Protein AF-A0A433PRF7-F1 (afdb_monomer)

Sequence (490 aa):
MLLVVDATKGVQTQTAECLVIGEITADKMIVVLNKIDLYPESIRKTKTDKMIAGLQKTLSTTKFRDAPILPISANVGAVDVLNNTSLTPQVENIDSLIQALRDTIRVPERTSSGDFLFAIDHCFAIKGHGTVMTGTVLKGGVAVGDVSTEFEVFSCKKKKDNANDGVFNFIPPASSMCSLWLQTIEIANMTKKKVKSMQMFKKPVQKAFQGDRVGICVTQFDSDTFERGLAFTPGTVRVLYAAIASATKVRFFKGTCASKSKLHVTVGHHTVMATVTFFSMSRTSSLPDQATVPNESTNFNPTISYEYQTELSETLQWILLEFETPVECPLNALVIGSKLDTDIHANVCRIAFHGTVRHPMTSKGYREEELSKFKIFKWKERIGAVDRLVDERTIIGKNLFKKDTNIEKFLRMEIRLSTGTIGHIESSFGKNGKFKVYFPSGVGDEVMALYGGKKGGNKETGASSTAGPVTLVLRFKKFLYDKEKRMVQD

Structure (mmCIF, N/CA/C/O backbone):
data_AF-A0A433PRF7-F1
#
_entry.id   AF-A0A433PRF7-F1
#
loop_
_atom_site.group_PDB
_atom_site.id
_atom_site.type_symbol
_atom_site.label_atom_id
_atom_site.label_alt_id
_atom_site.label_comp_id
_atom_site.label_asym_id
_atom_site.label_entity_id
_atom_site.label_seq_id
_atom_site.pdbx_PDB_ins_code
_atom_site.Cartn_x
_atom_site.Cartn_y
_atom_site.Cartn_z
_atom_site.occupancy
_atom_site.B_iso_or_equiv
_atom_site.auth_seq_id
_atom_site.auth_comp_id
_atom_site.auth_asym_id
_atom_site.auth_atom_id
_atom_site.pdbx_PDB_model_num
ATOM 1 N N . MET A 1 1 ? -8.769 6.926 15.536 1.00 91.25 1 MET A N 1
ATOM 2 C CA . MET A 1 1 ? -7.746 5.965 16.009 1.00 91.25 1 MET A CA 1
ATOM 3 C C . MET A 1 1 ? -7.236 6.398 17.378 1.00 91.25 1 MET A C 1
ATOM 5 O O . MET A 1 1 ? -6.999 7.586 17.554 1.00 91.25 1 MET A O 1
ATOM 9 N N . LEU A 1 2 ? -7.075 5.472 18.328 1.00 94.31 2 LEU A N 1
ATOM 10 C CA . LEU A 1 2 ? -6.326 5.725 19.565 1.00 94.31 2 LEU A CA 1
ATOM 11 C C . LEU A 1 2 ? -4.879 5.267 19.358 1.00 94.31 2 LEU A C 1
ATOM 13 O O . LEU A 1 2 ? -4.659 4.092 19.066 1.00 94.31 2 LEU A O 1
ATOM 17 N N . LEU A 1 3 ? -3.909 6.172 19.483 1.00 95.25 3 LEU A N 1
ATOM 18 C CA . LEU A 1 3 ? -2.486 5.828 19.456 1.00 95.25 3 LEU A CA 1
ATOM 19 C C . LEU A 1 3 ? -1.975 5.767 20.894 1.00 95.25 3 LEU A C 1
ATOM 21 O O . LEU A 1 3 ? -1.793 6.800 21.533 1.00 95.25 3 LEU A O 1
ATOM 25 N N . VAL A 1 4 ? -1.766 4.556 21.405 1.00 95.19 4 VAL A N 1
ATOM 26 C CA . VAL A 1 4 ? -1.266 4.353 22.768 1.00 95.19 4 VAL A CA 1
ATOM 27 C C . VAL A 1 4 ? 0.259 4.412 22.766 1.00 95.19 4 VAL A C 1
ATOM 29 O O . VAL A 1 4 ? 0.917 3.694 22.013 1.00 95.19 4 VAL A O 1
ATOM 32 N N . VAL A 1 5 ? 0.815 5.266 23.620 1.00 94.94 5 VAL A N 1
ATOM 33 C CA . VAL A 1 5 ? 2.253 5.471 23.803 1.00 94.94 5 VAL A CA 1
ATOM 34 C C . VAL A 1 5 ? 2.594 5.208 25.262 1.00 94.94 5 VAL A C 1
ATOM 36 O O . VAL A 1 5 ? 1.900 5.672 26.161 1.00 94.94 5 VAL A O 1
ATOM 39 N N . ASP A 1 6 ? 3.662 4.459 25.506 1.00 93.94 6 ASP A N 1
ATOM 40 C CA . ASP A 1 6 ? 4.175 4.248 26.857 1.00 93.94 6 ASP A CA 1
ATOM 41 C C . ASP A 1 6 ? 4.887 5.523 27.333 1.00 93.94 6 ASP A C 1
ATOM 43 O O . ASP A 1 6 ? 5.812 5.996 26.668 1.00 93.94 6 ASP A O 1
ATOM 47 N N . ALA A 1 7 ? 4.480 6.077 28.478 1.00 92.19 7 ALA A N 1
ATOM 48 C CA . ALA A 1 7 ? 5.081 7.282 29.042 1.00 92.19 7 ALA A CA 1
ATOM 49 C C . ALA A 1 7 ? 6.591 7.132 29.267 1.00 92.19 7 ALA A C 1
ATOM 51 O O . ALA A 1 7 ? 7.361 8.064 29.041 1.00 92.19 7 ALA A O 1
ATOM 52 N N . THR A 1 8 ? 7.051 5.953 29.678 1.00 90.38 8 THR A N 1
ATOM 53 C CA . THR A 1 8 ? 8.461 5.733 30.024 1.00 90.38 8 THR A CA 1
ATOM 54 C C . THR A 1 8 ? 9.356 5.566 28.799 1.00 90.38 8 THR A C 1
ATOM 56 O O . THR A 1 8 ? 10.493 6.036 28.805 1.00 90.38 8 THR A O 1
ATOM 59 N N . LYS A 1 9 ? 8.848 4.917 27.744 1.00 90.38 9 LYS A N 1
ATOM 60 C CA . LYS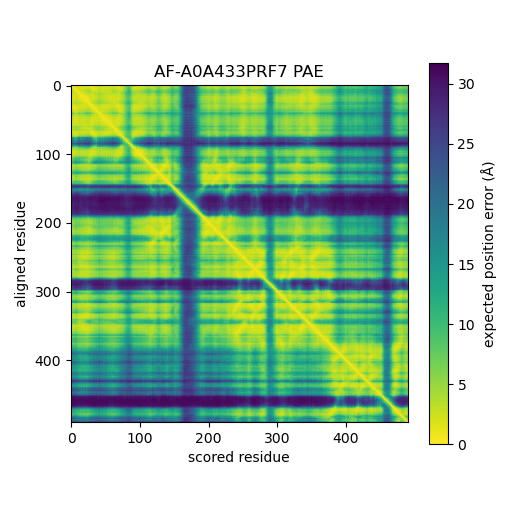 A 1 9 ? 9.627 4.571 26.539 1.00 90.38 9 LYS A CA 1
ATOM 61 C C . LYS A 1 9 ? 9.440 5.559 25.393 1.00 90.38 9 LYS A C 1
ATOM 63 O O . LYS A 1 9 ? 10.301 5.661 24.524 1.00 90.38 9 LYS A O 1
ATOM 68 N N . GLY A 1 10 ? 8.317 6.265 25.379 1.00 90.44 10 GLY A N 1
ATOM 69 C CA . GLY A 1 10 ? 7.941 7.164 24.307 1.00 90.44 10 GLY A CA 1
ATOM 70 C C . GLY A 1 10 ? 7.653 6.463 22.981 1.00 90.44 10 GLY A C 1
ATOM 71 O O . GLY A 1 10 ? 7.132 5.349 22.946 1.00 90.44 10 GLY A O 1
ATOM 72 N N . VAL A 1 11 ? 7.943 7.151 21.873 1.00 89.12 11 VAL A N 1
ATOM 73 C CA . VAL A 1 11 ? 7.638 6.665 20.519 1.00 89.12 11 VAL A CA 1
ATOM 74 C C . VAL A 1 11 ? 8.613 5.555 20.137 1.00 89.12 11 VAL A C 1
ATOM 76 O O . VAL A 1 11 ? 9.791 5.805 19.890 1.00 89.12 11 VAL A O 1
ATOM 79 N N . GLN A 1 12 ? 8.104 4.327 20.060 1.00 89.19 12 GLN A N 1
ATOM 80 C CA . GLN A 1 12 ? 8.854 3.174 19.567 1.00 89.19 12 GLN A CA 1
ATOM 81 C C . GLN A 1 12 ? 8.645 2.987 18.058 1.00 89.19 12 GLN A C 1
ATOM 83 O O . GLN A 1 12 ? 7.776 3.615 17.449 1.00 89.19 12 GLN A O 1
ATOM 88 N N . THR A 1 13 ? 9.405 2.080 17.443 1.00 87.38 13 THR A N 1
ATOM 89 C CA . THR A 1 13 ? 9.322 1.791 16.001 1.00 87.38 13 THR A CA 1
ATOM 90 C C . THR A 1 13 ? 7.900 1.418 15.569 1.00 87.38 13 THR A C 1
ATOM 92 O O . THR A 1 13 ? 7.385 1.970 14.600 1.00 87.38 13 THR A O 1
ATOM 95 N N . GLN A 1 14 ? 7.212 0.571 16.343 1.00 90.00 14 GLN A N 1
ATOM 96 C CA . GLN A 1 14 ? 5.819 0.191 16.070 1.00 90.00 14 GLN A CA 1
ATOM 97 C C . GLN A 1 14 ? 4.842 1.359 16.250 1.00 90.00 14 GLN A C 1
ATOM 99 O O . GLN A 1 14 ? 3.884 1.476 15.492 1.00 90.00 14 GLN A O 1
ATOM 104 N N . THR A 1 15 ? 5.088 2.256 17.211 1.00 91.38 15 THR A N 1
ATOM 105 C CA . THR A 1 15 ? 4.289 3.477 17.393 1.00 91.38 15 THR A CA 1
ATOM 106 C C . THR A 1 15 ? 4.390 4.376 16.161 1.00 91.38 15 THR A C 1
ATOM 108 O O . THR A 1 15 ? 3.375 4.900 15.708 1.00 91.38 15 THR A O 1
ATOM 111 N N . ALA A 1 16 ? 5.589 4.513 15.584 1.00 89.81 16 ALA A N 1
ATOM 112 C CA . ALA A 1 16 ? 5.796 5.266 14.350 1.00 89.81 16 ALA A CA 1
ATOM 113 C C . ALA A 1 16 ? 5.108 4.601 13.143 1.00 89.81 16 ALA A C 1
ATOM 115 O O . ALA A 1 16 ? 4.460 5.288 12.358 1.00 89.81 16 ALA A O 1
ATOM 116 N N . GLU A 1 17 ? 5.173 3.271 13.013 1.00 92.44 17 GLU A N 1
ATOM 117 C CA . GLU A 1 17 ? 4.436 2.536 11.970 1.00 92.44 17 GLU A CA 1
ATOM 118 C C . GLU A 1 17 ? 2.914 2.695 12.121 1.00 92.44 17 GLU A C 1
ATOM 120 O O . GLU A 1 17 ? 2.217 2.955 11.142 1.00 92.44 17 GLU A O 1
ATOM 125 N N . CYS A 1 18 ? 2.392 2.624 13.349 1.00 93.50 18 CYS A N 1
ATOM 126 C CA . CYS A 1 18 ? 0.975 2.855 13.633 1.00 93.50 18 CYS A CA 1
ATOM 127 C C . CYS A 1 18 ? 0.552 4.295 13.318 1.00 93.50 18 CYS A C 1
ATOM 129 O O . CYS A 1 18 ? -0.544 4.506 12.803 1.00 93.50 18 CYS A O 1
ATOM 131 N N . LEU A 1 19 ? 1.414 5.282 13.587 1.00 92.94 19 LEU A N 1
ATOM 132 C CA . LEU A 1 19 ? 1.174 6.674 13.210 1.00 92.94 19 LEU A CA 1
ATOM 133 C C . LEU A 1 19 ? 1.054 6.817 11.686 1.00 92.94 19 LEU A C 1
ATOM 135 O O . LEU A 1 19 ? 0.098 7.432 11.218 1.00 92.94 19 LEU A O 1
ATOM 139 N N . VAL A 1 20 ? 1.946 6.180 10.918 1.00 92.88 20 VAL A N 1
ATOM 140 C CA . VAL A 1 20 ? 1.875 6.149 9.445 1.00 92.88 20 VAL A CA 1
ATOM 141 C C . VAL A 1 20 ? 0.580 5.499 8.964 1.00 92.88 20 VAL A C 1
ATOM 143 O O . VAL A 1 20 ? -0.107 6.059 8.115 1.00 92.88 20 VAL A O 1
ATOM 146 N N . ILE A 1 21 ? 0.199 4.346 9.517 1.00 94.12 21 ILE A N 1
ATOM 147 C CA . ILE A 1 21 ? -1.065 3.687 9.153 1.00 94.12 21 ILE A CA 1
ATOM 148 C C . ILE A 1 21 ? -2.255 4.594 9.479 1.00 94.12 21 ILE A C 1
ATOM 150 O O . ILE A 1 21 ? -3.173 4.713 8.668 1.00 94.12 21 ILE A O 1
ATOM 154 N N . GLY A 1 22 ? -2.228 5.277 10.625 1.00 93.56 22 GLY A N 1
ATOM 155 C CA . GLY A 1 22 ? -3.227 6.278 10.987 1.00 93.56 22 GLY A CA 1
ATOM 156 C C . GLY A 1 22 ? -3.292 7.422 9.975 1.00 93.56 22 GLY A C 1
ATOM 157 O O . GLY A 1 22 ? -4.385 7.788 9.547 1.00 93.56 22 GLY A O 1
ATOM 158 N N . GLU A 1 23 ? -2.144 7.945 9.533 1.00 92.12 23 GLU A N 1
ATOM 159 C CA . GLU A 1 23 ? -2.070 8.993 8.505 1.00 92.12 23 GLU A CA 1
ATOM 160 C C . GLU A 1 23 ? -2.721 8.556 7.193 1.00 92.12 23 GLU A C 1
ATOM 162 O O . GLU A 1 23 ? -3.363 9.366 6.526 1.00 92.12 23 GLU A O 1
ATOM 167 N N . ILE A 1 24 ? -2.612 7.277 6.849 1.00 91.56 24 ILE A N 1
ATOM 168 C CA . ILE A 1 24 ? -3.160 6.738 5.606 1.00 91.56 24 ILE A CA 1
ATOM 169 C C . ILE A 1 24 ? -4.657 6.416 5.744 1.00 91.56 24 ILE A C 1
ATOM 171 O O . ILE A 1 24 ? -5.418 6.638 4.808 1.00 91.56 24 ILE A O 1
ATOM 175 N N . THR A 1 25 ? -5.096 5.896 6.895 1.00 91.25 25 THR A N 1
ATOM 176 C CA . THR A 1 25 ? -6.407 5.222 7.019 1.00 91.25 25 THR A CA 1
ATOM 177 C C . THR A 1 25 ? -7.434 5.936 7.893 1.00 91.25 25 THR A C 1
ATOM 179 O O . THR A 1 25 ? -8.627 5.703 7.724 1.00 91.25 25 THR A O 1
ATOM 182 N N . ALA A 1 26 ? -7.012 6.774 8.844 1.00 91.00 26 ALA A N 1
ATOM 183 C CA . ALA A 1 26 ? -7.900 7.335 9.862 1.00 91.00 26 ALA A CA 1
ATOM 184 C C . ALA A 1 26 ? -8.043 8.851 9.722 1.00 91.00 26 ALA A C 1
ATOM 186 O O . ALA A 1 26 ? -7.048 9.546 9.558 1.00 91.00 26 ALA A O 1
ATOM 187 N N . ASP A 1 27 ? -9.250 9.392 9.875 1.00 88.12 27 ASP A N 1
ATOM 188 C CA . ASP A 1 27 ? -9.469 10.846 9.770 1.00 88.12 27 ASP A CA 1
ATOM 189 C C . ASP A 1 27 ? -9.025 11.606 11.020 1.00 88.12 27 ASP A C 1
ATOM 191 O O . ASP A 1 27 ? -8.467 12.697 10.939 1.00 88.12 27 ASP A O 1
ATOM 195 N N . LYS A 1 28 ? -9.256 11.012 12.196 1.00 90.38 28 LYS A N 1
ATOM 196 C CA . LYS A 1 28 ? -8.936 11.603 13.498 1.00 90.38 28 LYS A CA 1
ATOM 197 C C . LYS A 1 28 ? -8.122 10.651 14.362 1.00 90.38 28 LYS A C 1
ATOM 199 O O . LYS A 1 28 ? -8.327 9.429 14.352 1.00 90.38 28 LYS A O 1
ATOM 204 N N . MET A 1 29 ? -7.249 11.230 15.174 1.00 92.62 29 MET A N 1
ATOM 205 C CA . MET A 1 29 ? -6.414 10.523 16.135 1.00 92.62 29 MET A CA 1
ATOM 206 C C . MET A 1 29 ? -6.550 11.157 17.519 1.00 92.62 29 MET A C 1
ATOM 208 O O . MET A 1 29 ? -6.695 12.369 17.627 1.00 92.62 29 MET A O 1
ATOM 212 N N . ILE A 1 30 ? -6.494 10.328 18.558 1.00 94.25 30 ILE A N 1
ATOM 213 C CA . ILE A 1 30 ? -6.265 10.744 19.945 1.00 94.25 30 ILE A CA 1
ATOM 214 C C . ILE A 1 30 ? -5.029 9.984 20.409 1.00 94.25 30 ILE A C 1
ATOM 216 O O . ILE A 1 30 ? -4.954 8.762 20.228 1.00 94.25 30 ILE A O 1
ATOM 220 N N . VAL A 1 31 ? -4.061 10.690 20.979 1.00 95.12 31 VAL A N 1
ATOM 221 C CA . VAL A 1 31 ? -2.857 10.068 21.528 1.00 95.12 31 VAL A CA 1
ATOM 222 C C . VAL A 1 31 ? -3.056 9.849 23.018 1.00 95.12 31 VAL A C 1
ATOM 224 O O . VAL A 1 31 ? -3.441 10.755 23.752 1.00 95.12 31 VAL A O 1
ATOM 227 N N . VAL A 1 32 ? -2.809 8.627 23.465 1.00 95.69 32 VAL A N 1
ATOM 228 C CA . VAL A 1 32 ? -3.000 8.213 24.852 1.00 95.69 32 VAL A CA 1
ATOM 229 C C . VAL A 1 32 ? -1.637 7.879 25.433 1.00 95.69 32 VAL A C 1
ATOM 231 O O . VAL A 1 32 ? -1.002 6.913 25.009 1.00 95.69 32 VAL A O 1
ATOM 234 N N . LEU A 1 33 ? -1.182 8.680 26.390 1.00 94.69 33 LEU A N 1
ATOM 235 C CA . LEU A 1 33 ? 0.071 8.458 27.099 1.00 94.69 33 LEU A CA 1
ATOM 236 C C . LEU A 1 33 ? -0.213 7.588 28.327 1.00 94.69 33 LEU A C 1
ATOM 238 O O . LEU A 1 33 ? -0.702 8.081 29.338 1.00 94.69 33 LEU A O 1
ATOM 242 N N . ASN A 1 34 ? 0.038 6.287 28.208 1.00 93.69 34 ASN A N 1
ATOM 243 C CA . ASN A 1 34 ? -0.272 5.304 29.243 1.00 93.69 34 ASN A CA 1
ATOM 244 C C . ASN A 1 34 ? 0.916 5.088 30.197 1.00 93.69 34 ASN A C 1
ATOM 246 O O . ASN A 1 34 ? 2.070 5.271 29.801 1.00 93.69 34 ASN A O 1
ATOM 250 N N . LYS A 1 35 ? 0.632 4.590 31.406 1.00 90.88 35 LYS A N 1
ATOM 251 C CA . LYS A 1 35 ? 1.600 4.262 32.472 1.00 90.88 35 LYS A CA 1
ATOM 252 C C . LYS A 1 35 ? 2.283 5.474 33.115 1.00 90.88 35 LYS A C 1
ATOM 254 O O . LYS A 1 35 ? 3.496 5.477 33.340 1.00 90.88 35 LYS A O 1
ATOM 259 N N . ILE A 1 36 ? 1.522 6.538 33.366 1.00 90.31 36 ILE A N 1
ATOM 260 C CA . ILE A 1 36 ? 2.044 7.732 34.053 1.00 90.31 36 ILE A CA 1
ATOM 261 C C . ILE A 1 36 ? 2.336 7.477 35.540 1.00 90.31 36 ILE A C 1
ATOM 263 O O . ILE A 1 36 ? 3.130 8.202 36.141 1.00 90.31 36 ILE A O 1
ATOM 267 N N . ASP A 1 37 ? 1.737 6.432 36.114 1.00 87.44 37 ASP A N 1
ATOM 268 C CA . ASP A 1 37 ? 1.967 5.941 37.474 1.00 87.44 37 ASP A CA 1
ATOM 269 C C . ASP A 1 37 ? 3.432 5.555 37.721 1.00 87.44 37 ASP A C 1
ATOM 271 O O . ASP A 1 37 ? 3.961 5.819 38.800 1.00 87.44 37 ASP A O 1
ATOM 275 N N . LEU A 1 38 ? 4.124 5.045 36.694 1.00 88.19 38 LEU A N 1
ATOM 276 C CA . LEU A 1 38 ? 5.544 4.678 36.767 1.00 88.19 38 LEU A CA 1
ATOM 277 C C . LEU A 1 38 ? 6.482 5.875 36.979 1.00 88.19 38 LEU A C 1
ATOM 279 O O . LEU A 1 38 ? 7.660 5.696 37.301 1.00 88.19 38 LEU A O 1
ATOM 283 N N . TYR A 1 39 ? 6.008 7.107 36.777 1.00 89.12 39 TYR A N 1
ATOM 284 C CA . TYR A 1 39 ? 6.779 8.280 37.163 1.00 89.12 39 TYR A CA 1
ATOM 285 C C . TYR A 1 39 ? 6.637 8.553 38.666 1.00 89.12 39 TYR A C 1
ATOM 287 O O . TYR A 1 39 ? 5.508 8.596 39.169 1.00 89.12 39 TYR A O 1
ATOM 295 N N . PRO A 1 40 ? 7.749 8.860 39.366 1.00 88.44 40 PRO A N 1
ATOM 296 C CA . PRO A 1 40 ? 7.687 9.291 40.757 1.00 88.44 40 PRO A CA 1
ATOM 297 C C . PRO A 1 40 ? 6.777 10.513 40.897 1.00 88.44 40 PRO A C 1
ATOM 299 O O . PRO A 1 40 ? 6.875 11.448 40.096 1.00 88.44 40 PRO A O 1
ATOM 302 N N . GLU A 1 41 ? 5.916 10.518 41.914 1.00 86.06 41 GLU A N 1
ATOM 303 C CA . GLU A 1 41 ? 4.875 11.540 42.110 1.00 86.06 41 GLU A CA 1
ATOM 304 C C . GLU A 1 41 ? 5.423 12.971 42.089 1.00 86.06 41 GLU A C 1
ATOM 306 O O . GLU A 1 41 ? 4.833 13.852 41.465 1.00 86.06 41 GLU A O 1
ATOM 311 N N . SER A 1 42 ? 6.607 13.179 42.676 1.00 90.88 42 SER A N 1
ATOM 312 C CA . SER A 1 42 ? 7.279 14.481 42.752 1.00 90.88 42 SER A CA 1
ATOM 313 C C . SER A 1 42 ? 7.624 15.090 41.388 1.00 90.88 42 SER A C 1
ATOM 315 O O . SER A 1 42 ? 7.660 16.310 41.254 1.00 90.88 42 SER A O 1
ATOM 317 N N . ILE A 1 43 ? 7.861 14.264 40.363 1.00 92.00 43 ILE A N 1
ATOM 318 C CA . ILE A 1 43 ? 8.293 14.705 39.023 1.00 92.00 43 ILE A CA 1
ATOM 319 C C . ILE A 1 43 ? 7.319 14.303 37.910 1.00 92.00 43 ILE A C 1
ATOM 321 O O . ILE A 1 43 ? 7.578 14.586 36.735 1.00 92.00 43 ILE A O 1
ATOM 325 N N . ARG A 1 44 ? 6.208 13.639 38.254 1.00 89.56 44 ARG A N 1
ATOM 326 C CA . ARG A 1 44 ? 5.243 13.070 37.303 1.00 89.56 44 ARG A CA 1
ATOM 327 C C . ARG A 1 44 ? 4.691 14.122 36.348 1.00 89.56 44 ARG A C 1
ATOM 329 O O . ARG A 1 44 ? 4.744 13.907 35.140 1.00 89.56 44 ARG A O 1
ATOM 336 N N . LYS A 1 45 ? 4.229 15.266 36.866 1.00 90.12 45 LYS A N 1
ATOM 337 C CA . LYS A 1 45 ? 3.666 16.362 36.051 1.00 90.12 45 LYS A CA 1
ATOM 338 C C . LYS A 1 45 ? 4.694 16.900 35.053 1.00 90.12 45 LYS A C 1
ATOM 340 O O . LYS A 1 45 ? 4.492 16.788 33.852 1.00 90.12 45 LYS A O 1
ATOM 345 N N . THR A 1 46 ? 5.864 17.314 35.538 1.00 92.56 46 THR A N 1
ATOM 346 C CA . THR A 1 46 ? 6.940 17.867 34.700 1.00 92.56 46 THR A CA 1
ATOM 347 C C . THR A 1 46 ? 7.402 16.904 33.600 1.00 92.56 46 THR A C 1
ATOM 349 O O . THR A 1 46 ? 7.628 17.320 32.463 1.00 92.56 46 THR A O 1
ATOM 352 N N . LYS A 1 47 ? 7.546 15.603 33.905 1.00 92.69 47 LYS A N 1
ATOM 353 C CA . LYS A 1 47 ? 7.910 14.589 32.896 1.00 92.69 47 LYS A CA 1
ATOM 354 C C . LYS A 1 47 ? 6.797 14.361 31.876 1.00 92.69 47 LYS A C 1
ATOM 356 O O . LYS A 1 47 ? 7.088 14.261 30.686 1.00 92.69 47 LYS A O 1
ATOM 361 N N . THR A 1 48 ? 5.550 14.307 32.336 1.00 92.75 48 THR A N 1
ATOM 362 C CA . THR A 1 48 ? 4.371 14.137 31.480 1.00 92.75 48 THR A CA 1
ATOM 363 C C . THR A 1 48 ? 4.247 15.302 30.502 1.00 92.75 48 THR A C 1
ATOM 365 O O . THR A 1 48 ? 4.165 15.069 29.298 1.00 92.75 48 THR A O 1
ATOM 368 N N . ASP A 1 49 ? 4.366 16.541 30.981 1.00 93.50 49 ASP A N 1
ATOM 369 C CA . ASP A 1 49 ? 4.285 17.746 30.146 1.00 93.50 49 ASP A CA 1
ATOM 370 C C . ASP A 1 49 ? 5.414 17.795 29.109 1.00 93.50 49 ASP A C 1
ATOM 372 O O . ASP A 1 49 ? 5.185 18.074 27.929 1.00 93.50 49 ASP A O 1
ATOM 376 N N . LYS A 1 50 ? 6.640 17.429 29.513 1.00 93.69 50 LYS A N 1
ATOM 377 C CA . LYS A 1 50 ? 7.780 17.317 28.591 1.00 93.69 50 LYS A CA 1
ATOM 378 C C . LYS A 1 50 ? 7.527 16.276 27.496 1.00 93.69 50 LYS A C 1
ATOM 380 O O . LYS A 1 50 ? 7.873 16.507 26.336 1.00 93.69 50 LYS A O 1
ATOM 385 N N . MET A 1 51 ? 6.935 15.137 27.853 1.00 93.19 51 MET A N 1
ATOM 386 C CA . MET A 1 51 ? 6.616 14.072 26.904 1.00 93.19 51 MET A CA 1
ATOM 387 C C . MET A 1 51 ? 5.492 14.486 25.943 1.00 93.19 51 MET A C 1
ATOM 389 O O . MET A 1 51 ? 5.599 14.252 24.738 1.00 93.19 51 MET A O 1
ATOM 393 N N . ILE A 1 52 ? 4.460 15.169 26.447 1.00 94.19 52 ILE A N 1
ATOM 394 C CA . ILE A 1 52 ? 3.375 15.744 25.639 1.00 94.19 52 ILE A CA 1
ATOM 395 C C . ILE A 1 52 ? 3.939 16.736 24.615 1.00 94.19 52 ILE A C 1
ATOM 397 O O . ILE A 1 52 ? 3.648 16.605 23.426 1.00 94.19 52 ILE A O 1
ATOM 401 N N . ALA A 1 53 ? 4.812 17.660 25.031 1.00 93.62 53 ALA A N 1
ATOM 402 C CA . ALA A 1 53 ? 5.449 18.616 24.122 1.00 93.62 53 ALA A CA 1
ATOM 403 C C . ALA A 1 53 ? 6.288 17.920 23.026 1.00 93.62 53 ALA A C 1
ATOM 405 O O . ALA A 1 53 ? 6.275 18.324 21.859 1.00 93.62 53 ALA A O 1
ATOM 406 N N . GLY A 1 54 ? 6.986 16.831 23.371 1.00 91.88 54 GLY A N 1
ATOM 407 C CA . GLY A 1 54 ? 7.723 16.008 22.404 1.00 91.88 54 GLY A CA 1
ATOM 408 C C . GLY A 1 54 ? 6.817 15.317 21.376 1.00 91.88 54 GLY A C 1
ATOM 409 O O . GLY A 1 54 ? 7.129 15.288 20.179 1.00 91.88 54 GLY A O 1
ATOM 410 N N . LEU A 1 55 ? 5.667 14.802 21.817 1.00 92.50 55 LEU A N 1
ATOM 411 C CA . LEU A 1 55 ? 4.669 14.192 20.935 1.00 92.50 55 LEU A CA 1
ATOM 412 C C . LEU A 1 55 ? 4.006 15.232 20.029 1.00 92.50 55 LEU A C 1
ATOM 414 O O . LEU A 1 55 ? 3.906 14.992 18.828 1.00 92.50 55 LEU A O 1
ATOM 418 N N . GLN A 1 56 ? 3.653 16.408 20.551 1.00 93.25 56 GLN A N 1
ATOM 419 C CA . GLN A 1 56 ? 3.124 17.521 19.751 1.00 93.25 56 GLN A CA 1
ATOM 420 C C . GLN A 1 56 ? 4.092 17.919 18.632 1.00 93.25 56 GLN A C 1
ATOM 422 O O . GLN A 1 56 ? 3.688 18.058 17.477 1.00 93.25 56 GLN A O 1
ATOM 427 N N . LYS A 1 57 ? 5.395 18.009 18.933 1.00 91.56 57 LYS A N 1
ATOM 428 C CA . LYS A 1 57 ? 6.418 18.269 17.911 1.00 91.56 57 LYS A CA 1
ATOM 429 C C . LYS A 1 57 ? 6.447 17.182 16.834 1.00 91.56 57 LYS A C 1
ATOM 431 O O . LYS A 1 57 ? 6.561 17.502 15.654 1.00 91.56 57 LYS A O 1
ATOM 436 N N . THR A 1 58 ? 6.308 15.915 17.215 1.00 89.75 58 THR A N 1
ATOM 437 C CA . THR A 1 58 ? 6.279 14.794 16.258 1.00 89.75 58 THR A CA 1
ATOM 438 C C . THR A 1 58 ? 5.045 14.874 15.353 1.00 89.75 58 THR A C 1
ATOM 440 O O . THR A 1 58 ? 5.160 14.789 14.128 1.00 89.75 58 THR A O 1
ATOM 443 N N . LEU A 1 59 ? 3.876 15.125 15.947 1.00 91.31 59 LEU A N 1
ATOM 444 C CA . LEU A 1 59 ? 2.596 15.226 15.244 1.00 91.31 59 LEU A CA 1
ATOM 445 C C . LEU A 1 59 ? 2.481 16.473 14.364 1.00 91.31 59 LEU A C 1
ATOM 447 O O . LEU A 1 59 ? 1.732 16.433 13.391 1.00 91.31 59 LEU A O 1
ATOM 451 N N . SER A 1 60 ? 3.233 17.542 14.646 1.00 90.44 60 SER A N 1
ATOM 452 C CA . SER A 1 60 ? 3.189 18.800 13.880 1.00 90.44 60 SER A CA 1
ATOM 453 C C . SER A 1 60 ? 3.443 18.629 12.376 1.00 90.44 60 SER A C 1
ATOM 455 O O . SER A 1 60 ? 2.925 19.391 11.566 1.00 90.44 60 SER A O 1
ATOM 457 N N . THR A 1 61 ? 4.204 17.598 11.996 1.00 86.62 61 THR A N 1
ATOM 458 C CA . THR A 1 61 ? 4.524 17.269 10.595 1.00 86.62 61 THR A CA 1
ATOM 459 C C . THR A 1 61 ? 3.440 16.443 9.893 1.00 86.62 61 THR A C 1
ATOM 461 O O . THR A 1 61 ? 3.512 16.208 8.684 1.00 86.62 61 THR A O 1
ATOM 464 N N . THR A 1 62 ? 2.449 15.975 10.644 1.00 88.50 62 THR A N 1
ATOM 465 C CA . THR A 1 62 ? 1.426 15.015 10.221 1.00 88.50 62 THR A CA 1
ATOM 466 C C . THR A 1 62 ? 0.074 15.708 10.069 1.00 88.50 62 THR A C 1
ATOM 468 O O . THR A 1 62 ? -0.118 16.844 10.506 1.00 88.50 62 THR A O 1
ATOM 471 N N . LYS A 1 63 ? -0.918 14.997 9.523 1.00 90.12 63 LYS A N 1
ATOM 472 C CA . LYS A 1 63 ? -2.302 15.496 9.475 1.00 90.12 63 LYS A CA 1
ATOM 473 C C . LYS A 1 63 ? -2.967 15.614 10.858 1.00 90.12 63 LYS A C 1
ATOM 475 O O . LYS A 1 63 ? -4.044 16.186 10.969 1.00 90.12 63 LYS A O 1
ATOM 480 N N . PHE A 1 64 ? -2.328 15.096 11.908 1.00 92.06 64 PHE A N 1
ATOM 481 C CA . PHE A 1 64 ? -2.840 15.045 13.279 1.00 92.06 64 PHE A CA 1
ATOM 482 C C . PHE A 1 64 ? -2.194 16.079 14.210 1.00 92.06 64 PHE A C 1
ATOM 484 O O . PHE A 1 64 ? -2.118 15.855 15.415 1.00 92.06 64 PHE A O 1
ATOM 491 N N . ARG A 1 65 ? -1.723 17.210 13.673 1.00 90.38 65 ARG A N 1
ATOM 492 C CA . ARG A 1 65 ? -1.073 18.278 14.457 1.00 90.38 65 ARG A CA 1
ATOM 493 C C . ARG A 1 65 ? -1.903 18.768 15.657 1.00 90.38 65 ARG A C 1
ATOM 495 O O . ARG A 1 65 ? -1.330 19.100 16.685 1.00 90.38 65 ARG A O 1
ATOM 502 N N . ASP A 1 66 ? -3.231 18.749 15.523 1.00 89.56 66 ASP A N 1
ATOM 503 C CA . ASP A 1 66 ? -4.198 19.230 16.519 1.00 89.56 66 ASP A CA 1
ATOM 504 C C . ASP A 1 66 ? -4.815 18.077 17.345 1.00 89.56 66 ASP A C 1
ATOM 506 O O . ASP A 1 66 ? -5.842 18.248 18.002 1.00 89.56 66 ASP A O 1
ATOM 510 N N . ALA A 1 67 ? -4.240 16.868 17.286 1.00 92.31 67 ALA A N 1
ATOM 511 C CA . ALA A 1 67 ? -4.775 15.712 18.001 1.00 92.31 67 ALA A CA 1
ATOM 512 C C . ALA A 1 67 ? -4.617 15.860 19.528 1.00 92.31 67 ALA A C 1
ATOM 514 O O . ALA A 1 67 ? -3.522 16.180 20.003 1.00 92.31 67 ALA A O 1
ATOM 515 N N . PRO A 1 68 ? -5.667 15.569 20.321 1.00 93.62 68 PRO A N 1
ATOM 516 C CA . PRO A 1 68 ? -5.579 15.617 21.774 1.00 93.62 68 PRO A CA 1
ATOM 517 C C . PRO A 1 68 ? -4.628 14.535 22.296 1.00 93.62 68 PRO A C 1
ATOM 519 O O . PRO A 1 68 ? -4.650 13.389 21.834 1.00 93.62 68 PRO A O 1
ATOM 522 N N . ILE A 1 69 ? -3.808 14.910 23.281 1.00 94.44 69 ILE A N 1
ATOM 523 C CA . ILE A 1 69 ? -2.867 14.019 23.964 1.00 94.44 69 ILE A CA 1
ATOM 524 C C . ILE A 1 69 ? -3.282 13.916 25.425 1.00 94.44 69 ILE A C 1
ATOM 526 O O . ILE A 1 69 ? -3.291 14.923 26.132 1.00 94.44 69 ILE A O 1
ATOM 530 N N . LEU A 1 70 ? -3.630 12.710 25.872 1.00 94.06 70 LEU A N 1
ATOM 531 C CA . LEU A 1 70 ? -4.177 12.482 27.208 1.00 94.06 70 LEU A CA 1
ATOM 532 C C . LEU A 1 70 ? -3.303 11.528 28.027 1.00 94.06 70 LEU A C 1
ATOM 534 O O . LEU A 1 70 ? -3.101 10.388 27.600 1.00 94.06 70 LEU A O 1
ATOM 538 N N . PRO A 1 71 ? -2.805 11.962 29.197 1.00 93.44 71 PRO A N 1
ATOM 539 C CA . PRO A 1 71 ? -2.094 11.099 30.128 1.00 93.44 71 PRO A CA 1
ATOM 540 C C . PRO A 1 71 ? -3.062 10.270 30.982 1.00 93.44 71 PRO A C 1
ATOM 542 O O . PRO A 1 71 ? -3.901 10.824 31.693 1.00 93.44 71 PRO A O 1
ATOM 545 N N . ILE A 1 72 ? -2.923 8.943 30.938 1.00 92.81 72 ILE A N 1
ATOM 546 C CA . ILE A 1 72 ? -3.746 7.999 31.708 1.00 92.81 72 ILE A CA 1
ATOM 547 C C . ILE A 1 72 ? -2.893 6.906 32.363 1.00 92.81 72 ILE A C 1
ATOM 549 O O . ILE A 1 72 ? -1.792 6.590 31.899 1.00 92.81 72 ILE A O 1
ATOM 553 N N . SER A 1 73 ? -3.457 6.252 33.376 1.00 90.62 73 SER A N 1
ATOM 554 C CA . SER A 1 73 ? -2.953 4.975 33.893 1.00 90.62 73 SER A CA 1
ATOM 555 C C . SER A 1 73 ? -4.080 3.954 33.815 1.00 90.62 73 SER A C 1
ATOM 557 O O . SER A 1 73 ? -5.009 3.981 34.619 1.00 90.62 73 SER A O 1
ATOM 559 N N . ALA A 1 74 ? -4.030 3.065 32.821 1.00 87.88 74 ALA A N 1
ATOM 560 C CA . ALA A 1 74 ? -5.082 2.063 32.627 1.00 87.88 74 ALA A CA 1
ATOM 561 C C . ALA A 1 74 ? -5.032 0.909 33.647 1.00 87.88 74 ALA A C 1
ATOM 563 O O . ALA A 1 74 ? -6.006 0.176 33.778 1.00 87.88 74 ALA A O 1
ATOM 564 N N . ASN A 1 75 ? -3.897 0.709 34.319 1.00 84.88 75 ASN A N 1
ATOM 565 C CA . ASN A 1 75 ? -3.733 -0.289 35.372 1.00 84.88 75 ASN A CA 1
ATOM 566 C C . ASN A 1 75 ? -2.612 0.167 36.315 1.00 84.88 75 ASN A C 1
ATOM 568 O O . ASN A 1 75 ? -1.439 -0.118 36.064 1.00 84.88 75 ASN A O 1
ATOM 572 N N . VAL A 1 76 ? -2.976 0.941 37.336 1.00 78.62 76 VAL A N 1
ATOM 573 C CA . VAL A 1 76 ? -2.034 1.479 38.325 1.00 78.62 76 VAL A CA 1
ATOM 574 C C . VAL A 1 76 ? -1.491 0.341 39.181 1.00 78.62 76 VAL A C 1
ATOM 576 O O . VAL A 1 76 ? -2.261 -0.465 39.703 1.00 78.62 76 VAL A O 1
ATOM 579 N N . GLY A 1 77 ? -0.167 0.276 39.343 1.00 64.88 77 GLY A N 1
ATOM 580 C CA . GLY A 1 77 ? 0.445 -0.673 40.278 1.00 64.88 77 GLY A CA 1
ATOM 581 C C . GLY A 1 77 ? 0.302 -2.140 39.859 1.00 64.88 77 GLY A C 1
ATOM 582 O O . GLY A 1 77 ? 0.357 -3.028 40.702 1.00 64.88 77 GLY A O 1
ATOM 583 N N . ALA A 1 78 ? 0.149 -2.427 38.561 1.00 61.88 78 ALA A N 1
ATOM 584 C CA . ALA A 1 78 ? 0.009 -3.793 38.036 1.00 61.88 78 ALA A CA 1
ATOM 585 C C . ALA A 1 78 ? 1.111 -4.767 38.517 1.00 61.88 78 ALA A C 1
ATOM 587 O O . ALA A 1 78 ? 0.877 -5.969 38.616 1.00 61.88 78 ALA A O 1
ATOM 588 N N . VAL A 1 79 ? 2.306 -4.244 38.818 1.00 59.00 79 VAL A N 1
ATOM 589 C CA . VAL A 1 79 ? 3.442 -5.006 39.363 1.00 59.00 79 VAL A CA 1
ATOM 590 C C . VAL A 1 79 ? 3.223 -5.376 40.838 1.00 59.00 79 VAL A C 1
ATOM 592 O O . VAL A 1 79 ? 3.592 -6.471 41.252 1.00 59.00 79 VAL A O 1
ATOM 595 N N . ASP A 1 80 ? 2.562 -4.515 41.610 1.00 55.66 80 ASP A N 1
ATOM 596 C CA . ASP A 1 80 ? 2.269 -4.725 43.031 1.00 55.66 80 ASP A CA 1
ATOM 597 C C . ASP A 1 80 ? 1.024 -5.606 43.232 1.00 55.66 80 ASP A C 1
ATOM 599 O O . ASP A 1 80 ? 0.987 -6.426 44.149 1.00 55.66 80 ASP A O 1
ATOM 603 N N . VAL A 1 81 ? 0.042 -5.517 42.324 1.00 54.69 81 VAL A N 1
ATOM 604 C CA . VAL A 1 81 ? -1.160 -6.379 42.295 1.00 54.69 81 VAL A CA 1
ATOM 605 C C . VAL A 1 81 ? -0.803 -7.849 42.022 1.00 54.69 81 VAL A C 1
ATOM 607 O O . VAL A 1 81 ? -1.419 -8.749 42.586 1.00 54.69 81 VAL A O 1
ATOM 610 N N . LEU A 1 82 ? 0.215 -8.119 41.196 1.00 55.84 82 LEU A N 1
ATOM 611 C CA . LEU A 1 82 ? 0.711 -9.486 40.959 1.00 55.84 82 LEU A CA 1
ATOM 612 C C . LEU A 1 82 ? 1.338 -10.116 42.214 1.00 55.84 82 LEU A C 1
ATOM 614 O O . LEU A 1 82 ? 1.315 -11.337 42.353 1.00 55.84 82 LEU A O 1
ATOM 618 N N . ASN A 1 83 ? 1.869 -9.292 43.122 1.00 57.28 83 ASN A N 1
ATOM 619 C CA . ASN A 1 83 ? 2.519 -9.736 44.356 1.00 57.28 83 ASN A CA 1
ATOM 620 C C . ASN A 1 83 ? 1.574 -9.739 45.573 1.00 57.28 83 ASN A C 1
ATOM 622 O O . ASN A 1 83 ? 1.889 -10.375 46.575 1.00 57.28 83 ASN A O 1
ATOM 626 N N . ASN A 1 84 ? 0.423 -9.060 45.500 1.00 55.25 84 ASN A N 1
ATOM 627 C CA . ASN A 1 84 ? -0.580 -8.999 46.564 1.00 55.25 84 ASN A CA 1
ATOM 628 C C . ASN A 1 84 ? -1.999 -9.138 45.991 1.00 55.25 84 ASN A C 1
ATOM 630 O O . ASN A 1 84 ? -2.548 -8.210 45.396 1.00 55.25 84 ASN A O 1
ATOM 634 N N . THR A 1 85 ? -2.628 -10.286 46.247 1.00 53.38 85 THR A N 1
ATOM 635 C CA . THR A 1 85 ? -3.902 -10.769 45.674 1.00 53.38 85 THR A CA 1
ATOM 636 C C . THR A 1 85 ? -5.162 -9.957 46.031 1.00 53.38 85 THR A C 1
ATOM 638 O O . THR A 1 85 ? -6.269 -10.384 45.711 1.00 53.38 85 THR A O 1
ATOM 641 N N . SER A 1 86 ? -5.024 -8.802 46.687 1.00 53.72 86 SER A N 1
ATOM 642 C CA . SER A 1 86 ? -6.139 -8.052 47.292 1.00 53.72 86 SER A CA 1
ATOM 643 C C . SER A 1 86 ? -6.288 -6.612 46.791 1.00 53.72 86 SER A C 1
ATOM 645 O O . SER A 1 86 ? -7.148 -5.886 47.286 1.00 53.72 86 SER A O 1
ATOM 647 N N . LEU A 1 87 ? -5.471 -6.170 45.831 1.00 54.69 87 LEU A N 1
ATOM 648 C CA . LEU A 1 87 ? -5.570 -4.823 45.264 1.00 54.69 87 LEU A CA 1
ATOM 649 C C . LEU A 1 87 ? -6.433 -4.844 43.999 1.00 54.69 87 LEU A C 1
ATOM 651 O O . LEU A 1 87 ? -6.130 -5.531 43.024 1.00 54.69 87 LEU A O 1
ATOM 655 N N . THR A 1 88 ? -7.528 -4.085 44.015 1.00 57.66 88 THR A N 1
ATOM 656 C CA . THR A 1 88 ? -8.327 -3.833 42.817 1.00 57.66 88 THR A CA 1
ATOM 657 C C . THR A 1 88 ? -7.503 -3.007 41.826 1.00 57.66 88 THR A C 1
ATOM 659 O O . THR A 1 88 ? -6.828 -2.064 42.244 1.00 57.66 88 THR A O 1
ATOM 662 N N . PRO A 1 89 ? -7.533 -3.328 40.519 1.00 61.59 89 PRO A N 1
ATOM 663 C CA . PRO A 1 89 ? -6.836 -2.537 39.514 1.00 61.59 89 PRO A CA 1
ATOM 664 C C . PRO A 1 89 ? -7.429 -1.127 39.502 1.00 61.59 89 PRO A C 1
ATOM 666 O O . PRO A 1 89 ? -8.572 -0.921 39.088 1.00 61.59 89 PRO A O 1
ATOM 669 N N . GLN A 1 90 ? -6.666 -0.163 40.013 1.00 72.81 90 GLN A N 1
ATOM 670 C CA . GLN A 1 90 ? -7.061 1.237 40.001 1.00 72.81 90 GLN A CA 1
ATOM 671 C C . GLN A 1 90 ? -6.752 1.840 38.632 1.00 72.81 90 GLN A C 1
ATOM 673 O O . GLN A 1 90 ? -5.756 1.506 37.985 1.00 72.81 90 GLN A O 1
ATOM 678 N N . VAL A 1 91 ? -7.638 2.723 38.186 1.00 83.25 91 VAL A N 1
ATOM 679 C CA . VAL A 1 91 ? -7.524 3.427 36.912 1.00 83.25 91 VAL A CA 1
ATOM 680 C C . VAL A 1 91 ? -7.476 4.924 37.165 1.00 83.25 91 VAL A C 1
ATOM 682 O O . VAL A 1 91 ? -8.257 5.447 37.955 1.00 83.25 91 VAL A O 1
ATOM 685 N N . GLU A 1 92 ? -6.580 5.625 36.478 1.00 84.12 92 GLU A N 1
ATOM 686 C CA . GLU A 1 92 ? -6.454 7.081 36.576 1.00 84.12 92 GLU A CA 1
ATOM 687 C C . GLU A 1 92 ? -6.811 7.741 35.241 1.00 84.12 92 GLU A C 1
ATOM 689 O O . GLU A 1 92 ? -6.352 7.315 34.176 1.00 84.12 92 GLU A O 1
ATOM 694 N N . ASN A 1 93 ? -7.590 8.826 35.317 1.00 82.81 93 ASN A N 1
ATOM 695 C CA . ASN A 1 93 ? -7.931 9.729 34.207 1.00 82.81 93 ASN A CA 1
ATOM 696 C C . ASN A 1 93 ? -8.685 9.094 33.018 1.00 82.81 93 ASN A C 1
ATOM 698 O O . ASN A 1 93 ? -8.678 9.641 31.913 1.00 82.81 93 ASN A O 1
ATOM 702 N N . ILE A 1 94 ? -9.381 7.968 33.220 1.00 88.50 94 ILE A N 1
ATOM 703 C CA . ILE A 1 94 ? -10.199 7.349 32.161 1.00 88.50 94 ILE A CA 1
ATOM 704 C C . ILE A 1 94 ? -11.399 8.227 31.778 1.00 88.50 94 ILE A C 1
ATOM 706 O O . ILE A 1 94 ? -11.732 8.308 30.595 1.00 88.50 94 ILE A O 1
ATOM 710 N N . ASP A 1 95 ? -12.019 8.931 32.726 1.00 89.81 95 ASP A N 1
ATOM 711 C CA . ASP A 1 95 ? -13.177 9.789 32.434 1.00 89.81 95 ASP A CA 1
ATOM 712 C C . ASP A 1 95 ? -12.835 10.906 31.441 1.00 89.81 95 ASP A C 1
ATOM 714 O O . ASP A 1 95 ? -13.602 11.181 30.516 1.00 89.81 95 ASP A O 1
ATOM 718 N N . SER A 1 96 ? -11.637 11.486 31.556 1.00 90.06 96 SER A N 1
ATOM 719 C CA . SER A 1 96 ? -11.126 12.477 30.604 1.00 90.06 96 SER A CA 1
ATOM 720 C C . SER A 1 96 ? -10.951 11.890 29.201 1.00 90.06 96 SER A C 1
ATOM 722 O O . SER A 1 96 ? -11.253 12.559 28.212 1.00 90.06 96 SER A O 1
ATOM 724 N N . LEU A 1 97 ? -10.517 10.627 29.093 1.00 92.00 97 LEU A N 1
ATOM 725 C CA . LEU A 1 97 ? -10.428 9.925 27.810 1.00 92.00 97 LEU A CA 1
ATOM 726 C C . LEU A 1 97 ? -11.811 9.666 27.208 1.00 92.00 97 LEU A C 1
ATOM 728 O O . LEU A 1 97 ? -11.999 9.873 26.009 1.00 92.00 97 LEU A O 1
ATOM 732 N N . ILE A 1 98 ? -12.784 9.246 28.018 1.00 92.62 98 ILE A N 1
ATOM 733 C CA . ILE A 1 98 ? -14.166 9.047 27.563 1.00 92.62 98 ILE A CA 1
ATOM 734 C C . ILE A 1 98 ? -14.748 10.369 27.056 1.00 92.62 98 ILE A C 1
ATOM 736 O O . ILE A 1 98 ? -15.381 10.391 25.999 1.00 92.62 98 ILE A O 1
ATOM 740 N N . GLN A 1 99 ? -14.508 11.469 27.769 1.00 92.81 99 GLN A N 1
ATOM 741 C CA . GLN A 1 99 ? -14.975 12.787 27.355 1.00 92.81 99 GLN A CA 1
ATOM 742 C C . GLN A 1 99 ? -14.338 13.217 26.028 1.00 92.81 99 GLN A C 1
ATOM 744 O O . GLN A 1 99 ? -15.052 13.535 25.081 1.00 92.81 99 GLN A O 1
ATOM 749 N N . ALA A 1 100 ? -13.016 13.099 25.892 1.00 91.69 100 ALA A N 1
ATOM 750 C CA . ALA A 1 100 ? -12.342 13.432 24.640 1.00 91.69 100 ALA A CA 1
ATOM 751 C C . ALA A 1 100 ? -12.760 12.533 23.468 1.00 91.69 100 ALA A C 1
ATOM 753 O O . ALA A 1 100 ? -12.819 12.996 22.327 1.00 91.69 100 ALA A O 1
ATOM 754 N N . LEU A 1 101 ? -13.072 11.258 23.723 1.00 92.50 101 LEU A N 1
ATOM 755 C CA . LEU A 1 101 ? -13.655 10.369 22.720 1.00 92.50 101 LEU A CA 1
ATOM 756 C C . LEU A 1 101 ? -15.013 10.897 22.249 1.00 92.50 101 LEU A C 1
ATOM 758 O O . LEU A 1 101 ? -15.229 10.974 21.042 1.00 92.50 101 LEU A O 1
ATOM 762 N N . ARG A 1 102 ? -15.897 11.303 23.167 1.00 91.62 102 ARG A N 1
ATOM 763 C CA . ARG A 1 102 ? -17.199 11.893 22.811 1.00 91.62 102 ARG A CA 1
ATOM 764 C C . ARG A 1 102 ? -17.045 13.177 21.996 1.00 91.62 102 ARG A C 1
ATOM 766 O O . ARG A 1 102 ? -17.747 13.330 21.003 1.00 91.62 102 ARG A O 1
ATOM 773 N N . ASP A 1 103 ? -16.103 14.038 22.368 1.00 90.81 103 ASP A N 1
ATOM 774 C CA . ASP A 1 103 ? -15.894 15.333 21.706 1.00 90.81 103 ASP A CA 1
ATOM 775 C C . ASP A 1 103 ? -15.214 15.185 20.331 1.00 90.81 103 ASP A C 1
ATOM 777 O O . ASP A 1 103 ? -15.465 15.948 19.395 1.00 90.81 103 ASP A O 1
ATOM 781 N N . THR A 1 104 ? -14.353 14.174 20.178 1.00 88.31 104 THR A N 1
ATOM 782 C CA . THR A 1 104 ? -13.579 13.962 18.946 1.00 88.31 104 THR A CA 1
ATOM 783 C C . THR A 1 104 ? -14.333 13.115 17.923 1.00 88.31 104 THR A C 1
ATOM 785 O O . THR A 1 104 ? -14.224 13.381 16.717 1.00 88.31 104 THR A O 1
ATOM 788 N N . ILE A 1 105 ? -15.064 12.080 18.355 1.00 86.88 105 ILE A N 1
ATOM 789 C CA . ILE A 1 105 ? -15.749 11.147 17.451 1.00 86.88 105 ILE A CA 1
ATOM 790 C C . ILE A 1 105 ? -16.836 11.894 16.678 1.00 86.88 105 ILE A C 1
ATOM 792 O O . ILE A 1 105 ? -17.790 12.420 17.239 1.00 86.88 105 ILE A O 1
ATOM 796 N N . ARG A 1 106 ? -16.710 11.889 15.351 1.00 83.12 106 ARG A N 1
ATOM 797 C CA . ARG A 1 106 ? -17.756 12.338 14.435 1.00 83.12 106 ARG A CA 1
ATOM 798 C C . ARG A 1 106 ? -18.211 11.135 13.629 1.00 83.12 106 ARG A C 1
ATOM 800 O O . ARG A 1 106 ? -17.377 10.448 13.045 1.00 83.12 106 ARG A O 1
ATOM 807 N N . VAL A 1 107 ? -19.515 10.885 13.604 1.00 83.06 107 VAL A N 1
ATOM 808 C CA . VAL A 1 107 ? -20.086 9.847 12.745 1.00 83.06 107 VAL A CA 1
ATOM 809 C C . VAL A 1 107 ? -19.999 10.354 11.299 1.00 83.06 107 VAL A C 1
ATOM 811 O O . VAL A 1 107 ? -20.511 11.445 11.030 1.00 83.06 107 VAL A O 1
ATOM 814 N N . PRO A 1 108 ? -19.306 9.643 10.389 1.00 82.81 108 PRO A N 1
ATOM 815 C CA . PRO A 1 108 ? -19.272 10.022 8.981 1.00 82.81 108 PRO A CA 1
ATOM 816 C C . PRO A 1 108 ? -20.667 9.883 8.364 1.00 82.81 108 PRO A C 1
ATOM 818 O O . PRO A 1 108 ? -21.540 9.219 8.924 1.00 82.81 108 PRO A O 1
ATOM 821 N N . GLU A 1 109 ? -20.885 10.496 7.204 1.00 85.56 109 GLU A N 1
ATOM 822 C CA . GLU A 1 109 ? -22.130 10.306 6.462 1.00 85.56 109 GLU A CA 1
ATOM 823 C C . GLU A 1 109 ? -22.254 8.835 6.042 1.00 85.56 109 GLU A C 1
ATOM 825 O O . GLU A 1 109 ? -21.437 8.309 5.286 1.00 85.56 109 GLU A O 1
ATOM 830 N N . ARG A 1 110 ? -23.246 8.142 6.610 1.00 88.56 110 ARG A N 1
ATOM 831 C CA . ARG A 1 110 ? -23.438 6.703 6.419 1.00 88.56 110 ARG A CA 1
ATOM 832 C C . ARG A 1 110 ? -24.315 6.485 5.196 1.00 88.56 110 ARG A C 1
ATOM 834 O O . ARG A 1 110 ? -25.473 6.897 5.192 1.00 88.56 110 ARG A O 1
ATOM 841 N N . THR A 1 111 ? -23.790 5.796 4.190 1.00 84.12 111 THR A N 1
ATOM 842 C CA . THR A 1 111 ? -24.556 5.484 2.978 1.00 84.12 111 THR A CA 1
ATOM 843 C C . THR A 1 111 ? -25.179 4.095 3.093 1.00 84.12 111 THR A C 1
ATOM 845 O O . THR A 1 111 ? -24.483 3.113 3.344 1.00 84.12 111 THR A O 1
ATOM 848 N N . SER A 1 112 ? -26.497 4.005 2.904 1.00 83.12 112 SER A N 1
ATOM 849 C CA . SER A 1 112 ? -27.235 2.733 2.852 1.00 83.12 112 SER A CA 1
ATOM 850 C C . SER A 1 112 ? -27.454 2.215 1.426 1.00 83.12 112 SER A C 1
ATOM 852 O O . SER A 1 112 ? -27.843 1.063 1.252 1.00 83.12 112 SER A O 1
ATOM 854 N N . SER A 1 113 ? -27.200 3.050 0.415 1.00 82.38 113 SER A N 1
ATOM 855 C CA . SER A 1 113 ? -27.310 2.727 -1.008 1.00 82.38 113 SER A CA 1
ATOM 856 C C . SER A 1 113 ? -25.968 2.303 -1.625 1.00 82.38 113 SER A C 1
ATOM 858 O O . SER A 1 113 ? -24.889 2.580 -1.098 1.00 82.38 113 SER A O 1
ATOM 860 N N . GLY A 1 114 ? -26.040 1.628 -2.772 1.00 83.56 114 GLY A N 1
ATOM 861 C CA . GLY A 1 114 ? -24.875 1.126 -3.501 1.00 83.56 114 GLY A CA 1
ATOM 862 C C . GLY A 1 114 ? -24.425 -0.262 -3.051 1.00 83.56 114 GLY A C 1
ATOM 863 O O . GLY A 1 114 ? -25.117 -0.944 -2.296 1.00 83.56 114 GLY A O 1
ATOM 864 N N . ASP A 1 115 ? -23.266 -0.684 -3.555 1.00 86.25 115 ASP A N 1
ATOM 865 C CA . ASP A 1 115 ? -22.791 -2.054 -3.364 1.00 86.25 115 ASP A CA 1
ATOM 866 C C . ASP A 1 115 ? -22.499 -2.367 -1.897 1.00 86.25 115 ASP A C 1
ATOM 868 O O . ASP A 1 115 ? -21.784 -1.624 -1.214 1.00 86.25 115 ASP A O 1
ATOM 872 N N . PHE A 1 116 ? -23.001 -3.510 -1.441 1.00 87.62 116 PHE A N 1
ATOM 873 C CA . PHE A 1 116 ? -22.685 -4.042 -0.125 1.00 87.62 116 PHE A CA 1
ATOM 874 C C . PHE A 1 116 ? -21.253 -4.578 -0.087 1.00 87.62 116 PHE A C 1
ATOM 876 O O . PHE A 1 116 ? -20.864 -5.378 -0.944 1.00 87.62 116 PHE A O 1
ATOM 883 N N . LEU A 1 117 ? -20.501 -4.172 0.935 1.00 88.50 117 LEU A N 1
ATOM 884 C CA . LEU A 1 117 ? -19.186 -4.708 1.278 1.00 88.50 117 LEU A CA 1
ATOM 885 C C . LEU A 1 117 ? -19.106 -4.885 2.796 1.00 88.50 117 LEU A C 1
ATOM 887 O O . LEU A 1 117 ? -19.315 -3.930 3.544 1.00 88.50 117 LEU A O 1
ATOM 891 N N . PHE A 1 118 ? -18.776 -6.088 3.247 1.00 90.12 118 PHE A N 1
ATOM 892 C CA . PHE A 1 118 ? -18.768 -6.489 4.649 1.00 90.12 118 PHE A CA 1
ATOM 893 C C . PHE A 1 118 ? -17.459 -7.184 4.997 1.00 90.12 118 PHE A C 1
ATOM 895 O O . PHE A 1 118 ? -17.100 -8.188 4.382 1.00 90.12 118 PHE A O 1
ATOM 902 N N . ALA A 1 119 ? -16.753 -6.644 5.987 1.00 90.75 119 ALA A N 1
ATOM 903 C CA . ALA A 1 119 ? -15.539 -7.243 6.524 1.00 90.75 119 ALA A CA 1
ATOM 904 C C . ALA A 1 119 ? -15.904 -8.224 7.633 1.00 90.75 119 ALA A C 1
ATOM 906 O O . ALA A 1 119 ? -16.501 -7.824 8.634 1.00 90.75 119 ALA A O 1
ATOM 907 N N . ILE A 1 120 ? -15.556 -9.496 7.445 1.00 89.19 120 ILE A N 1
ATOM 908 C CA . ILE A 1 120 ? -15.873 -10.573 8.381 1.00 89.19 120 ILE A CA 1
ATOM 909 C C . ILE A 1 120 ? -14.707 -10.746 9.359 1.00 89.19 120 ILE A C 1
ATOM 911 O O . ILE A 1 120 ? -13.582 -11.040 8.950 1.00 89.19 120 ILE A O 1
ATOM 915 N N . ASP A 1 121 ? -15.004 -10.602 10.651 1.00 89.19 121 ASP A N 1
ATOM 916 C CA . ASP A 1 121 ? -14.053 -10.784 11.753 1.00 89.19 121 ASP A CA 1
ATOM 917 C C . ASP A 1 121 ? -13.997 -12.244 12.217 1.00 89.19 121 ASP A C 1
ATOM 919 O O . ASP A 1 121 ? -12.918 -12.765 12.491 1.00 89.19 121 ASP A O 1
ATOM 923 N N . HIS A 1 122 ? -15.175 -12.868 12.356 1.00 87.56 122 HIS A N 1
ATOM 924 C CA . HIS A 1 122 ? -15.334 -14.241 12.836 1.00 87.56 122 HIS A CA 1
ATOM 925 C C . HIS A 1 122 ? -16.461 -14.946 12.088 1.00 87.56 122 HIS A C 1
ATOM 927 O O . HIS A 1 122 ? -17.497 -14.336 11.800 1.00 87.56 122 HIS A O 1
ATOM 933 N N . CYS A 1 123 ? -16.295 -16.247 11.875 1.00 86.50 123 CYS A N 1
ATOM 934 C CA . CYS A 1 123 ? -17.288 -17.130 11.283 1.00 86.50 123 CYS A CA 1
ATOM 935 C C . CYS A 1 123 ? -17.404 -18.405 12.120 1.00 86.50 123 CYS A C 1
ATOM 937 O O . CYS A 1 123 ? -16.393 -18.991 12.496 1.00 86.50 123 CYS A O 1
ATOM 939 N N . PHE A 1 124 ? -18.624 -18.827 12.437 1.00 89.38 124 PHE A N 1
ATOM 940 C CA . PHE A 1 124 ? -18.863 -20.065 13.179 1.00 89.38 124 PHE A CA 1
ATOM 941 C C . PHE A 1 124 ? -20.215 -20.676 12.812 1.00 89.38 124 PHE A C 1
ATOM 943 O O . PHE A 1 124 ? -21.191 -19.970 12.546 1.00 89.38 124 PHE A O 1
ATOM 950 N N . ALA A 1 125 ? -20.291 -22.004 12.792 1.00 88.81 125 ALA A N 1
ATOM 951 C CA . ALA A 1 125 ? -21.531 -22.723 12.530 1.00 88.81 125 ALA A CA 1
ATOM 952 C C . ALA A 1 125 ? -22.385 -22.887 13.800 1.00 88.81 125 ALA A C 1
ATOM 954 O O . ALA A 1 125 ? -21.884 -23.210 14.875 1.00 88.81 125 ALA A O 1
ATOM 955 N N . ILE A 1 126 ? -23.702 -22.722 13.661 1.00 90.06 126 ILE A N 1
ATOM 956 C CA . ILE A 1 126 ? -24.705 -23.041 14.681 1.00 90.06 126 ILE A CA 1
ATOM 957 C C . ILE A 1 126 ? -25.550 -24.211 14.175 1.00 90.06 126 ILE A C 1
ATOM 959 O O . ILE A 1 126 ? -26.264 -24.104 13.169 1.00 90.06 126 ILE A O 1
ATOM 963 N N . LYS A 1 127 ? -25.505 -25.331 14.906 1.00 86.88 127 LYS A N 1
ATOM 964 C CA . LYS A 1 127 ? -26.248 -26.553 14.572 1.00 86.88 127 LYS A CA 1
ATOM 965 C C . LYS A 1 127 ? -27.743 -26.244 14.389 1.00 86.88 127 LYS A C 1
ATOM 967 O O . LYS A 1 127 ? -28.371 -25.604 15.231 1.00 86.88 127 LYS A O 1
ATOM 972 N N . GLY A 1 128 ? -28.300 -26.668 13.255 1.00 85.50 128 GLY A N 1
ATOM 973 C CA . GLY A 1 128 ? -29.716 -26.487 12.908 1.00 85.50 128 GLY A CA 1
ATOM 974 C C . GLY A 1 128 ? -30.119 -25.089 12.416 1.00 85.50 128 GLY A C 1
ATOM 975 O O . GLY A 1 128 ? -31.204 -24.950 11.864 1.00 85.50 128 GLY A O 1
ATOM 976 N N . HIS A 1 129 ? -29.266 -24.068 12.546 1.00 84.50 129 HIS A N 1
ATOM 977 C CA . HIS A 1 129 ? -29.602 -22.690 12.153 1.00 84.50 129 HIS A CA 1
ATOM 978 C C . HIS A 1 129 ? -28.864 -22.263 10.876 1.00 84.50 129 HIS A C 1
ATOM 980 O O . HIS A 1 129 ? -29.465 -21.718 9.939 1.00 84.50 129 HIS A O 1
ATOM 986 N N . GLY A 1 130 ? -27.574 -22.587 10.788 1.00 87.94 130 GLY A N 1
ATOM 987 C CA . GLY A 1 130 ? -26.715 -22.215 9.669 1.00 87.94 130 GLY A CA 1
ATOM 988 C C . GLY A 1 130 ? -25.354 -21.731 10.145 1.00 87.94 130 GLY A C 1
ATOM 989 O O . GLY A 1 130 ? -24.911 -22.097 11.228 1.00 87.94 130 GLY A O 1
ATOM 990 N N . THR A 1 131 ? -24.702 -20.893 9.347 1.00 88.88 131 THR A N 1
ATOM 991 C CA . THR A 1 131 ? -23.399 -20.308 9.689 1.00 88.88 131 THR A CA 1
ATOM 992 C C . THR A 1 131 ? -23.575 -18.827 10.003 1.00 88.88 131 THR A C 1
ATOM 994 O O . THR A 1 131 ? -24.293 -18.126 9.287 1.00 88.88 131 THR A O 1
ATOM 997 N N . VAL A 1 132 ? -22.967 -18.358 11.092 1.00 90.50 132 VAL A N 1
ATOM 998 C CA . VAL A 1 132 ? -23.016 -16.965 11.543 1.00 90.50 132 VAL A CA 1
ATOM 999 C C . VAL A 1 132 ? -21.680 -16.295 11.270 1.00 90.50 132 VAL A C 1
ATOM 1001 O O . VAL A 1 132 ? -20.631 -16.784 11.680 1.00 90.50 132 VAL A O 1
ATOM 1004 N N . MET A 1 133 ? -21.742 -15.151 10.597 1.00 90.50 133 MET A N 1
ATOM 1005 C CA . MET A 1 133 ? -20.605 -14.280 10.327 1.00 90.50 133 MET A CA 1
ATOM 1006 C C . MET A 1 133 ? -20.777 -12.997 11.133 1.00 90.50 133 MET A C 1
ATOM 1008 O O . MET A 1 133 ? -21.810 -12.335 11.035 1.00 90.50 133 MET A O 1
ATOM 1012 N N . THR A 1 134 ? -19.779 -12.637 11.932 1.00 93.19 134 THR A N 1
ATOM 1013 C CA . THR A 1 134 ? -19.746 -11.356 12.654 1.00 93.19 134 THR A CA 1
ATOM 1014 C C . THR A 1 134 ? -18.722 -10.445 12.010 1.00 93.19 134 THR A C 1
ATOM 1016 O O . THR A 1 134 ? -17.629 -10.891 11.661 1.00 93.19 134 THR A O 1
ATOM 1019 N N . GLY A 1 135 ? -19.074 -9.178 11.835 1.00 93.31 135 GLY A N 1
ATOM 1020 C CA . GLY A 1 135 ? -18.238 -8.261 11.079 1.00 93.31 135 GLY A CA 1
ATOM 1021 C C . GLY A 1 135 ? -18.810 -6.858 11.008 1.00 93.31 135 GLY A C 1
ATOM 1022 O O . GLY A 1 135 ? -19.811 -6.551 11.663 1.00 93.31 135 GLY A O 1
ATOM 1023 N N . THR A 1 136 ? -18.170 -6.015 10.204 1.00 94.25 136 THR A N 1
ATOM 1024 C CA . THR A 1 136 ? -18.530 -4.601 10.038 1.00 94.25 136 THR A CA 1
ATOM 1025 C C . THR A 1 136 ? -18.879 -4.298 8.584 1.00 94.25 136 THR A C 1
ATOM 1027 O O . THR A 1 136 ? -18.143 -4.669 7.668 1.00 94.25 136 THR A O 1
ATOM 1030 N N . VAL A 1 137 ? -19.995 -3.600 8.359 1.00 92.75 137 VAL A N 1
ATOM 1031 C CA . VAL A 1 137 ? -20.395 -3.144 7.018 1.00 92.75 137 VAL A CA 1
ATOM 1032 C C . VAL A 1 137 ? -19.513 -1.963 6.605 1.00 92.75 137 VAL A C 1
ATOM 1034 O O . VAL A 1 137 ? -19.533 -0.917 7.250 1.00 92.75 137 VAL A O 1
ATOM 1037 N N . LEU A 1 138 ? -18.743 -2.110 5.528 1.00 90.56 138 LEU A N 1
ATOM 1038 C CA . LEU A 1 138 ? -17.835 -1.081 5.009 1.00 90.56 138 LEU A CA 1
ATOM 1039 C C . LEU A 1 138 ? -18.507 -0.146 3.993 1.00 90.56 138 LEU A C 1
ATOM 1041 O O . LEU A 1 138 ? -18.176 1.039 3.946 1.00 90.56 138 LEU A O 1
ATOM 1045 N N . LYS A 1 139 ? -19.440 -0.660 3.183 1.00 89.69 139 LYS A N 1
ATOM 1046 C CA . LYS A 1 139 ? -20.171 0.090 2.145 1.00 89.69 139 LYS A CA 1
ATOM 1047 C C . LYS A 1 139 ? -21.572 -0.498 1.953 1.00 89.69 139 LYS A C 1
ATOM 1049 O O . LYS A 1 139 ? -21.755 -1.701 2.139 1.00 89.69 139 LYS A O 1
ATOM 1054 N N . GLY A 1 140 ? -22.526 0.349 1.567 1.00 89.06 140 GLY A N 1
ATOM 1055 C CA . GLY A 1 140 ? -23.881 -0.049 1.196 1.00 89.06 140 GLY A CA 1
ATOM 1056 C C . GLY A 1 140 ? -24.722 -0.516 2.382 1.00 89.06 140 GLY A C 1
ATOM 1057 O O . GLY A 1 140 ? -24.461 -0.178 3.542 1.00 89.06 140 GLY A O 1
ATOM 1058 N N . GLY A 1 141 ? -25.749 -1.303 2.080 1.00 88.62 141 GLY A N 1
ATOM 1059 C CA . GLY A 1 141 ? -26.664 -1.860 3.065 1.00 88.62 141 GLY A CA 1
ATOM 1060 C C . GLY A 1 141 ? -27.124 -3.264 2.702 1.00 88.62 141 GLY A C 1
ATOM 1061 O O . GLY A 1 141 ? -26.986 -3.711 1.567 1.00 88.62 141 GLY A O 1
ATOM 1062 N N . VAL A 1 142 ? -27.656 -3.960 3.699 1.00 88.19 142 VAL A N 1
ATOM 1063 C CA . VAL A 1 142 ? -28.206 -5.311 3.578 1.00 88.19 142 VAL A CA 1
ATOM 1064 C C . VAL A 1 142 ? -29.523 -5.392 4.341 1.00 88.19 142 VAL A C 1
ATOM 1066 O O . VAL A 1 142 ? -29.662 -4.808 5.421 1.00 88.19 142 VAL A O 1
ATOM 1069 N N . ALA A 1 143 ? -30.490 -6.120 3.787 1.00 88.88 143 ALA A N 1
ATOM 1070 C CA . ALA A 1 143 ? -31.772 -6.406 4.416 1.00 88.88 143 ALA A CA 1
ATOM 1071 C C . ALA A 1 143 ? -32.020 -7.919 4.498 1.00 88.88 143 ALA A C 1
ATOM 1073 O O . ALA A 1 143 ? -31.540 -8.693 3.670 1.00 88.88 143 ALA A O 1
ATOM 1074 N N . VAL A 1 144 ? -32.767 -8.353 5.515 1.00 85.94 144 VAL A N 1
ATOM 1075 C CA . VAL A 1 144 ? -33.174 -9.759 5.639 1.00 85.94 144 VAL A CA 1
ATOM 1076 C C . VAL A 1 144 ? -34.136 -10.103 4.499 1.00 85.94 144 VAL A C 1
ATOM 1078 O O . VAL A 1 144 ? -35.099 -9.380 4.261 1.00 85.94 144 VAL A O 1
ATOM 1081 N N . GLY A 1 145 ? -33.890 -11.221 3.812 1.00 68.06 145 GLY A N 1
ATOM 1082 C CA . GLY A 1 145 ? -34.771 -11.722 2.752 1.00 68.06 145 GLY A CA 1
ATOM 1083 C C . GLY A 1 145 ? -34.571 -11.105 1.362 1.00 68.06 145 GLY A C 1
ATOM 1084 O O . GLY A 1 145 ? -35.253 -11.534 0.433 1.00 68.06 145 GLY A O 1
ATOM 1085 N N . ASP A 1 146 ? -33.637 -10.166 1.179 1.00 63.28 146 ASP A N 1
ATOM 1086 C CA . ASP A 1 146 ? -33.374 -9.581 -0.141 1.00 63.28 146 ASP A CA 1
ATOM 1087 C C . ASP A 1 146 ? -32.773 -10.620 -1.104 1.00 63.28 146 ASP A C 1
ATOM 1089 O O . ASP A 1 146 ? -31.697 -11.178 -0.881 1.00 63.28 146 ASP A O 1
ATOM 1093 N N . VAL A 1 147 ? -33.455 -10.885 -2.219 1.00 47.09 147 VAL A N 1
ATOM 1094 C CA . VAL A 1 147 ? -33.023 -11.878 -3.224 1.00 47.09 147 VAL A CA 1
ATOM 1095 C C . VAL A 1 147 ? -31.795 -11.388 -4.011 1.00 47.09 147 VAL A C 1
ATOM 1097 O O . VAL A 1 147 ? -31.022 -12.198 -4.512 1.00 47.09 147 VAL A O 1
ATOM 1100 N N . SER A 1 148 ? -31.583 -10.069 -4.053 1.00 40.06 148 SER A N 1
ATOM 1101 C CA . SER A 1 148 ? -30.436 -9.360 -4.643 1.00 40.06 148 SER A CA 1
ATOM 1102 C C . SER A 1 148 ? -29.164 -9.406 -3.784 1.00 40.06 148 SER A C 1
ATOM 1104 O O . SER A 1 148 ? -28.108 -8.966 -4.231 1.00 40.06 148 SER A O 1
ATOM 1106 N N . THR A 1 149 ? -29.246 -9.961 -2.571 1.00 49.84 149 THR A N 1
ATOM 1107 C CA . THR A 1 149 ? -28.130 -10.061 -1.615 1.00 49.84 149 THR A CA 1
ATOM 1108 C C . THR A 1 149 ? -27.464 -11.434 -1.628 1.00 49.84 149 THR A C 1
ATOM 1110 O O . THR A 1 149 ? -27.156 -12.024 -0.595 1.00 49.84 149 THR A O 1
ATOM 1113 N N . GLU A 1 150 ? -27.247 -11.977 -2.824 1.00 50.41 150 GLU A N 1
ATOM 1114 C CA . GLU A 1 150 ? -26.324 -13.090 -3.004 1.00 50.41 150 GLU A CA 1
ATOM 1115 C C . GLU A 1 150 ? -24.901 -12.567 -2.849 1.00 50.41 150 GLU A C 1
ATOM 1117 O O . GLU A 1 150 ? -24.348 -12.015 -3.790 1.00 50.41 150 GLU A O 1
ATOM 1122 N N . PHE A 1 151 ? -24.311 -12.714 -1.667 1.00 59.00 151 PHE A N 1
ATOM 1123 C CA . PHE A 1 151 ? -22.936 -12.270 -1.459 1.00 59.00 151 PHE A CA 1
ATOM 1124 C C . PHE A 1 151 ? -21.947 -13.392 -1.713 1.00 59.00 151 PHE A C 1
ATOM 1126 O O . PHE A 1 151 ? -22.192 -14.545 -1.348 1.00 59.00 151 PHE A O 1
ATOM 1133 N N . GLU A 1 152 ? -20.831 -13.036 -2.331 1.00 57.34 152 GLU A N 1
ATOM 1134 C CA . GLU A 1 152 ? -19.695 -13.930 -2.496 1.00 57.34 152 GLU A CA 1
ATOM 1135 C C . GLU A 1 152 ? -18.855 -13.839 -1.230 1.00 57.34 152 GLU A C 1
ATOM 1137 O O . GLU A 1 152 ? -18.500 -12.750 -0.781 1.00 57.34 152 GLU A O 1
ATOM 1142 N N . VAL A 1 153 ? -18.623 -14.993 -0.610 1.00 56.53 153 VAL A N 1
ATOM 1143 C CA . VAL A 1 153 ? -17.800 -15.115 0.590 1.00 56.53 153 VAL A CA 1
ATOM 1144 C C . VAL A 1 153 ? -16.459 -15.680 0.163 1.00 56.53 153 VAL A C 1
ATOM 1146 O O . VAL A 1 153 ? -16.387 -16.831 -0.273 1.00 56.53 153 VAL A O 1
ATOM 1149 N N . PHE A 1 154 ? -15.406 -14.882 0.305 1.00 57.31 154 PHE A N 1
ATOM 1150 C CA . PHE A 1 154 ? -14.051 -15.351 0.057 1.00 57.31 154 PHE A CA 1
ATOM 1151 C C . PHE A 1 154 ? -13.360 -15.718 1.357 1.00 57.31 154 PHE A C 1
ATOM 1153 O O . PHE A 1 154 ? -13.294 -14.912 2.287 1.00 57.31 154 PHE A O 1
ATOM 1160 N N . SER A 1 155 ? -12.820 -16.934 1.394 1.00 55.00 155 SER A N 1
ATOM 1161 C CA . SER A 1 155 ? -12.062 -17.422 2.534 1.00 55.00 155 SER A CA 1
ATOM 1162 C C . SER A 1 155 ? -10.564 -17.407 2.268 1.00 55.00 155 SER A C 1
ATOM 1164 O O . SER A 1 155 ? -10.095 -18.007 1.298 1.00 55.00 155 SER A O 1
ATOM 1166 N N . CYS A 1 156 ? -9.798 -16.829 3.193 1.00 49.62 156 CYS A N 1
ATOM 1167 C CA . CYS A 1 156 ? -8.368 -17.093 3.280 1.00 49.62 156 CYS A CA 1
ATOM 1168 C C . CYS A 1 156 ? -8.156 -18.395 4.073 1.00 49.62 156 CYS A C 1
ATOM 1170 O O . CYS A 1 156 ? -8.211 -18.401 5.304 1.00 49.62 156 CYS A O 1
ATOM 1172 N N . LYS A 1 157 ? -7.947 -19.522 3.375 1.00 48.56 157 LYS A N 1
ATOM 1173 C CA . LYS A 1 157 ? -7.633 -20.803 4.030 1.00 48.56 157 LYS A CA 1
ATOM 1174 C C . LYS A 1 157 ? -6.286 -20.702 4.751 1.00 48.56 157 LYS A C 1
ATOM 1176 O O . LYS A 1 157 ? -5.258 -20.446 4.123 1.00 48.56 157 LYS A O 1
ATOM 1181 N N . LYS A 1 158 ? -6.255 -21.063 6.033 1.00 38.56 158 LYS A N 1
ATOM 1182 C CA . LYS A 1 158 ? -5.035 -21.566 6.671 1.00 38.56 158 LYS A CA 1
ATOM 1183 C C . LYS A 1 158 ? -4.920 -23.050 6.329 1.00 38.56 158 LYS A C 1
ATOM 1185 O O . LYS A 1 158 ? -5.884 -23.796 6.492 1.00 38.56 158 LYS A O 1
ATOM 1190 N N . LYS A 1 159 ? -3.765 -23.509 5.846 1.00 35.12 159 LYS A N 1
ATOM 1191 C CA . LYS A 1 159 ? -3.524 -24.954 5.789 1.00 35.12 159 LYS A CA 1
ATOM 1192 C C . LYS A 1 159 ? -3.381 -25.423 7.242 1.00 35.12 159 LYS A C 1
ATOM 1194 O O . LYS A 1 159 ? -2.554 -24.876 7.965 1.00 35.12 159 LYS A O 1
ATOM 1199 N N . LYS A 1 160 ? -4.208 -26.378 7.681 1.00 33.78 160 LYS A N 1
ATOM 1200 C CA . LYS A 1 160 ? -3.915 -27.154 8.892 1.00 33.78 160 LYS A CA 1
ATOM 1201 C C . LYS A 1 160 ? -2.617 -27.903 8.612 1.00 33.78 160 LYS A C 1
ATOM 1203 O O . LYS A 1 160 ? -2.573 -28.719 7.690 1.00 33.78 160 LYS A O 1
ATOM 1208 N N . ASP A 1 161 ? -1.575 -27.613 9.377 1.00 32.53 161 ASP A N 1
ATOM 1209 C CA . ASP A 1 161 ? -0.460 -28.538 9.492 1.00 32.53 161 ASP A CA 1
ATOM 1210 C C . ASP A 1 161 ? -1.024 -29.798 10.152 1.00 32.53 161 ASP A C 1
ATOM 1212 O O . ASP A 1 161 ? -1.400 -29.788 11.323 1.00 32.53 161 ASP A O 1
ATOM 1216 N N . ASN A 1 162 ? -1.161 -30.877 9.381 1.00 30.28 162 ASN A N 1
ATOM 1217 C CA . ASN A 1 162 ? -1.426 -32.199 9.935 1.00 30.28 162 ASN A CA 1
ATOM 1218 C C . ASN A 1 162 ? -0.145 -32.678 10.630 1.00 30.28 162 ASN A C 1
ATOM 1220 O O . ASN A 1 162 ? 0.601 -33.486 10.082 1.00 30.28 162 ASN A O 1
ATOM 1224 N N . ALA A 1 163 ? 0.123 -32.162 11.826 1.00 32.59 163 ALA A N 1
ATOM 1225 C CA . ALA A 1 163 ? 0.983 -32.835 12.783 1.00 32.59 163 ALA A CA 1
ATOM 1226 C C . ALA A 1 163 ? 0.092 -33.797 13.579 1.00 32.59 163 ALA A C 1
ATOM 1228 O O . ALA A 1 163 ? -0.525 -33.415 14.570 1.00 32.59 163 ALA A O 1
ATOM 1229 N N . ASN A 1 164 ? -0.031 -35.030 13.082 1.00 32.09 164 ASN A N 1
ATOM 1230 C CA . ASN A 1 164 ? -0.542 -36.132 13.888 1.00 32.09 164 ASN A CA 1
ATOM 1231 C C . ASN A 1 164 ? 0.448 -36.429 15.021 1.00 32.09 164 ASN A C 1
ATOM 1233 O O . ASN A 1 164 ? 1.659 -36.450 14.809 1.00 32.09 164 ASN A O 1
ATOM 1237 N N . ASP A 1 165 ? -0.136 -36.665 16.190 1.00 35.53 165 ASP A N 1
ATOM 1238 C CA . ASP A 1 165 ? 0.371 -37.320 17.392 1.00 35.53 165 ASP A CA 1
ATOM 1239 C C . ASP A 1 165 ? 1.749 -37.997 17.306 1.00 35.53 165 ASP A C 1
ATOM 1241 O O . ASP A 1 165 ? 1.972 -38.947 16.557 1.00 35.53 165 ASP A O 1
ATOM 1245 N N . GLY A 1 166 ? 2.646 -37.565 18.194 1.00 26.06 166 GLY A N 1
ATOM 1246 C CA . GLY A 1 166 ? 3.908 -38.239 18.469 1.00 26.06 166 GLY A CA 1
ATOM 1247 C C . GLY A 1 166 ? 4.812 -37.397 19.359 1.00 26.06 166 GLY A C 1
ATOM 1248 O O . GLY A 1 166 ? 5.553 -36.549 18.877 1.00 26.06 166 GLY A O 1
ATOM 1249 N N . VAL A 1 167 ? 4.733 -37.630 20.668 1.00 37.12 167 VAL A N 1
ATOM 1250 C CA . VAL A 1 167 ? 5.645 -37.120 21.703 1.00 37.12 167 VAL A CA 1
ATOM 1251 C C . VAL A 1 167 ? 7.100 -37.189 21.230 1.00 37.12 167 VAL A C 1
ATOM 1253 O O . VAL A 1 167 ? 7.625 -38.288 21.161 1.00 37.12 167 VAL A O 1
ATOM 1256 N N . PHE A 1 168 ? 7.768 -36.058 20.970 1.00 24.34 168 PHE A N 1
ATOM 1257 C CA . PHE A 1 168 ? 9.234 -35.953 21.033 1.00 24.34 168 PHE A CA 1
ATOM 1258 C C . PHE A 1 168 ? 9.683 -34.496 21.239 1.00 24.34 168 PHE A C 1
ATOM 1260 O O . PHE A 1 168 ? 9.569 -33.645 20.361 1.00 24.34 168 PHE A O 1
ATOM 1267 N N . ASN A 1 169 ? 10.233 -34.229 22.427 1.00 31.45 169 ASN A N 1
ATOM 1268 C CA . ASN A 1 169 ? 11.062 -33.062 22.719 1.00 31.45 169 ASN A CA 1
ATOM 1269 C C . ASN A 1 169 ? 12.360 -33.163 21.913 1.00 31.45 169 ASN A C 1
ATOM 1271 O O . ASN A 1 169 ? 13.211 -33.962 22.283 1.00 31.45 169 ASN A O 1
ATOM 1275 N N . PHE A 1 170 ? 12.549 -32.343 20.880 1.00 24.59 170 PHE A N 1
ATOM 1276 C CA . PHE A 1 170 ? 13.881 -31.970 20.395 1.00 24.59 170 PHE A CA 1
ATOM 1277 C C . PHE A 1 170 ? 13.813 -30.608 19.696 1.00 24.59 170 PHE A C 1
ATOM 1279 O O . PHE A 1 170 ? 13.059 -30.415 18.749 1.00 24.59 170 PHE A O 1
ATOM 1286 N N . ILE A 1 171 ? 14.606 -29.658 20.191 1.00 32.75 171 ILE A N 1
ATOM 1287 C CA . ILE A 1 171 ? 14.861 -28.353 19.574 1.00 32.75 171 ILE A CA 1
ATOM 1288 C C . ILE A 1 171 ? 15.924 -28.569 18.485 1.00 32.75 171 ILE A C 1
ATOM 1290 O O . ILE A 1 171 ? 17.037 -28.957 18.850 1.00 32.75 171 ILE A O 1
ATOM 1294 N N . PRO A 1 172 ? 15.672 -28.315 17.185 1.00 25.61 172 PRO A N 1
ATOM 1295 C CA . PRO A 1 172 ? 16.750 -28.219 16.214 1.00 25.61 172 PRO A CA 1
ATOM 1296 C C . PRO A 1 172 ? 17.173 -26.749 16.009 1.00 25.61 172 PRO A C 1
ATOM 1298 O O . PRO A 1 172 ? 16.361 -25.831 16.160 1.00 25.61 172 PRO A O 1
ATOM 1301 N N . PRO A 1 173 ? 18.453 -26.501 15.685 1.00 25.58 173 PRO A N 1
ATOM 1302 C CA . PRO A 1 173 ? 19.019 -25.163 15.613 1.00 25.58 173 PRO A CA 1
ATOM 1303 C C . PRO A 1 173 ? 18.598 -24.414 14.343 1.00 25.58 173 PRO A C 1
ATOM 1305 O O . PRO A 1 173 ? 18.387 -24.985 13.273 1.00 25.58 173 PRO A O 1
ATOM 1308 N N . ALA A 1 174 ? 18.540 -23.090 14.470 1.00 33.09 174 ALA A N 1
ATOM 1309 C CA . ALA A 1 174 ? 18.325 -22.147 13.386 1.00 33.09 174 ALA A CA 1
ATOM 1310 C C . ALA A 1 174 ? 19.500 -22.176 12.391 1.00 33.09 174 ALA A C 1
ATOM 1312 O O . ALA A 1 174 ? 20.540 -21.582 12.658 1.00 33.09 174 ALA A O 1
ATOM 1313 N N . SER A 1 175 ? 19.357 -22.890 11.268 1.00 29.20 175 SER A N 1
ATOM 1314 C CA . SER A 1 175 ? 20.102 -22.661 10.007 1.00 29.20 175 SER A CA 1
ATOM 1315 C C . SER A 1 175 ? 19.855 -23.764 8.963 1.00 29.20 175 SER A C 1
ATOM 1317 O O . SER A 1 175 ? 20.784 -24.419 8.516 1.00 29.20 175 SER A O 1
ATOM 1319 N N . SER A 1 176 ? 18.607 -24.012 8.553 1.00 27.66 176 SER A N 1
ATOM 1320 C CA . SER A 1 176 ? 18.280 -24.616 7.239 1.00 27.66 176 SER A CA 1
ATOM 1321 C C . SER A 1 176 ? 16.789 -24.938 7.134 1.00 27.66 176 SER A C 1
ATOM 1323 O O . SER A 1 176 ? 16.346 -26.026 7.463 1.00 27.66 176 SER A O 1
ATOM 1325 N N . MET A 1 177 ? 15.995 -23.991 6.634 1.00 24.25 177 MET A N 1
ATOM 1326 C CA . MET A 1 177 ? 14.787 -24.299 5.850 1.00 24.25 177 MET A CA 1
ATOM 1327 C C . MET A 1 177 ? 14.369 -23.053 5.064 1.00 24.25 177 MET A C 1
ATOM 1329 O O . MET A 1 177 ? 13.298 -22.475 5.207 1.00 24.25 177 MET A O 1
ATOM 1333 N N . CYS A 1 178 ? 15.298 -22.610 4.221 1.00 28.17 178 CYS A N 1
ATOM 1334 C CA . CYS A 1 178 ? 15.031 -21.690 3.131 1.00 28.17 178 CYS A CA 1
ATOM 1335 C C . CYS A 1 178 ? 14.589 -22.545 1.936 1.00 28.17 178 CYS A C 1
ATOM 1337 O O . CYS A 1 178 ? 15.453 -23.008 1.200 1.00 28.17 178 CYS A O 1
ATOM 1339 N N . SER A 1 179 ? 13.290 -22.870 1.833 1.00 27.30 179 SER A N 1
ATOM 1340 C CA . SER A 1 179 ? 12.574 -23.348 0.620 1.00 27.30 179 SER A CA 1
ATOM 1341 C C . SER A 1 179 ? 11.339 -24.198 0.961 1.00 27.30 179 SER A C 1
ATOM 1343 O O . SER A 1 179 ? 11.391 -25.408 0.842 1.00 27.30 179 SER A O 1
ATOM 1345 N N . LEU A 1 180 ? 10.212 -23.591 1.361 1.00 25.83 180 LEU A N 1
ATOM 1346 C CA . LEU A 1 180 ? 8.853 -24.154 1.180 1.00 25.83 180 LEU A CA 1
ATOM 1347 C C . LEU A 1 180 ? 7.795 -23.181 1.733 1.00 25.83 180 LEU A C 1
ATOM 1349 O O . LEU A 1 180 ? 7.132 -23.435 2.727 1.00 25.83 180 LEU A O 1
ATOM 1353 N N . TRP A 1 181 ? 7.632 -22.040 1.065 1.00 23.77 181 TRP A N 1
ATOM 1354 C CA . TRP A 1 181 ? 6.481 -21.146 1.250 1.00 23.77 181 TRP A CA 1
ATOM 1355 C C . TRP A 1 181 ? 5.860 -20.855 -0.117 1.00 23.77 181 TRP A C 1
ATOM 1357 O O . TRP A 1 181 ? 5.870 -19.737 -0.613 1.00 23.77 181 TRP A O 1
ATOM 1367 N N . LEU A 1 182 ? 5.367 -21.903 -0.777 1.00 25.59 182 LEU A N 1
ATOM 1368 C CA . LEU A 1 182 ? 4.457 -21.773 -1.916 1.00 25.59 182 LEU A CA 1
ATOM 1369 C C . LEU A 1 182 ? 3.042 -22.004 -1.392 1.00 25.59 182 LEU A C 1
ATOM 1371 O O . LEU A 1 182 ? 2.506 -23.112 -1.428 1.00 25.59 182 LEU A O 1
ATOM 1375 N N . GLN A 1 183 ? 2.450 -20.944 -0.846 1.00 26.38 183 GLN A N 1
ATOM 1376 C CA . GLN A 1 183 ? 1.048 -20.936 -0.455 1.00 26.38 183 GLN A CA 1
ATOM 1377 C C . GLN A 1 183 ? 0.209 -20.811 -1.730 1.00 26.38 183 GLN A C 1
ATOM 1379 O O . GLN A 1 183 ? -0.049 -19.724 -2.238 1.00 26.38 183 GLN A O 1
ATOM 1384 N N . THR A 1 184 ? -0.175 -21.956 -2.293 1.00 25.95 184 THR A N 1
ATOM 1385 C CA . THR A 1 184 ? -1.184 -21.990 -3.354 1.00 25.95 184 THR A CA 1
ATOM 1386 C C . THR A 1 184 ? -2.530 -21.757 -2.681 1.00 25.95 184 THR A C 1
ATOM 1388 O O . THR A 1 184 ? -3.109 -22.673 -2.100 1.00 25.95 184 THR A O 1
ATOM 1391 N N . ILE A 1 185 ? -2.992 -20.507 -2.684 1.00 34.75 185 ILE A N 1
ATOM 1392 C CA . ILE A 1 185 ? -4.379 -20.188 -2.350 1.00 34.75 185 ILE A CA 1
ATOM 1393 C C . ILE A 1 185 ? -5.213 -20.735 -3.509 1.00 34.75 185 ILE A C 1
ATOM 1395 O O . ILE A 1 185 ? -5.234 -20.165 -4.599 1.00 34.75 185 ILE A O 1
ATOM 1399 N N . GLU A 1 186 ? -5.858 -21.882 -3.302 1.00 31.97 186 GLU A N 1
ATOM 1400 C CA . GLU A 1 186 ? -6.999 -22.258 -4.131 1.00 31.97 186 GLU A CA 1
ATOM 1401 C C . GLU A 1 186 ? -8.054 -21.168 -3.959 1.00 31.97 186 GLU A C 1
ATOM 1403 O O . GLU A 1 186 ? -8.506 -20.918 -2.840 1.00 31.97 186 GLU A O 1
ATOM 1408 N N . ILE A 1 187 ? -8.418 -20.509 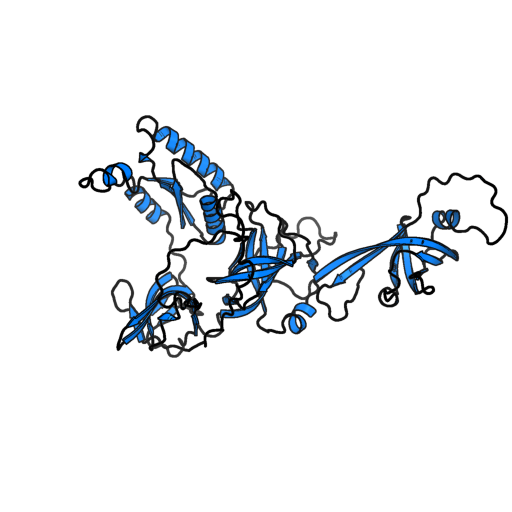-5.059 1.00 40.94 187 ILE A N 1
ATOM 1409 C CA . ILE A 1 187 ? -9.527 -19.556 -5.106 1.00 40.94 187 ILE A CA 1
ATOM 1410 C C . ILE A 1 187 ? -10.759 -20.298 -4.578 1.00 40.94 187 ILE A C 1
ATOM 1412 O O . ILE A 1 187 ? -11.256 -21.221 -5.224 1.00 40.94 187 ILE A O 1
ATOM 1416 N N . ALA A 1 188 ? -11.195 -19.961 -3.363 1.00 43.59 188 ALA A N 1
ATOM 1417 C CA . ALA A 1 188 ? -12.347 -20.597 -2.748 1.00 43.59 188 ALA A CA 1
ATOM 1418 C C . ALA A 1 188 ? -13.584 -20.319 -3.614 1.00 43.59 188 ALA A C 1
ATOM 1420 O O . ALA A 1 188 ? -13.813 -19.183 -4.025 1.00 43.59 188 ALA A O 1
ATOM 1421 N N . ASN A 1 189 ? -14.357 -21.368 -3.911 1.00 50.97 189 ASN A N 1
ATOM 1422 C CA . ASN A 1 189 ? -15.581 -21.288 -4.706 1.00 50.97 189 ASN A CA 1
ATOM 1423 C C . ASN A 1 189 ? -16.479 -20.156 -4.192 1.00 50.97 189 ASN A C 1
ATOM 1425 O O . ASN A 1 189 ? -16.979 -20.220 -3.066 1.00 50.97 189 ASN A O 1
ATOM 1429 N N . MET A 1 190 ? -16.704 -19.142 -5.030 1.00 54.88 190 MET A N 1
ATOM 1430 C CA . MET A 1 190 ? -17.614 -18.044 -4.727 1.00 54.88 190 MET A CA 1
ATOM 1431 C C . MET A 1 190 ? -19.031 -18.610 -4.667 1.00 54.88 190 MET A C 1
ATOM 1433 O O . MET A 1 190 ? -19.648 -18.921 -5.686 1.00 54.88 190 MET A O 1
ATOM 1437 N N . THR A 1 191 ? -19.525 -18.838 -3.451 1.00 63.94 191 THR A N 1
ATOM 1438 C CA . THR A 1 191 ? -20.869 -19.373 -3.242 1.00 63.94 191 THR A CA 1
ATOM 1439 C C . THR A 1 191 ? -21.797 -18.257 -2.822 1.00 63.94 191 THR A C 1
ATOM 1441 O O . THR A 1 191 ? -21.565 -17.568 -1.834 1.00 63.94 191 THR A O 1
ATOM 1444 N N . LYS A 1 192 ? -22.872 -18.107 -3.584 1.00 70.69 192 LYS A N 1
ATOM 1445 C CA . LYS A 1 192 ? -23.938 -17.152 -3.323 1.00 70.69 192 LYS A CA 1
ATOM 1446 C C . LYS A 1 192 ? -24.736 -17.614 -2.108 1.00 70.69 192 LYS A C 1
ATOM 1448 O O . LYS A 1 192 ? -25.207 -18.755 -2.062 1.00 70.69 192 LYS A O 1
ATOM 1453 N N . LYS A 1 193 ? -24.857 -16.754 -1.099 1.00 77.81 193 LYS A N 1
ATOM 1454 C CA . LYS A 1 193 ? -25.560 -17.064 0.156 1.00 77.81 193 LYS A CA 1
ATOM 1455 C C . LYS A 1 193 ? -26.646 -16.035 0.427 1.00 77.81 193 LYS A C 1
ATOM 1457 O O . LYS A 1 193 ? -26.426 -14.849 0.231 1.00 77.81 193 LYS A O 1
ATOM 1462 N N . LYS A 1 194 ? -27.800 -16.501 0.915 1.00 79.69 194 LYS A N 1
ATOM 1463 C CA . LYS A 1 194 ? -28.919 -15.643 1.330 1.00 79.69 194 LYS A CA 1
ATOM 1464 C C . LYS A 1 194 ? -28.874 -15.369 2.829 1.00 79.69 194 LYS A C 1
ATOM 1466 O O . LYS A 1 194 ? -28.593 -16.274 3.623 1.00 79.69 194 LYS A O 1
ATOM 1471 N N . VAL A 1 195 ? -29.215 -14.139 3.202 1.00 87.12 195 VAL A N 1
ATOM 1472 C CA . VAL A 1 195 ? -29.338 -13.703 4.597 1.00 87.12 195 VAL A CA 1
ATOM 1473 C C . VAL A 1 195 ? -30.624 -14.260 5.203 1.00 87.12 195 VAL A C 1
ATOM 1475 O O . VAL A 1 195 ? -31.722 -13.916 4.767 1.00 87.12 195 VAL A O 1
ATOM 1478 N N . LYS A 1 196 ? -30.489 -15.117 6.221 1.00 88.50 196 LYS A N 1
ATOM 1479 C CA . LYS A 1 196 ? -31.623 -15.687 6.965 1.00 88.50 196 LYS A CA 1
ATOM 1480 C C . LYS A 1 196 ? -32.080 -14.775 8.096 1.00 88.50 196 LYS A C 1
ATOM 1482 O O . LYS A 1 196 ? -33.272 -14.570 8.288 1.00 88.50 196 LYS A O 1
ATOM 1487 N N . SER A 1 197 ? -31.131 -14.270 8.874 1.00 91.25 197 SER A N 1
ATOM 1488 C CA . SER A 1 197 ? -31.398 -13.397 10.013 1.00 91.25 197 SER A CA 1
ATOM 1489 C C . SER A 1 197 ? -30.179 -12.539 10.324 1.00 91.25 197 SER A C 1
ATOM 1491 O O . SER A 1 197 ? -29.053 -12.873 9.946 1.00 91.25 197 SER A O 1
ATOM 1493 N N . MET A 1 198 ? -30.409 -11.421 11.010 1.00 93.56 198 MET A N 1
ATOM 1494 C CA . MET A 1 198 ? -29.354 -10.528 11.472 1.00 93.56 198 MET A CA 1
ATOM 1495 C C . MET A 1 198 ? -29.594 -10.109 12.919 1.00 93.56 198 MET A C 1
ATOM 1497 O O . MET A 1 198 ? -30.739 -9.940 13.346 1.00 93.56 198 MET A O 1
ATOM 1501 N N . GLN A 1 199 ? -28.509 -9.920 13.669 1.00 94.75 199 GLN A N 1
ATOM 1502 C CA . GLN A 1 199 ? -28.547 -9.475 15.059 1.00 94.75 199 GLN A CA 1
ATOM 1503 C C . GLN A 1 199 ? -27.515 -8.371 15.307 1.00 94.75 199 GLN A C 1
ATOM 1505 O O . GLN A 1 199 ? -26.347 -8.496 14.940 1.00 94.75 199 GLN A O 1
ATOM 1510 N N . MET A 1 200 ? -27.940 -7.301 15.977 1.00 95.25 200 MET A N 1
ATOM 1511 C CA . MET A 1 200 ? -27.091 -6.186 16.396 1.00 95.25 200 MET A CA 1
ATOM 1512 C C . MET A 1 200 ? -27.549 -5.696 17.775 1.00 95.25 200 MET A C 1
ATOM 1514 O O . MET A 1 200 ? -28.735 -5.745 18.093 1.00 95.25 200 MET A O 1
ATOM 1518 N N . PHE A 1 201 ? -26.617 -5.283 18.641 1.00 94.62 201 PHE A N 1
ATOM 1519 C CA . PHE A 1 201 ? -26.917 -4.875 20.028 1.00 94.62 201 PHE A CA 1
ATOM 1520 C C . PHE A 1 201 ? -27.771 -5.896 20.808 1.00 94.62 201 PHE A C 1
ATOM 1522 O O . PHE A 1 201 ? -28.686 -5.533 21.545 1.00 94.62 201 PHE A O 1
ATOM 1529 N N . LYS A 1 202 ? -27.475 -7.193 20.626 1.00 93.75 202 LYS A N 1
ATOM 1530 C CA . LYS A 1 202 ? -28.207 -8.334 21.213 1.00 93.75 202 LYS A CA 1
ATOM 1531 C C . LYS A 1 202 ? -29.688 -8.430 20.802 1.00 93.75 202 LYS A C 1
ATOM 1533 O O . LYS A 1 202 ? -30.418 -9.224 21.386 1.00 93.75 202 LYS A O 1
ATOM 1538 N N . LYS A 1 203 ? -30.135 -7.703 19.774 1.00 95.31 203 LYS A N 1
ATOM 1539 C CA . LYS A 1 203 ? -31.518 -7.715 19.270 1.00 95.31 203 LYS A CA 1
ATOM 1540 C C . LYS A 1 203 ? -31.569 -8.098 17.785 1.00 95.31 203 LYS A C 1
ATOM 1542 O O . LYS A 1 203 ? -30.628 -7.779 17.056 1.00 95.31 203 LYS A O 1
ATOM 1547 N N . PRO A 1 204 ? -32.627 -8.789 17.323 1.00 95.50 204 PRO A N 1
ATOM 1548 C CA . PRO A 1 204 ? -32.804 -9.061 15.900 1.00 95.50 204 PRO A CA 1
ATOM 1549 C C . PRO A 1 204 ? -33.038 -7.753 15.132 1.00 95.50 204 PRO A C 1
ATOM 1551 O O . PRO A 1 204 ? -33.754 -6.871 15.609 1.00 95.50 204 PRO A O 1
ATOM 1554 N N . VAL A 1 205 ? -32.442 -7.630 13.946 1.00 95.19 205 VAL A N 1
ATOM 1555 C CA . VAL A 1 205 ? -32.563 -6.445 13.078 1.00 95.19 205 VAL A CA 1
ATOM 1556 C C . VAL A 1 205 ? -32.922 -6.846 11.650 1.00 95.19 205 VAL A C 1
ATOM 1558 O O . VAL A 1 205 ? -32.515 -7.901 11.172 1.00 95.19 205 VAL A O 1
ATOM 1561 N N . GLN A 1 206 ? -33.696 -6.000 10.964 1.00 92.81 206 GLN A N 1
ATOM 1562 C CA . GLN A 1 206 ? -34.139 -6.254 9.585 1.00 92.81 206 GLN A CA 1
ATOM 1563 C C . GLN A 1 206 ? -33.205 -5.658 8.530 1.00 92.81 206 GLN A C 1
ATOM 1565 O O . GLN A 1 206 ? -33.182 -6.130 7.397 1.00 92.81 206 GLN A O 1
ATOM 1570 N N . LYS A 1 207 ? -32.442 -4.620 8.889 1.00 91.94 207 LYS A N 1
ATOM 1571 C CA . LYS A 1 207 ? -31.520 -3.913 7.998 1.00 91.94 207 LYS A CA 1
ATOM 1572 C C . LYS A 1 207 ? -30.236 -3.560 8.742 1.00 91.94 207 LYS A C 1
ATOM 1574 O O . LYS A 1 207 ? -30.290 -3.275 9.938 1.00 91.94 207 LYS A O 1
ATOM 1579 N N . ALA A 1 208 ? -29.121 -3.553 8.024 1.00 92.31 208 ALA A N 1
ATOM 1580 C CA . ALA A 1 208 ? -27.831 -3.043 8.481 1.00 92.31 208 ALA A CA 1
ATOM 1581 C C . ALA A 1 208 ? -27.175 -2.243 7.348 1.00 92.31 208 ALA A C 1
ATOM 1583 O O . ALA A 1 208 ? -27.369 -2.562 6.173 1.00 92.31 208 ALA A O 1
ATOM 1584 N N . PHE A 1 209 ? -26.427 -1.196 7.681 1.00 92.88 209 PHE A N 1
ATOM 1585 C CA . PHE A 1 209 ? -25.802 -0.307 6.695 1.00 92.88 209 PHE A CA 1
ATOM 1586 C C . PHE A 1 209 ? -24.399 0.120 7.130 1.00 92.88 209 PHE A C 1
ATOM 1588 O O . PHE A 1 209 ? -23.995 -0.115 8.271 1.00 92.88 209 PHE A O 1
ATOM 1595 N N . GLN A 1 210 ? -23.639 0.726 6.213 1.00 93.75 210 GLN A N 1
ATOM 1596 C CA . GLN A 1 210 ? -22.247 1.150 6.406 1.00 93.75 210 GLN A CA 1
ATOM 1597 C C . GLN A 1 210 ? -21.972 1.673 7.819 1.00 93.75 210 GLN A C 1
ATOM 1599 O O . GLN A 1 210 ? -22.621 2.619 8.247 1.00 93.75 210 GLN A O 1
ATOM 1604 N N . GLY A 1 211 ? -21.011 1.083 8.529 1.00 92.38 211 GLY A N 1
ATOM 1605 C CA . GLY A 1 211 ? -20.629 1.426 9.902 1.00 92.38 211 GLY A CA 1
ATOM 1606 C C . GLY A 1 211 ? -21.225 0.521 10.985 1.00 92.38 211 GLY A C 1
ATOM 1607 O O . GLY A 1 211 ? -20.717 0.522 12.105 1.00 92.38 211 GLY A O 1
ATOM 1608 N N . ASP A 1 212 ? -22.255 -0.275 10.680 1.00 94.44 212 ASP A N 1
ATOM 1609 C CA . ASP A 1 212 ? -22.829 -1.212 11.650 1.00 94.44 212 ASP A CA 1
ATOM 1610 C C . ASP A 1 212 ? -21.939 -2.444 11.821 1.00 94.44 212 ASP A C 1
ATOM 1612 O O . ASP A 1 212 ? -21.494 -3.058 10.845 1.00 94.44 212 ASP A O 1
ATOM 1616 N N . ARG A 1 213 ? -21.747 -2.852 13.080 1.00 95.69 213 ARG A N 1
ATOM 1617 C CA . ARG A 1 213 ? -21.187 -4.158 13.428 1.00 95.69 213 ARG A CA 1
ATOM 1618 C C . ARG A 1 213 ? -22.326 -5.135 13.700 1.00 95.69 213 ARG A C 1
ATOM 1620 O O . ARG A 1 213 ? -23.023 -5.008 14.706 1.00 95.69 213 ARG A O 1
ATOM 1627 N N . VAL A 1 214 ? -22.511 -6.105 12.814 1.00 95.06 214 VAL A N 1
ATOM 1628 C CA . VAL A 1 214 ? -23.689 -6.983 12.787 1.00 95.06 214 VAL A CA 1
ATOM 1629 C C . VAL A 1 214 ? -23.276 -8.453 12.708 1.00 95.06 214 VAL A C 1
ATOM 1631 O O . VAL A 1 214 ? -22.258 -8.801 12.107 1.00 95.06 214 VAL A O 1
ATOM 1634 N N . GLY A 1 215 ? -24.058 -9.321 13.349 1.00 94.12 215 GLY A N 1
ATOM 1635 C CA . GLY A 1 215 ? -24.011 -10.764 13.135 1.00 94.12 215 GLY A CA 1
ATOM 1636 C C . GLY A 1 215 ? -25.020 -11.160 12.064 1.00 94.12 215 GLY A C 1
ATOM 1637 O O . GLY A 1 215 ? -26.209 -10.891 12.226 1.00 94.12 215 GLY A O 1
ATOM 1638 N N . ILE A 1 216 ? -24.562 -11.790 10.985 1.00 91.31 216 ILE A N 1
ATOM 1639 C CA . ILE A 1 216 ? -25.380 -12.222 9.848 1.00 91.31 216 ILE A CA 1
ATOM 1640 C C . ILE A 1 216 ? -25.407 -13.748 9.821 1.00 91.31 216 ILE A C 1
ATOM 1642 O O . ILE A 1 216 ? -24.362 -14.391 9.735 1.00 91.31 216 ILE A O 1
ATOM 1646 N N . CYS A 1 217 ? -26.600 -14.338 9.880 1.00 90.56 217 CYS A N 1
ATOM 1647 C CA . CYS A 1 217 ? -26.791 -15.774 9.726 1.00 90.56 217 CYS A CA 1
ATOM 1648 C C . CYS A 1 217 ? -27.167 -16.109 8.281 1.00 90.56 217 CYS A C 1
ATOM 1650 O O . CYS A 1 217 ? -28.098 -15.528 7.714 1.00 90.56 217 CYS A O 1
ATOM 1652 N N . VAL A 1 218 ? -26.470 -17.081 7.701 1.00 87.75 218 VAL A N 1
ATOM 1653 C CA . VAL A 1 218 ? -26.692 -17.566 6.335 1.00 87.75 218 VAL A CA 1
ATOM 1654 C C . VAL A 1 218 ? -26.865 -19.085 6.306 1.00 87.75 218 VAL A C 1
ATOM 1656 O O . VAL A 1 218 ? -26.677 -19.789 7.301 1.00 87.75 218 VAL A O 1
ATOM 1659 N N . THR A 1 219 ? -27.250 -19.619 5.147 1.00 84.19 219 THR A N 1
ATOM 1660 C CA . THR A 1 219 ? -27.274 -21.071 4.901 1.00 84.19 219 THR A CA 1
ATOM 1661 C C . THR A 1 219 ? -25.923 -21.710 5.212 1.00 84.19 219 THR A C 1
ATOM 1663 O O . THR A 1 219 ? -24.892 -21.151 4.843 1.00 84.19 219 THR A O 1
ATOM 1666 N N . GLN A 1 220 ? -25.950 -22.884 5.847 1.00 81.62 220 GLN A N 1
ATOM 1667 C CA . GLN A 1 220 ? -24.767 -23.560 6.371 1.00 81.62 220 GLN A CA 1
ATOM 1668 C C . GLN A 1 220 ? -23.672 -23.742 5.309 1.00 81.62 220 GLN A C 1
ATOM 1670 O O . GLN A 1 220 ? -23.940 -24.118 4.164 1.00 81.62 220 GLN A O 1
ATOM 1675 N N . PHE A 1 221 ? -22.441 -23.455 5.710 1.00 81.06 221 PHE A N 1
ATOM 1676 C CA . PHE A 1 221 ? -21.211 -23.758 4.989 1.00 81.06 221 PHE A CA 1
ATOM 1677 C C . PHE A 1 221 ? -20.090 -24.034 5.996 1.00 81.06 221 PHE A C 1
ATOM 1679 O O . PHE A 1 221 ? -20.256 -23.776 7.191 1.00 81.06 221 PHE A O 1
ATOM 1686 N N . ASP A 1 222 ? -18.981 -24.5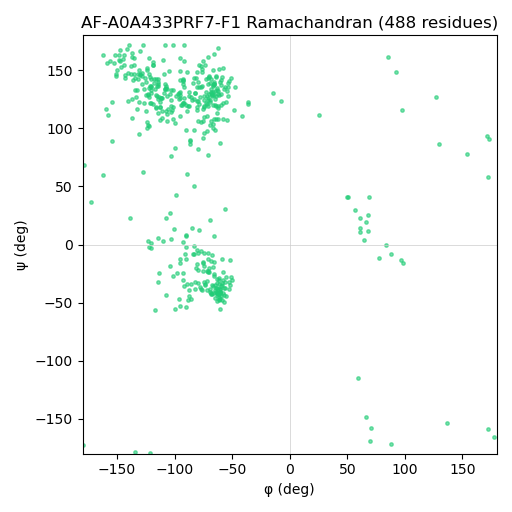82 5.508 1.00 77.69 222 ASP A N 1
ATOM 1687 C CA . ASP A 1 222 ? -17.842 -24.965 6.336 1.00 77.69 222 ASP A CA 1
ATOM 1688 C C . ASP A 1 222 ? -17.151 -23.733 6.948 1.00 77.69 222 ASP A C 1
ATOM 1690 O O . ASP A 1 222 ? -16.437 -23.001 6.260 1.00 77.69 222 ASP A O 1
ATOM 1694 N N . SER A 1 223 ? -17.396 -23.494 8.239 1.00 75.44 223 SER A N 1
ATOM 1695 C CA . SER A 1 223 ? -16.799 -22.386 8.990 1.00 75.44 223 SER A CA 1
ATOM 1696 C C . SER A 1 223 ? -15.337 -22.627 9.344 1.00 75.44 223 SER A C 1
ATOM 1698 O O . SER A 1 223 ? -14.613 -21.661 9.547 1.00 75.44 223 SER A O 1
ATOM 1700 N N . ASP A 1 224 ? -14.878 -23.881 9.389 1.00 74.75 224 ASP A N 1
ATOM 1701 C CA . ASP A 1 224 ? -13.513 -24.202 9.832 1.00 74.75 224 ASP A CA 1
ATOM 1702 C C . ASP A 1 224 ? -12.471 -23.755 8.805 1.00 74.75 224 ASP A C 1
ATOM 1704 O O . ASP A 1 224 ? -11.311 -23.506 9.129 1.00 74.75 224 ASP A O 1
ATOM 1708 N N . THR A 1 225 ? -12.896 -23.617 7.550 1.00 67.44 225 THR A N 1
ATOM 1709 C CA . THR A 1 225 ? -12.060 -23.068 6.481 1.00 67.44 225 THR A CA 1
ATOM 1710 C C . THR A 1 225 ? -11.998 -21.546 6.486 1.00 67.44 225 THR A C 1
ATOM 1712 O O . THR A 1 225 ? -11.253 -21.004 5.671 1.00 67.44 225 THR A O 1
ATOM 1715 N N . PHE A 1 226 ? -12.757 -20.865 7.354 1.00 67.69 226 PHE A N 1
ATOM 1716 C CA . PHE A 1 226 ? -12.988 -19.423 7.325 1.00 67.69 226 PHE A CA 1
ATOM 1717 C C . PHE A 1 226 ? -12.612 -18.748 8.652 1.00 67.69 226 PHE A C 1
ATOM 1719 O O . PHE A 1 226 ? -13.362 -18.797 9.622 1.00 67.69 226 PHE A O 1
ATOM 1726 N N . GLU A 1 227 ? -11.486 -18.029 8.679 1.00 69.38 227 GLU A N 1
ATOM 1727 C CA . GLU A 1 227 ? -11.123 -17.170 9.821 1.00 69.38 227 GLU A CA 1
ATOM 1728 C C . GLU A 1 227 ? -11.559 -15.714 9.593 1.00 69.38 227 GLU A C 1
ATOM 1730 O O . GLU A 1 227 ? -12.253 -15.131 10.423 1.00 69.38 227 GLU A O 1
ATOM 1735 N N . ARG A 1 228 ? -11.169 -15.128 8.455 1.00 77.62 228 ARG A N 1
ATOM 1736 C CA . ARG A 1 228 ? -11.464 -13.744 8.054 1.00 77.62 228 ARG A CA 1
ATOM 1737 C C . ARG A 1 228 ? -11.682 -13.674 6.550 1.00 77.62 228 ARG A C 1
ATOM 1739 O O . ARG A 1 228 ? -11.119 -14.476 5.805 1.00 77.62 228 ARG A O 1
ATOM 1746 N N . GLY A 1 229 ? -12.444 -12.682 6.107 1.00 79.81 229 GLY A N 1
ATOM 1747 C CA . GLY A 1 229 ? -12.678 -12.470 4.684 1.00 79.81 229 GLY A CA 1
ATOM 1748 C C . GLY A 1 229 ? -13.630 -11.320 4.403 1.00 79.81 229 GLY A C 1
ATOM 1749 O O . GLY A 1 229 ? -13.931 -10.503 5.277 1.00 79.81 229 GLY A O 1
ATOM 1750 N N . LEU A 1 230 ? -14.103 -11.272 3.165 1.00 83.88 230 LEU A N 1
ATOM 1751 C CA . LEU A 1 230 ? -15.063 -10.285 2.694 1.00 83.88 230 LEU A CA 1
ATOM 1752 C C . LEU A 1 230 ? -16.346 -10.986 2.246 1.00 83.88 230 LEU A C 1
ATOM 1754 O O . LEU A 1 230 ? -16.294 -12.062 1.651 1.00 83.88 230 LEU A O 1
ATOM 1758 N N . ALA A 1 231 ? -17.485 -10.351 2.516 1.00 85.44 231 ALA A N 1
ATOM 1759 C CA . ALA A 1 231 ? -18.747 -10.633 1.844 1.00 85.44 231 ALA A CA 1
ATOM 1760 C C . ALA A 1 231 ? -19.185 -9.389 1.073 1.00 85.44 231 ALA A C 1
ATOM 1762 O O . ALA A 1 231 ? -19.211 -8.289 1.628 1.00 85.44 231 ALA A O 1
ATOM 1763 N N . PHE A 1 232 ? -19.502 -9.537 -0.208 1.00 86.31 232 PHE A N 1
ATOM 1764 C CA . PHE A 1 232 ? -19.777 -8.392 -1.074 1.00 86.31 232 PHE A CA 1
ATOM 1765 C C . PHE A 1 232 ? -20.792 -8.699 -2.167 1.00 86.31 232 PHE A C 1
ATOM 1767 O O . PHE A 1 232 ? -21.009 -9.855 -2.528 1.00 86.31 232 PHE A O 1
ATOM 1774 N N . THR A 1 233 ? -21.410 -7.641 -2.698 1.00 84.62 233 THR A N 1
ATOM 1775 C CA . THR A 1 233 ? -22.316 -7.733 -3.855 1.00 84.62 233 THR A CA 1
ATOM 1776 C C . THR A 1 233 ? -21.531 -8.219 -5.081 1.00 84.62 233 THR A C 1
ATOM 1778 O O . THR A 1 233 ? -20.440 -7.685 -5.320 1.00 84.62 233 THR A O 1
ATOM 1781 N N . PRO A 1 234 ? -22.040 -9.180 -5.878 1.00 79.44 234 PRO A N 1
ATOM 1782 C CA . PRO A 1 234 ? -21.295 -9.764 -6.991 1.00 79.44 234 PRO A CA 1
ATOM 1783 C C . PRO A 1 234 ? -20.788 -8.694 -7.964 1.00 79.44 234 PRO A C 1
ATOM 1785 O O . PRO A 1 234 ? -21.531 -7.795 -8.356 1.00 79.44 234 PRO A O 1
ATOM 1788 N N . GLY A 1 235 ? -19.508 -8.772 -8.335 1.00 77.06 235 GLY A N 1
ATOM 1789 C CA . GLY A 1 235 ? -18.849 -7.811 -9.234 1.00 77.06 235 GLY A CA 1
ATOM 1790 C C . GLY A 1 235 ? -18.234 -6.572 -8.566 1.00 77.06 235 GLY A C 1
ATOM 1791 O O . GLY A 1 235 ? -17.495 -5.836 -9.227 1.00 77.06 235 GLY A O 1
ATOM 1792 N N . THR A 1 236 ? -18.476 -6.357 -7.268 1.00 81.25 236 THR A N 1
ATOM 1793 C CA . THR A 1 236 ? -17.892 -5.234 -6.498 1.00 81.25 236 THR A CA 1
ATOM 1794 C C . THR A 1 236 ? -16.404 -5.429 -6.234 1.00 81.25 236 THR A C 1
ATOM 1796 O O . THR A 1 236 ? -15.616 -4.483 -6.283 1.00 81.25 236 THR A O 1
ATOM 1799 N N . VAL A 1 237 ? -16.023 -6.671 -5.945 1.00 84.94 237 VAL A N 1
ATOM 1800 C CA . VAL A 1 237 ? -14.643 -7.090 -5.718 1.00 84.94 237 VAL A CA 1
ATOM 1801 C C . VAL A 1 237 ? -14.207 -7.919 -6.914 1.00 84.94 237 VAL A C 1
ATOM 1803 O O . VAL A 1 237 ? -14.979 -8.711 -7.455 1.00 84.94 237 VAL A O 1
ATOM 1806 N N . ARG A 1 238 ? -12.975 -7.694 -7.368 1.00 85.69 238 ARG A N 1
ATOM 1807 C CA . ARG A 1 238 ? -12.390 -8.417 -8.499 1.00 85.69 238 ARG A CA 1
ATOM 1808 C C . ARG A 1 238 ? -11.120 -9.113 -8.049 1.00 85.69 238 ARG A C 1
ATOM 1810 O O . ARG A 1 238 ? -10.351 -8.554 -7.268 1.00 85.69 238 ARG A O 1
ATOM 1817 N N . VAL A 1 239 ? -10.881 -10.300 -8.591 1.00 87.44 239 VAL A N 1
ATOM 1818 C CA . VAL A 1 239 ? -9.606 -11.001 -8.439 1.00 87.44 239 VAL A CA 1
ATOM 1819 C C . VAL A 1 23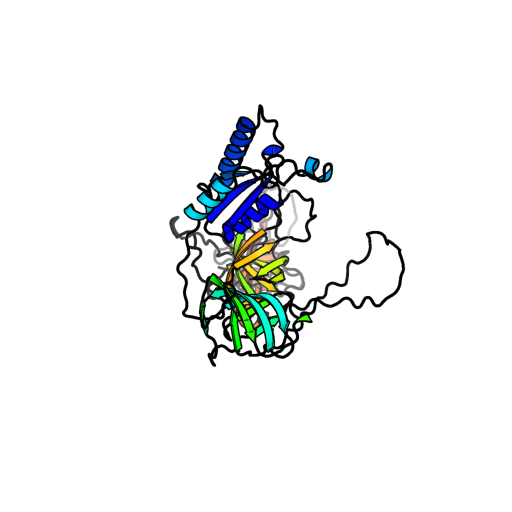9 ? -8.602 -10.387 -9.412 1.00 87.44 239 VAL A C 1
ATOM 1821 O O . VAL A 1 239 ? -8.838 -10.358 -10.622 1.00 87.44 239 VAL A O 1
ATOM 1824 N N . LEU A 1 240 ? -7.497 -9.868 -8.884 1.00 90.31 240 LEU A N 1
ATOM 1825 C CA . LEU A 1 240 ? -6.443 -9.207 -9.646 1.00 90.31 240 LEU A CA 1
ATOM 1826 C C . LEU A 1 240 ? -5.190 -10.074 -9.700 1.00 90.31 240 LEU A C 1
ATOM 1828 O O . LEU A 1 240 ? -4.718 -10.560 -8.674 1.00 90.31 240 LEU A O 1
ATOM 1832 N N . TYR A 1 241 ? -4.613 -10.194 -10.893 1.00 92.50 241 TYR A N 1
ATOM 1833 C CA . TYR A 1 241 ? -3.273 -10.764 -11.091 1.00 92.50 241 TYR A CA 1
ATOM 1834 C C . TYR A 1 241 ? -2.204 -9.670 -11.090 1.00 92.50 241 TYR A C 1
ATOM 1836 O O . TYR A 1 241 ? -1.074 -9.880 -10.652 1.00 92.50 241 TYR A O 1
ATOM 1844 N N . ALA A 1 242 ? -2.578 -8.475 -11.544 1.00 94.44 242 ALA A N 1
ATOM 1845 C CA . ALA A 1 242 ? -1.745 -7.291 -11.492 1.00 94.44 242 ALA A CA 1
ATOM 1846 C C . ALA A 1 242 ? -2.600 -6.029 -11.333 1.00 94.44 242 ALA A C 1
ATOM 1848 O O . ALA A 1 242 ? -3.815 -6.035 -11.551 1.00 94.44 242 ALA A O 1
ATOM 1849 N N . ALA A 1 243 ? -1.971 -4.931 -10.933 1.00 94.31 243 ALA A N 1
ATOM 1850 C CA . ALA A 1 243 ? -2.632 -3.641 -10.809 1.00 94.31 243 ALA A CA 1
ATOM 1851 C C . ALA A 1 243 ? -1.649 -2.494 -11.030 1.00 94.31 243 ALA A C 1
ATOM 1853 O O . ALA A 1 243 ? -0.491 -2.581 -10.623 1.00 94.31 243 ALA A O 1
ATOM 1854 N N . ILE A 1 244 ? -2.121 -1.388 -11.606 1.00 93.94 244 ILE A N 1
ATOM 1855 C CA . ILE A 1 244 ? -1.430 -0.102 -11.482 1.00 93.94 244 ILE A CA 1
ATOM 1856 C C . ILE A 1 244 ? -2.067 0.677 -10.344 1.00 93.94 244 ILE A C 1
ATOM 1858 O O . ILE A 1 244 ? -3.281 0.911 -10.334 1.00 93.94 244 ILE A O 1
ATOM 1862 N N . ALA A 1 245 ? -1.232 1.095 -9.403 1.00 93.94 245 ALA A N 1
ATOM 1863 C CA . ALA A 1 245 ? -1.616 1.947 -8.294 1.00 93.94 245 ALA A CA 1
ATOM 1864 C C . ALA A 1 245 ? -0.837 3.264 -8.327 1.00 93.94 245 ALA A C 1
ATOM 1866 O O . ALA A 1 245 ? 0.273 3.338 -8.861 1.00 93.94 245 ALA A O 1
ATOM 1867 N N . SER A 1 246 ? -1.419 4.310 -7.744 1.00 92.62 246 SER A N 1
ATOM 1868 C CA . SER A 1 246 ? -0.620 5.455 -7.310 1.00 92.62 246 SER A CA 1
ATOM 1869 C C . SER A 1 246 ? 0.296 5.020 -6.163 1.00 92.62 246 SER A C 1
ATOM 1871 O O . SER A 1 246 ? -0.039 4.100 -5.415 1.00 92.62 246 SER A O 1
ATOM 1873 N N . ALA A 1 247 ? 1.456 5.652 -6.031 1.00 89.69 247 ALA A N 1
ATOM 1874 C CA . ALA A 1 247 ? 2.411 5.365 -4.973 1.00 89.69 247 ALA A CA 1
ATOM 1875 C C . ALA A 1 247 ? 3.049 6.655 -4.452 1.00 89.69 247 ALA A C 1
ATOM 1877 O O . ALA A 1 247 ? 3.696 7.398 -5.195 1.00 89.69 247 ALA A O 1
ATOM 1878 N N . THR A 1 248 ? 2.905 6.862 -3.147 1.00 91.94 248 THR A N 1
ATOM 1879 C CA . THR A 1 248 ? 3.582 7.894 -2.366 1.00 91.94 248 THR A CA 1
ATOM 1880 C C . THR A 1 248 ? 4.509 7.205 -1.376 1.00 91.94 248 THR A C 1
ATOM 1882 O O . THR A 1 248 ? 4.087 6.332 -0.610 1.00 91.94 248 THR A O 1
ATOM 1885 N N . LYS A 1 249 ? 5.794 7.569 -1.400 1.00 92.56 249 LYS A N 1
ATOM 1886 C CA . LYS A 1 249 ? 6.786 7.038 -0.462 1.00 92.56 249 LYS A CA 1
ATOM 1887 C C . LYS A 1 249 ? 6.483 7.518 0.956 1.00 92.56 249 LYS A C 1
ATOM 1889 O O . LYS A 1 249 ? 6.222 8.696 1.186 1.00 92.56 249 LYS A O 1
ATOM 1894 N N . VAL A 1 250 ? 6.580 6.611 1.923 1.00 91.88 250 VAL A N 1
ATOM 1895 C CA . VAL A 1 250 ? 6.438 6.957 3.340 1.00 91.88 250 VAL A CA 1
ATOM 1896 C C . VAL A 1 250 ? 7.693 7.680 3.826 1.00 91.88 250 VAL A C 1
ATOM 1898 O O . VAL A 1 250 ? 8.803 7.165 3.714 1.00 91.88 250 VAL A O 1
ATOM 1901 N N . ARG A 1 251 ? 7.516 8.853 4.441 1.00 87.56 251 ARG A N 1
ATOM 1902 C CA . ARG A 1 251 ? 8.610 9.717 4.928 1.00 87.56 251 ARG A CA 1
ATOM 1903 C C . ARG A 1 251 ? 9.573 9.041 5.915 1.00 87.56 251 ARG A C 1
ATOM 1905 O O . ARG A 1 251 ? 10.755 9.357 5.954 1.00 87.56 251 ARG A O 1
ATOM 1912 N N . PHE A 1 252 ? 9.071 8.108 6.725 1.00 87.69 252 PHE A N 1
ATOM 1913 C CA . PHE A 1 252 ? 9.865 7.399 7.734 1.00 87.69 252 PHE A CA 1
ATOM 1914 C C . PHE A 1 252 ? 10.617 6.190 7.164 1.00 87.69 252 PHE A C 1
ATOM 1916 O O . PHE A 1 252 ? 11.449 5.597 7.856 1.00 87.69 252 PHE A O 1
ATOM 1923 N N . PHE A 1 253 ? 10.352 5.824 5.908 1.00 90.25 253 PHE A N 1
ATOM 1924 C CA . PHE A 1 253 ? 11.029 4.728 5.237 1.00 90.25 253 PHE A CA 1
ATOM 1925 C C . PHE A 1 253 ? 12.406 5.162 4.738 1.00 90.25 253 PHE A C 1
ATOM 1927 O O . PHE A 1 253 ? 12.541 5.877 3.742 1.00 90.25 253 PHE A O 1
ATOM 1934 N N . LYS A 1 254 ? 13.447 4.689 5.425 1.00 87.25 254 LYS A N 1
ATOM 1935 C CA . LYS A 1 254 ? 14.851 4.957 5.072 1.00 87.25 254 LYS A CA 1
ATOM 1936 C C . LYS A 1 254 ? 15.460 3.915 4.131 1.00 87.25 254 LYS A C 1
ATOM 1938 O O . LYS A 1 254 ? 16.581 4.097 3.670 1.00 87.25 254 LYS A O 1
ATOM 1943 N N . GLY A 1 255 ? 14.752 2.817 3.867 1.00 84.44 255 GLY A N 1
ATOM 1944 C CA . GLY A 1 255 ? 15.227 1.778 2.962 1.00 84.44 255 GLY A CA 1
ATOM 1945 C C . GLY A 1 255 ? 15.218 2.227 1.499 1.00 84.44 255 GLY A C 1
ATOM 1946 O O . GLY A 1 255 ? 14.506 3.154 1.110 1.00 84.44 255 GLY A O 1
ATOM 1947 N N . THR A 1 256 ? 15.977 1.523 0.665 1.00 87.94 256 THR A N 1
ATOM 1948 C CA . THR A 1 256 ? 15.866 1.627 -0.794 1.00 87.94 256 THR A CA 1
ATOM 1949 C C . THR A 1 256 ? 14.905 0.561 -1.309 1.00 87.94 256 THR A C 1
ATOM 1951 O O . THR A 1 256 ? 14.876 -0.568 -0.809 1.00 87.94 256 THR A O 1
ATOM 1954 N N . CYS A 1 257 ? 14.091 0.901 -2.304 1.00 90.19 257 CYS A N 1
ATOM 1955 C CA . CYS A 1 257 ? 13.218 -0.045 -2.997 1.00 90.19 257 CYS A CA 1
ATOM 1956 C C . CYS A 1 257 ? 13.536 0.021 -4.483 1.00 90.19 257 CYS A C 1
ATOM 1958 O O . CYS A 1 257 ? 13.079 0.930 -5.169 1.00 90.19 257 CYS A O 1
ATOM 1960 N N . ALA A 1 258 ? 14.321 -0.938 -4.969 1.00 92.75 258 ALA A N 1
ATOM 1961 C CA . ALA A 1 258 ? 14.609 -1.056 -6.388 1.00 92.75 258 ALA A CA 1
ATOM 1962 C C . ALA A 1 258 ? 13.368 -1.535 -7.151 1.00 92.75 258 ALA A C 1
ATOM 1964 O O . ALA A 1 258 ? 12.607 -2.382 -6.680 1.00 92.75 258 ALA A O 1
ATOM 1965 N N . SER A 1 259 ? 13.174 -1.027 -8.359 1.00 93.00 259 SER A N 1
ATOM 1966 C CA . SER A 1 259 ? 12.168 -1.554 -9.270 1.00 93.00 259 SER A CA 1
ATOM 1967 C C . SER A 1 259 ? 12.507 -3.002 -9.647 1.00 93.00 259 SER A C 1
ATOM 1969 O O . SER A 1 259 ? 13.672 -3.361 -9.819 1.00 93.00 259 SER A O 1
ATOM 1971 N N . LYS A 1 260 ? 11.467 -3.820 -9.810 1.00 92.56 260 LYS A N 1
ATOM 1972 C CA . LYS A 1 260 ? 11.472 -5.288 -9.921 1.00 92.56 260 LYS A CA 1
ATOM 1973 C C . LYS A 1 260 ? 11.875 -6.042 -8.651 1.00 92.56 260 LYS A C 1
ATOM 1975 O O . LYS A 1 260 ? 12.105 -7.247 -8.717 1.00 92.56 260 LYS A O 1
ATOM 1980 N N . SER A 1 261 ? 11.955 -5.364 -7.506 1.00 93.88 261 SER A N 1
ATOM 1981 C CA . SER A 1 261 ? 12.052 -6.054 -6.217 1.00 93.88 261 SER A CA 1
ATOM 1982 C C . SER A 1 261 ? 10.698 -6.633 -5.806 1.00 93.88 261 SER A C 1
ATOM 1984 O O . SER A 1 261 ? 9.647 -6.191 -6.277 1.00 93.88 261 SER A O 1
ATOM 1986 N N . LYS A 1 262 ? 10.734 -7.641 -4.934 1.00 94.75 262 LYS A N 1
ATOM 1987 C CA . LYS A 1 262 ? 9.541 -8.201 -4.304 1.00 94.75 262 LYS A CA 1
ATOM 1988 C C . LYS A 1 262 ? 9.282 -7.481 -2.988 1.00 94.75 262 LYS A C 1
ATOM 1990 O O . LYS A 1 262 ? 10.219 -7.255 -2.223 1.00 94.75 262 LYS A O 1
ATOM 1995 N N . LEU A 1 263 ? 8.029 -7.127 -2.737 1.00 94.69 263 LEU A N 1
ATOM 1996 C CA . LEU A 1 263 ? 7.582 -6.494 -1.499 1.00 94.69 263 LEU A CA 1
ATOM 1997 C C . LEU A 1 263 ? 6.292 -7.151 -1.018 1.00 94.69 263 LEU A C 1
ATOM 1999 O O . LEU A 1 263 ? 5.512 -7.658 -1.825 1.00 94.69 263 LEU A O 1
ATOM 2003 N N . HIS A 1 264 ? 6.055 -7.084 0.290 1.00 95.88 264 HIS A N 1
ATOM 2004 C CA . HIS A 1 264 ? 4.767 -7.443 0.865 1.00 95.88 264 HIS A CA 1
ATOM 2005 C C . HIS A 1 264 ? 3.784 -6.318 0.561 1.00 95.88 264 HIS A C 1
ATOM 2007 O O . HIS A 1 264 ? 4.000 -5.177 0.970 1.00 95.88 264 HIS A O 1
ATOM 2013 N N . VAL A 1 265 ? 2.718 -6.620 -0.169 1.00 95.62 265 VAL A N 1
ATOM 2014 C CA . VAL A 1 265 ? 1.714 -5.643 -0.577 1.00 95.62 265 VAL A CA 1
ATOM 2015 C C . VAL A 1 265 ? 0.381 -6.001 0.058 1.00 95.62 265 VAL A C 1
ATOM 2017 O O . VAL A 1 265 ? -0.184 -7.063 -0.200 1.00 95.62 265 VAL A O 1
ATOM 2020 N N . THR A 1 266 ? -0.117 -5.102 0.898 1.00 93.75 266 THR A N 1
ATOM 2021 C CA . THR A 1 266 ? -1.425 -5.214 1.534 1.00 93.75 266 THR A CA 1
ATOM 2022 C C . THR A 1 266 ? -2.471 -4.517 0.676 1.00 93.75 266 THR A C 1
ATOM 2024 O O . THR A 1 266 ? -2.347 -3.322 0.407 1.00 93.75 266 THR A O 1
ATOM 2027 N N . VAL A 1 267 ? -3.496 -5.261 0.262 1.00 90.12 267 VAL A N 1
ATOM 2028 C CA . VAL A 1 267 ? -4.668 -4.776 -0.477 1.00 90.12 267 VAL A CA 1
ATOM 2029 C C . VAL A 1 267 ? -5.911 -5.196 0.304 1.00 90.12 267 VAL A C 1
ATOM 2031 O O . VAL A 1 267 ? -6.176 -6.387 0.478 1.00 90.12 267 VAL A O 1
ATOM 2034 N N . GLY A 1 268 ? -6.663 -4.222 0.820 1.00 84.31 268 GLY A N 1
ATOM 2035 C CA . GLY A 1 268 ? -7.804 -4.501 1.696 1.00 84.31 268 GLY A CA 1
ATOM 2036 C C . GLY A 1 268 ? -7.384 -5.273 2.955 1.00 84.31 268 GLY A C 1
ATOM 2037 O O . GLY A 1 268 ? -6.642 -4.750 3.784 1.00 84.31 268 GLY A O 1
ATOM 2038 N N . HIS A 1 269 ? -7.855 -6.515 3.093 1.00 79.81 269 HIS A N 1
ATOM 2039 C CA . HIS A 1 269 ? -7.568 -7.388 4.242 1.00 79.81 269 HIS A CA 1
ATOM 2040 C C . HIS A 1 269 ? -6.531 -8.484 3.954 1.00 79.81 269 HIS A C 1
ATOM 2042 O O . HIS A 1 269 ? -6.270 -9.319 4.821 1.00 79.81 269 HIS A O 1
ATOM 2048 N N . HIS A 1 270 ? -5.932 -8.489 2.763 1.00 81.56 270 HIS A N 1
ATOM 2049 C CA . HIS A 1 270 ? -4.947 -9.488 2.362 1.00 81.56 270 HIS A CA 1
ATOM 2050 C C . HIS A 1 270 ? -3.575 -8.855 2.169 1.00 81.56 270 HIS A C 1
ATOM 2052 O O . HIS A 1 270 ? -3.460 -7.751 1.643 1.00 81.56 270 HIS A O 1
ATOM 2058 N N . THR A 1 271 ? -2.532 -9.586 2.557 1.00 89.75 271 THR A N 1
ATOM 2059 C CA . THR A 1 271 ? -1.140 -9.218 2.293 1.00 89.75 271 THR A CA 1
ATOM 2060 C C . THR A 1 271 ? -0.512 -10.304 1.443 1.00 89.75 271 THR A C 1
ATOM 2062 O O . THR A 1 271 ? -0.478 -11.463 1.850 1.00 89.75 271 THR A O 1
ATOM 2065 N N . VAL A 1 272 ? -0.035 -9.924 0.262 1.00 91.69 272 VAL A N 1
ATOM 2066 C CA . VAL A 1 272 ? 0.514 -10.831 -0.748 1.00 91.69 272 VAL A CA 1
ATOM 2067 C C . VAL A 1 272 ? 1.850 -10.289 -1.241 1.00 91.69 272 VAL A C 1
ATOM 2069 O O . VAL A 1 272 ? 2.049 -9.078 -1.326 1.00 91.69 272 VAL A O 1
ATOM 2072 N N . MET A 1 273 ? 2.776 -11.180 -1.583 1.00 94.00 273 MET A N 1
ATOM 2073 C CA . MET A 1 273 ? 4.020 -10.788 -2.237 1.00 94.00 273 MET A CA 1
ATOM 2074 C C . MET A 1 273 ? 3.754 -10.322 -3.667 1.00 94.00 273 MET A C 1
ATOM 2076 O O . MET A 1 273 ? 3.104 -11.012 -4.452 1.00 94.00 273 MET A O 1
ATOM 2080 N N . ALA A 1 274 ? 4.280 -9.152 -4.019 1.00 95.69 274 ALA A N 1
ATOM 2081 C CA . ALA A 1 274 ? 4.188 -8.622 -5.370 1.00 95.69 274 ALA A CA 1
ATOM 2082 C C . ALA A 1 274 ? 5.547 -8.131 -5.864 1.00 95.69 274 ALA A C 1
ATOM 2084 O O . ALA A 1 274 ? 6.329 -7.535 -5.117 1.00 95.69 274 ALA A O 1
ATOM 2085 N N . THR A 1 275 ? 5.809 -8.348 -7.150 1.00 96.44 275 THR A N 1
ATOM 2086 C CA . THR A 1 275 ? 6.916 -7.686 -7.842 1.00 96.44 275 THR A CA 1
ATOM 2087 C C . THR A 1 275 ? 6.478 -6.275 -8.197 1.00 96.44 275 THR A C 1
ATOM 2089 O O . THR A 1 275 ? 5.469 -6.087 -8.877 1.00 96.44 275 THR A O 1
ATOM 2092 N N . VAL A 1 276 ? 7.234 -5.281 -7.738 1.00 95.50 276 VAL A N 1
ATOM 2093 C CA . VAL A 1 276 ? 6.883 -3.873 -7.931 1.00 95.50 276 VAL A CA 1
ATOM 2094 C C . VAL A 1 276 ? 7.713 -3.238 -9.035 1.00 95.50 276 VAL A C 1
ATOM 2096 O O . VAL A 1 276 ? 8.931 -3.376 -9.048 1.00 95.50 276 VAL A O 1
ATOM 2099 N N . THR A 1 277 ? 7.089 -2.513 -9.959 1.00 94.88 277 THR A N 1
ATOM 2100 C CA . THR A 1 277 ? 7.799 -1.712 -10.966 1.00 94.88 277 THR A CA 1
ATOM 2101 C C . THR A 1 277 ? 7.399 -0.249 -10.860 1.00 94.88 277 THR A C 1
ATOM 2103 O O . THR A 1 277 ? 6.223 0.071 -10.994 1.00 94.88 277 THR A O 1
ATOM 2106 N N . PHE A 1 278 ? 8.376 0.633 -10.644 1.00 94.00 278 PHE A N 1
ATOM 2107 C CA . PHE A 1 278 ? 8.146 2.068 -10.465 1.00 94.00 278 PHE A CA 1
ATOM 2108 C C . PHE A 1 278 ? 8.270 2.813 -11.796 1.00 94.00 278 PHE A C 1
ATOM 2110 O O . PHE A 1 278 ? 9.181 2.552 -12.588 1.00 94.00 278 PHE A O 1
ATOM 2117 N N . PHE A 1 279 ? 7.366 3.755 -12.046 1.00 92.88 279 PHE A N 1
ATOM 2118 C CA . PHE A 1 279 ? 7.419 4.637 -13.209 1.00 92.88 279 PHE A CA 1
ATOM 2119 C C . PHE A 1 279 ? 6.719 5.971 -12.927 1.00 92.88 279 PHE A C 1
ATOM 2121 O O . PHE A 1 279 ? 5.872 6.078 -12.045 1.00 92.88 279 PHE A O 1
ATOM 2128 N N . SER A 1 280 ? 7.077 7.018 -13.660 1.00 90.56 280 SER A N 1
ATOM 2129 C CA . SER A 1 280 ? 6.504 8.359 -13.503 1.00 90.56 280 SER A CA 1
ATOM 2130 C C . SER A 1 280 ? 6.219 9.001 -14.854 1.00 90.56 280 SER A C 1
ATOM 2132 O O . SER A 1 280 ? 6.681 8.537 -15.895 1.00 90.56 280 SER A O 1
ATOM 2134 N N . MET A 1 281 ? 5.418 10.065 -14.863 1.00 84.88 281 MET A N 1
ATOM 2135 C CA . MET A 1 281 ? 5.267 10.882 -16.064 1.00 84.88 281 MET A CA 1
ATOM 2136 C C . MET A 1 281 ? 6.594 11.602 -16.337 1.00 84.88 281 MET A C 1
ATOM 2138 O O . MET A 1 281 ? 7.167 12.205 -15.428 1.00 84.88 281 MET A O 1
ATOM 2142 N N . SER A 1 282 ? 7.096 11.512 -17.570 1.00 71.75 282 SER A N 1
ATOM 2143 C CA . SER A 1 282 ? 8.346 12.181 -17.937 1.00 71.75 282 SER A CA 1
ATOM 2144 C C . SER A 1 282 ? 8.117 13.694 -17.949 1.00 71.75 282 SER A C 1
ATOM 2146 O O . SER A 1 282 ? 7.201 14.179 -18.615 1.00 71.75 282 SER A O 1
ATOM 2148 N N . ARG A 1 283 ? 8.921 14.448 -17.192 1.00 64.31 283 ARG A N 1
ATOM 2149 C CA . ARG A 1 283 ? 8.905 15.915 -17.225 1.00 64.31 283 ARG A CA 1
ATOM 2150 C C . ARG A 1 283 ? 9.700 16.371 -18.445 1.00 64.31 283 ARG A C 1
ATOM 2152 O O . ARG A 1 283 ? 10.882 16.680 -18.337 1.00 64.31 283 ARG A O 1
ATOM 2159 N N . THR A 1 284 ? 9.085 16.372 -19.622 1.00 49.91 284 THR A N 1
ATOM 2160 C CA . THR A 1 284 ? 9.675 17.050 -20.780 1.00 49.91 284 THR A CA 1
ATOM 2161 C C . THR A 1 284 ? 9.584 18.558 -20.554 1.00 49.91 284 THR A C 1
ATOM 2163 O O . THR A 1 284 ? 8.498 19.102 -20.363 1.00 49.91 284 THR A O 1
ATOM 2166 N N . SER A 1 285 ? 10.739 19.219 -20.522 1.00 42.88 285 SER A N 1
ATOM 2167 C CA . SER A 1 285 ? 10.928 20.656 -20.318 1.00 42.88 285 SER A CA 1
ATOM 2168 C C . SER A 1 285 ? 10.241 21.486 -21.411 1.00 42.88 285 SER A C 1
ATOM 2170 O O . SER A 1 285 ? 10.853 21.785 -22.432 1.00 42.88 285 SER A O 1
ATOM 2172 N N . SER A 1 286 ? 8.959 21.810 -21.231 1.00 40.22 286 SER A N 1
ATOM 2173 C CA . SER A 1 286 ? 8.236 22.883 -21.948 1.00 40.22 286 SER A CA 1
ATOM 2174 C C . SER A 1 286 ? 6.828 23.125 -21.379 1.00 40.22 286 SER A C 1
ATOM 2176 O O . SER A 1 286 ? 5.892 23.437 -22.109 1.00 40.22 286 SER A O 1
ATOM 2178 N N . LEU A 1 287 ? 6.658 23.010 -20.061 1.00 36.53 287 LEU A N 1
ATOM 2179 C CA . LEU A 1 287 ? 5.471 23.533 -19.384 1.00 36.53 287 LEU A CA 1
ATOM 2180 C C . LEU A 1 287 ? 5.940 24.518 -18.306 1.00 36.53 287 LEU A C 1
ATOM 2182 O O . LEU A 1 287 ? 6.839 24.160 -17.543 1.00 36.53 287 LEU A O 1
ATOM 2186 N N . PRO A 1 288 ? 5.401 25.751 -18.265 1.00 35.62 288 PRO A N 1
ATOM 2187 C CA . PRO A 1 288 ? 5.762 26.726 -17.244 1.00 35.62 288 PRO A CA 1
ATOM 2188 C C . PRO A 1 288 ? 5.404 26.193 -15.852 1.00 35.62 288 PRO A C 1
ATOM 2190 O O . PRO A 1 288 ? 4.457 25.418 -15.703 1.00 35.62 288 PRO A O 1
ATOM 2193 N N . ASP A 1 289 ? 6.172 26.638 -14.856 1.00 36.12 289 ASP A N 1
ATOM 2194 C CA . ASP A 1 289 ? 6.202 26.274 -13.426 1.00 36.12 289 ASP A CA 1
ATOM 2195 C C . ASP A 1 289 ? 4.875 26.433 -12.634 1.00 36.12 289 ASP A C 1
ATOM 2197 O O . ASP A 1 289 ? 4.876 26.677 -11.430 1.00 36.12 289 ASP A O 1
ATOM 2201 N N . GLN A 1 290 ? 3.709 26.272 -13.263 1.00 37.78 290 GLN A N 1
ATOM 2202 C CA . GLN A 1 290 ? 2.392 26.305 -12.614 1.00 37.78 290 GLN A CA 1
ATOM 2203 C C . GLN A 1 290 ? 1.402 25.243 -13.127 1.00 37.78 290 GLN A C 1
ATOM 2205 O O . GLN A 1 290 ? 0.193 25.372 -12.940 1.00 37.78 290 GLN A O 1
ATOM 2210 N N . ALA A 1 291 ? 1.872 24.144 -13.720 1.00 34.88 291 ALA A N 1
ATOM 2211 C CA . ALA A 1 291 ? 1.022 22.974 -13.936 1.00 34.88 291 ALA A CA 1
ATOM 2212 C C . ALA A 1 291 ? 1.047 22.085 -12.684 1.00 34.88 291 ALA A C 1
ATOM 2214 O O . ALA A 1 291 ? 1.923 21.238 -12.532 1.00 34.88 291 ALA A O 1
ATOM 2215 N N . THR A 1 292 ? 0.120 22.381 -11.766 1.00 38.03 292 THR A N 1
ATOM 2216 C CA . THR A 1 292 ? -0.523 21.455 -10.817 1.00 38.03 292 THR A CA 1
ATOM 2217 C C . THR A 1 292 ? 0.295 20.212 -10.457 1.00 38.03 292 THR A C 1
ATOM 2219 O O . THR A 1 292 ? 0.416 19.270 -11.241 1.00 38.03 292 THR A O 1
ATOM 2222 N N . VAL A 1 293 ? 0.755 20.157 -9.201 1.00 39.19 293 VAL A N 1
ATOM 2223 C CA . VAL A 1 293 ? 0.971 18.886 -8.491 1.00 39.19 293 VAL A CA 1
ATOM 2224 C C . VAL A 1 293 ? -0.153 17.943 -8.934 1.00 39.19 293 VAL A C 1
ATOM 2226 O O . VAL A 1 293 ? -1.311 18.357 -8.818 1.00 39.19 293 VAL A O 1
ATOM 2229 N N . PRO A 1 294 ? 0.124 16.770 -9.536 1.00 41.28 294 PRO A N 1
ATOM 2230 C CA . PRO A 1 294 ? -0.948 15.898 -9.983 1.00 41.28 294 PRO A CA 1
ATOM 2231 C C . PRO A 1 294 ? -1.790 15.589 -8.753 1.00 41.28 294 PRO A C 1
ATOM 2233 O O . PRO A 1 294 ? -1.327 14.911 -7.837 1.00 41.28 294 PRO A O 1
ATOM 2236 N N . ASN A 1 295 ? -2.992 16.173 -8.703 1.00 43.66 295 ASN A N 1
ATOM 2237 C CA . ASN A 1 295 ? -3.940 15.906 -7.639 1.00 43.66 295 ASN A CA 1
ATOM 2238 C C . ASN A 1 295 ? -4.073 14.385 -7.532 1.00 43.66 295 ASN A C 1
ATOM 2240 O O . ASN A 1 295 ? -4.079 13.678 -8.550 1.00 43.66 295 ASN A O 1
ATOM 2244 N N . GLU A 1 296 ? -4.211 13.882 -6.306 1.00 46.91 296 GLU A N 1
ATOM 2245 C CA . GLU A 1 296 ? -4.413 12.458 -6.011 1.00 46.91 296 GLU A CA 1
ATOM 2246 C C . GLU A 1 296 ? -5.581 11.835 -6.809 1.00 46.91 296 GLU A C 1
ATOM 2248 O O . GLU A 1 296 ? -5.693 10.614 -6.883 1.00 46.91 296 GLU A O 1
ATOM 2253 N N . SER A 1 297 ? -6.424 12.664 -7.440 1.00 49.06 297 SER A N 1
ATOM 2254 C CA . SER A 1 297 ? -7.539 12.335 -8.332 1.00 49.06 297 SER A CA 1
ATOM 2255 C C . SER A 1 297 ? -7.179 12.060 -9.802 1.00 49.06 297 SER A C 1
ATOM 2257 O O . SER A 1 297 ? -8.077 11.754 -10.587 1.00 49.06 297 SER A O 1
ATOM 2259 N N . THR A 1 298 ? -5.914 12.156 -10.217 1.00 60.16 298 THR A N 1
ATOM 2260 C CA . THR A 1 298 ? -5.532 11.868 -11.610 1.00 60.16 298 THR A CA 1
ATOM 2261 C C . THR A 1 298 ? -5.619 10.367 -11.894 1.00 60.16 298 THR A C 1
ATOM 2263 O O . THR A 1 298 ? -4.849 9.566 -11.373 1.00 60.16 298 THR A O 1
ATOM 2266 N N . ASN A 1 299 ? -6.592 9.959 -12.710 1.00 75.06 299 ASN A N 1
ATOM 2267 C CA . ASN A 1 299 ? -6.700 8.578 -13.177 1.00 75.06 299 ASN A CA 1
ATOM 2268 C C . ASN A 1 299 ? -5.483 8.207 -14.036 1.00 75.06 299 ASN A C 1
ATOM 2270 O O . ASN A 1 299 ? -4.963 9.031 -14.791 1.00 75.06 299 ASN A O 1
ATOM 2274 N N . PHE A 1 300 ? -5.042 6.951 -13.938 1.00 82.81 300 PHE A N 1
ATOM 2275 C CA . PHE A 1 300 ? -3.995 6.427 -14.810 1.00 82.81 300 PHE A CA 1
ATOM 2276 C C . PHE A 1 300 ? -4.464 6.489 -16.269 1.00 82.81 300 PHE A C 1
ATOM 2278 O O . PHE A 1 300 ? -5.553 6.008 -16.585 1.00 82.81 300 PHE A O 1
ATOM 2285 N N . ASN A 1 301 ? -3.650 7.070 -17.155 1.00 84.44 301 ASN A N 1
ATOM 2286 C CA . ASN A 1 301 ? -3.979 7.174 -18.570 1.00 84.44 301 ASN A CA 1
ATOM 2287 C C . ASN A 1 301 ? -3.057 6.267 -19.405 1.00 84.44 301 ASN A C 1
ATOM 2289 O O . ASN A 1 301 ? -1.887 6.602 -19.598 1.00 84.44 301 ASN A O 1
ATOM 2293 N N . PRO A 1 302 ? -3.570 5.160 -19.971 1.00 82.31 302 PRO A N 1
ATOM 2294 C CA . PRO A 1 302 ? -2.754 4.199 -20.709 1.00 82.31 302 PRO A CA 1
ATOM 2295 C C . PRO A 1 302 ? -2.190 4.736 -22.034 1.00 82.31 302 PRO A C 1
ATOM 2297 O O . PRO A 1 302 ? -1.292 4.113 -22.602 1.00 82.31 302 PRO A O 1
ATOM 2300 N N . THR A 1 303 ? -2.690 5.867 -22.551 1.00 82.62 303 THR A N 1
ATOM 2301 C CA . THR A 1 303 ? -2.212 6.445 -23.821 1.00 82.62 303 THR A CA 1
ATOM 2302 C C . THR A 1 303 ? -0.930 7.263 -23.663 1.00 82.62 303 THR A C 1
ATOM 2304 O O . THR A 1 303 ? -0.216 7.483 -24.649 1.00 82.62 303 THR A O 1
ATOM 2307 N N . ILE A 1 304 ? -0.632 7.706 -22.437 1.00 86.25 304 ILE A N 1
ATOM 2308 C CA . ILE A 1 304 ? 0.525 8.540 -22.108 1.00 86.25 304 ILE A CA 1
ATOM 2309 C C . ILE A 1 304 ? 1.780 7.667 -21.986 1.00 86.25 304 ILE A C 1
ATOM 2311 O O . ILE A 1 304 ? 1.726 6.498 -21.605 1.00 86.25 304 ILE A O 1
ATOM 2315 N N . SER A 1 305 ? 2.932 8.243 -22.338 1.00 86.88 305 SER A N 1
ATOM 2316 C CA . SER A 1 305 ? 4.227 7.589 -22.145 1.00 86.88 305 SER A CA 1
ATOM 2317 C C . SER A 1 305 ? 4.781 7.883 -20.756 1.00 86.88 305 SER A C 1
ATOM 2319 O O . SER A 1 305 ? 4.859 9.039 -20.341 1.00 86.88 305 SER A O 1
ATOM 2321 N N . TYR A 1 306 ? 5.214 6.834 -20.069 1.00 89.62 306 TYR A N 1
ATOM 2322 C CA . TYR A 1 306 ? 5.762 6.907 -18.723 1.00 89.62 306 TYR A CA 1
ATOM 2323 C C . TYR A 1 306 ? 7.222 6.469 -18.703 1.00 89.62 306 TYR A C 1
ATOM 2325 O O . TYR A 1 306 ? 7.624 5.528 -19.389 1.00 89.62 306 TYR A O 1
ATOM 2333 N N . GLU A 1 307 ? 8.014 7.138 -17.881 1.00 90.81 307 GLU A N 1
ATOM 2334 C CA . GLU A 1 307 ? 9.426 6.859 -17.690 1.00 90.81 307 GLU A CA 1
ATOM 2335 C C . GLU A 1 307 ? 9.629 5.875 -16.535 1.00 90.81 307 GLU A C 1
ATOM 2337 O O . GLU A 1 307 ? 9.164 6.090 -15.416 1.00 90.81 307 GLU A O 1
ATOM 2342 N N . TYR A 1 308 ? 10.335 4.784 -16.813 1.00 92.06 308 TYR A N 1
ATOM 2343 C CA . TYR A 1 308 ? 10.744 3.789 -15.830 1.00 92.06 308 TYR A CA 1
ATOM 2344 C C . TYR A 1 308 ? 11.691 4.397 -14.798 1.00 92.06 308 TYR A C 1
ATOM 2346 O O . TYR A 1 308 ? 12.707 4.994 -15.155 1.00 92.06 308 TYR A O 1
ATOM 2354 N N . GLN A 1 309 ? 11.421 4.122 -13.527 1.00 91.50 309 GLN A N 1
ATOM 2355 C CA . GLN A 1 309 ? 12.231 4.571 -12.404 1.00 91.50 309 GLN A CA 1
ATOM 2356 C C . GLN A 1 309 ? 12.996 3.387 -11.817 1.00 91.50 309 GLN A C 1
ATOM 2358 O O . GLN A 1 309 ? 12.466 2.286 -11.663 1.00 91.50 309 GLN A O 1
ATOM 2363 N N . THR A 1 310 ? 14.284 3.577 -11.532 1.00 90.50 310 THR A N 1
ATOM 2364 C CA . THR A 1 310 ? 15.117 2.504 -10.970 1.00 90.50 310 THR A CA 1
ATOM 2365 C C . THR A 1 310 ? 14.760 2.203 -9.528 1.00 90.50 310 THR A C 1
ATOM 2367 O O . THR A 1 310 ? 14.880 1.049 -9.123 1.00 90.50 310 THR A O 1
ATOM 2370 N N . GLU A 1 311 ? 14.310 3.208 -8.781 1.00 91.44 311 GLU A N 1
ATOM 2371 C CA . GLU A 1 311 ? 14.034 3.124 -7.352 1.00 91.44 311 GLU A CA 1
ATOM 2372 C C . GLU A 1 311 ? 12.829 3.991 -6.964 1.00 91.44 311 GLU A C 1
ATOM 2374 O O . GLU A 1 311 ? 12.460 4.925 -7.683 1.00 91.44 311 GLU A O 1
ATOM 2379 N N . LEU A 1 312 ? 12.231 3.677 -5.814 1.00 89.31 312 LEU A N 1
ATOM 2380 C CA . LEU A 1 312 ? 11.161 4.465 -5.205 1.00 89.31 312 LEU A CA 1
ATOM 2381 C C . LEU A 1 312 ? 11.670 5.861 -4.813 1.00 89.31 312 LEU A C 1
ATOM 2383 O O . LEU A 1 312 ? 12.550 5.993 -3.958 1.00 89.31 312 LEU A O 1
ATOM 2387 N N . SER A 1 313 ? 11.071 6.897 -5.400 1.00 85.06 313 SER A N 1
ATOM 2388 C CA . SER A 1 313 ? 11.402 8.298 -5.105 1.00 85.06 313 SER A CA 1
ATOM 2389 C C . SER A 1 313 ? 10.381 8.953 -4.168 1.00 85.06 313 SER A C 1
ATOM 2391 O O . SER A 1 313 ? 9.333 8.383 -3.884 1.00 85.06 313 SER A O 1
ATOM 2393 N N . GLU A 1 314 ? 10.680 10.165 -3.699 1.00 79.50 314 GLU A N 1
ATOM 2394 C CA . GLU A 1 314 ? 9.748 10.979 -2.898 1.00 79.50 314 GLU A CA 1
ATOM 2395 C C . GLU A 1 314 ? 8.636 11.625 -3.733 1.00 79.50 314 GLU A C 1
ATOM 2397 O O . GLU A 1 314 ? 7.630 12.072 -3.188 1.00 79.50 314 GLU A O 1
ATOM 2402 N N . THR A 1 315 ? 8.791 11.668 -5.059 1.00 78.69 315 THR A N 1
ATOM 2403 C CA . THR A 1 315 ? 7.739 12.176 -5.943 1.00 78.69 315 THR A CA 1
ATOM 2404 C C . THR A 1 315 ? 6.629 11.146 -6.105 1.00 78.69 315 THR A C 1
ATOM 2406 O O . THR A 1 315 ? 6.895 9.943 -6.090 1.00 78.69 315 THR A O 1
ATOM 2409 N N . LEU A 1 316 ? 5.390 11.615 -6.289 1.00 74.69 316 LEU A N 1
ATOM 2410 C CA . LEU A 1 316 ? 4.271 10.743 -6.634 1.00 74.69 316 LEU A CA 1
ATOM 2411 C C . LEU A 1 316 ? 4.626 9.946 -7.895 1.00 74.69 316 LEU A C 1
ATOM 2413 O O . LEU A 1 316 ? 4.931 10.516 -8.948 1.00 74.69 316 LEU A O 1
ATOM 2417 N N . GLN A 1 317 ? 4.578 8.627 -7.772 1.00 85.69 317 GLN A N 1
ATOM 2418 C CA . GLN A 1 317 ? 4.880 7.693 -8.844 1.00 85.69 317 GLN A CA 1
ATOM 2419 C C . GLN A 1 317 ? 3.687 6.781 -9.093 1.00 85.69 317 GLN A C 1
ATOM 2421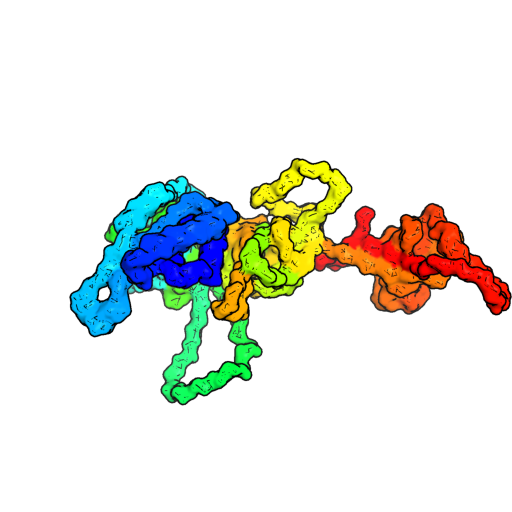 O O . GLN A 1 317 ? 2.800 6.609 -8.259 1.00 85.69 317 GLN A O 1
ATOM 2426 N N . TRP A 1 318 ? 3.684 6.178 -10.268 1.00 92.69 318 TRP A N 1
ATOM 2427 C CA . TRP A 1 318 ? 2.848 5.035 -10.563 1.00 92.69 318 TRP A CA 1
ATOM 2428 C C . TRP A 1 318 ? 3.641 3.767 -10.271 1.00 92.69 318 TRP A C 1
ATOM 2430 O O . TRP A 1 318 ? 4.851 3.689 -10.518 1.00 92.69 318 TRP A O 1
ATOM 2440 N N . ILE A 1 319 ? 2.955 2.766 -9.739 1.00 94.62 319 ILE A N 1
ATOM 2441 C CA . ILE A 1 319 ? 3.540 1.467 -9.450 1.00 94.62 319 ILE A CA 1
ATOM 2442 C C . ILE A 1 319 ? 2.733 0.385 -10.148 1.00 94.62 319 ILE A C 1
ATOM 2444 O O . ILE A 1 319 ? 1.510 0.333 -10.033 1.00 94.62 319 ILE A O 1
ATOM 2448 N N . LEU A 1 320 ? 3.422 -0.476 -10.888 1.00 95.69 320 LEU A N 1
ATOM 2449 C CA . LEU A 1 320 ? 2.865 -1.723 -11.388 1.00 95.69 320 LEU A CA 1
ATOM 2450 C C . LEU A 1 320 ? 3.140 -2.795 -10.338 1.00 95.69 320 LEU A C 1
ATOM 2452 O O . LEU A 1 320 ? 4.297 -3.062 -10.011 1.00 95.69 320 LEU A O 1
ATOM 2456 N N . LEU A 1 321 ? 2.069 -3.380 -9.827 1.00 95.75 321 LEU A N 1
ATOM 2457 C CA . LEU A 1 321 ? 2.060 -4.473 -8.871 1.00 95.75 321 LEU A CA 1
ATOM 2458 C C . LEU A 1 321 ? 1.750 -5.750 -9.643 1.00 95.75 321 LEU A C 1
ATOM 2460 O O . LEU A 1 321 ? 0.665 -5.870 -10.206 1.00 95.75 321 LEU A O 1
ATOM 2464 N N . GLU A 1 322 ? 2.688 -6.687 -9.688 1.00 95.44 322 GLU A N 1
ATOM 2465 C CA . GLU A 1 322 ? 2.455 -8.033 -10.218 1.00 95.44 322 GLU A CA 1
ATOM 2466 C C . GLU A 1 322 ? 2.401 -9.002 -9.037 1.00 95.44 322 GLU A C 1
ATOM 2468 O O . GLU A 1 322 ? 3.433 -9.267 -8.414 1.00 95.44 322 GLU A O 1
ATOM 2473 N N . PHE A 1 323 ? 1.205 -9.479 -8.694 1.00 94.38 323 PHE A N 1
ATOM 2474 C CA . PHE A 1 323 ? 0.995 -10.312 -7.513 1.00 94.38 323 PHE A CA 1
ATOM 2475 C C . PHE A 1 323 ? 1.424 -11.756 -7.792 1.00 94.38 323 PHE A C 1
ATOM 2477 O O . PHE A 1 323 ? 1.115 -12.313 -8.845 1.00 94.38 323 PHE A O 1
ATOM 2484 N N . GLU A 1 324 ? 2.141 -12.376 -6.852 1.00 91.75 324 GLU A N 1
ATOM 2485 C CA . GLU A 1 324 ? 2.523 -13.790 -6.973 1.00 91.75 324 GLU A CA 1
ATOM 2486 C C . GLU A 1 324 ? 1.313 -14.715 -6.841 1.00 91.75 324 GLU A C 1
ATOM 2488 O O . GLU A 1 324 ? 1.196 -15.701 -7.569 1.00 91.75 324 GLU A O 1
ATOM 2493 N N . THR A 1 325 ? 0.398 -14.365 -5.938 1.00 87.25 325 THR A N 1
ATOM 2494 C CA . THR A 1 325 ? -0.913 -14.994 -5.808 1.00 87.25 325 THR A CA 1
ATOM 2495 C C . THR A 1 325 ? -2.004 -13.979 -6.154 1.00 87.25 325 THR A C 1
ATOM 2497 O O . THR A 1 325 ? -1.882 -12.810 -5.789 1.00 87.25 325 THR A O 1
ATOM 2500 N N . PRO A 1 326 ? -3.069 -14.374 -6.874 1.00 87.25 326 PRO A N 1
ATOM 2501 C CA . PRO A 1 326 ? -4.145 -13.448 -7.202 1.00 87.25 326 PRO A CA 1
ATOM 2502 C C . PRO A 1 326 ? -4.787 -12.883 -5.934 1.00 87.25 326 PRO A C 1
ATOM 2504 O O . PRO A 1 326 ? -5.033 -13.625 -4.981 1.00 87.25 326 PRO A O 1
ATOM 2507 N N . VAL A 1 327 ? -5.063 -11.580 -5.927 1.00 87.38 327 VAL A N 1
ATOM 2508 C CA . VAL A 1 327 ? -5.603 -10.881 -4.756 1.00 87.38 327 VAL A CA 1
ATOM 2509 C C . VAL A 1 327 ? -6.969 -10.293 -5.052 1.00 87.38 327 VAL A C 1
ATOM 2511 O O . VAL A 1 327 ? -7.214 -9.724 -6.115 1.00 87.38 327 VAL A O 1
ATOM 2514 N N . GLU A 1 328 ? -7.867 -10.403 -4.089 1.00 83.56 328 GLU A N 1
ATOM 2515 C CA . GLU A 1 328 ? -9.163 -9.750 -4.149 1.00 83.56 328 GLU A CA 1
ATOM 2516 C C . GLU A 1 328 ? -9.052 -8.272 -3.813 1.00 83.56 328 GLU A C 1
ATOM 2518 O O . GLU A 1 328 ? -8.523 -7.883 -2.770 1.00 83.56 328 GLU A O 1
ATOM 2523 N N . CYS A 1 329 ? -9.577 -7.445 -4.704 1.00 86.25 329 CYS A N 1
ATOM 2524 C CA . CYS A 1 329 ? -9.456 -6.009 -4.597 1.00 86.25 329 CYS A CA 1
ATOM 2525 C C . CYS A 1 329 ? -10.819 -5.350 -4.832 1.00 86.25 329 CYS A C 1
ATOM 2527 O O . CYS A 1 329 ? -11.376 -5.455 -5.933 1.00 86.25 329 CYS A O 1
ATOM 2529 N N . PRO A 1 330 ? -11.372 -4.662 -3.817 1.00 85.38 330 PRO A N 1
ATOM 2530 C CA . PRO A 1 330 ? -12.441 -3.698 -4.027 1.00 85.38 330 PRO A CA 1
ATOM 2531 C C . PRO A 1 330 ? -12.004 -2.595 -5.001 1.00 85.38 330 PRO A C 1
ATOM 2533 O O . PRO A 1 330 ? -10.826 -2.238 -5.083 1.00 85.38 330 PRO A O 1
ATOM 2536 N N . LEU A 1 331 ? -12.954 -2.009 -5.727 1.00 79.44 331 LEU A N 1
ATOM 25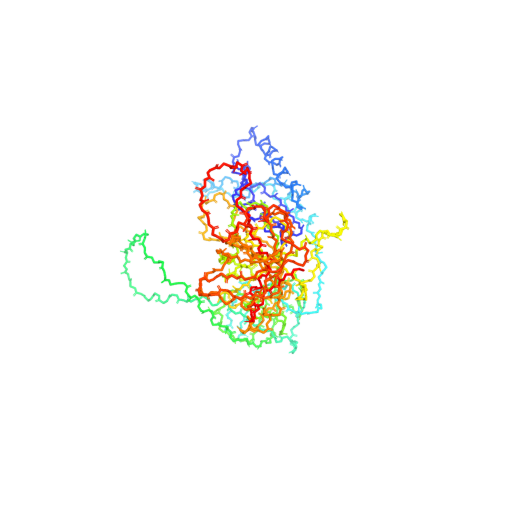37 C CA . LEU A 1 331 ? -12.662 -0.868 -6.600 1.00 79.44 331 LEU A CA 1
ATOM 2538 C C . LEU A 1 331 ? -12.026 0.285 -5.804 1.00 79.44 331 LEU A C 1
ATOM 2540 O O . LEU A 1 331 ? -12.515 0.651 -4.737 1.00 79.44 331 LEU A O 1
ATOM 2544 N N . ASN A 1 332 ? -10.953 0.870 -6.346 1.00 83.94 332 ASN A N 1
ATOM 2545 C CA . ASN A 1 332 ? -10.170 1.941 -5.716 1.00 83.94 332 ASN A CA 1
ATOM 2546 C C . ASN A 1 332 ? -9.600 1.587 -4.329 1.00 83.94 332 ASN A C 1
ATOM 2548 O O . ASN A 1 332 ? -9.423 2.475 -3.493 1.00 83.94 332 ASN A O 1
ATOM 2552 N N . ALA A 1 333 ? -9.311 0.307 -4.064 1.00 89.00 333 ALA A N 1
ATOM 2553 C CA . ALA A 1 333 ? -8.746 -0.093 -2.782 1.00 89.00 333 ALA A CA 1
ATOM 2554 C C . ALA A 1 333 ? -7.410 0.607 -2.492 1.00 89.00 333 ALA A C 1
ATOM 2556 O O . ALA A 1 333 ? -6.569 0.816 -3.376 1.00 89.00 333 ALA A O 1
ATOM 2557 N N . LEU A 1 334 ? -7.218 0.923 -1.212 1.00 93.25 334 LEU A N 1
ATOM 2558 C CA . LEU A 1 334 ? -5.939 1.338 -0.663 1.00 93.25 334 LEU A CA 1
ATOM 2559 C C . LEU A 1 334 ? -4.940 0.176 -0.744 1.00 93.25 334 LEU A C 1
ATOM 2561 O O . LEU A 1 334 ? -5.267 -0.970 -0.424 1.00 93.25 334 LEU A O 1
ATOM 2565 N N . VAL A 1 335 ? -3.713 0.509 -1.125 1.00 94.88 335 VAL A N 1
ATOM 2566 C CA . VAL A 1 335 ? -2.569 -0.392 -1.178 1.00 94.88 335 VAL A CA 1
ATOM 2567 C C . VAL A 1 335 ? -1.461 0.139 -0.287 1.00 94.88 335 VAL A C 1
ATOM 2569 O O . VAL A 1 335 ? -1.143 1.329 -0.324 1.00 94.88 335 VAL A O 1
ATOM 2572 N N . ILE A 1 336 ? -0.837 -0.755 0.476 1.00 96.31 336 ILE A N 1
ATOM 2573 C CA . ILE A 1 336 ? 0.334 -0.451 1.298 1.00 96.31 336 ILE A CA 1
ATOM 2574 C C . ILE A 1 336 ? 1.444 -1.444 0.953 1.00 96.31 336 ILE A C 1
ATOM 2576 O O . ILE A 1 336 ? 1.262 -2.651 1.080 1.00 96.31 336 ILE A O 1
ATOM 2580 N N . GLY A 1 337 ? 2.598 -0.943 0.520 1.00 95.69 337 GLY A N 1
ATOM 2581 C CA . GLY A 1 337 ? 3.789 -1.753 0.276 1.00 95.69 337 GLY A CA 1
ATOM 2582 C C . GLY A 1 337 ? 4.741 -1.704 1.463 1.00 95.69 337 GLY A C 1
ATOM 2583 O O . GLY A 1 337 ? 5.099 -0.620 1.920 1.00 95.69 337 GLY A O 1
ATOM 2584 N N . SER A 1 338 ? 5.181 -2.865 1.941 1.00 95.00 338 SER A N 1
ATOM 2585 C CA . SER A 1 338 ? 6.015 -3.015 3.136 1.00 95.00 338 SER A CA 1
ATOM 2586 C C . SER A 1 338 ? 7.138 -4.043 2.946 1.00 95.00 338 SER A C 1
ATOM 2588 O O . SER A 1 338 ? 7.031 -4.989 2.164 1.00 95.00 338 SER A O 1
ATOM 2590 N N . LYS A 1 339 ? 8.229 -3.876 3.698 1.00 92.50 339 LYS A N 1
ATOM 2591 C CA . LYS A 1 339 ? 9.345 -4.826 3.824 1.00 92.50 339 LYS A CA 1
ATOM 2592 C C . LYS A 1 339 ? 9.259 -5.583 5.148 1.00 92.50 339 LYS A C 1
ATOM 2594 O O . LYS A 1 339 ? 9.990 -5.283 6.093 1.00 92.50 339 LYS A O 1
ATOM 2599 N N . LEU A 1 340 ? 8.344 -6.547 5.216 1.00 88.69 340 LEU A N 1
ATOM 2600 C CA . LEU A 1 340 ? 8.077 -7.299 6.445 1.00 88.69 340 LEU A CA 1
ATOM 2601 C C . LEU A 1 340 ? 9.149 -8.349 6.775 1.00 88.69 340 LEU A C 1
ATOM 2603 O O . LEU A 1 340 ? 9.236 -8.749 7.927 1.00 88.69 340 LEU A O 1
ATOM 2607 N N . ASP A 1 341 ? 10.014 -8.699 5.816 1.00 86.50 341 ASP A N 1
ATOM 2608 C CA . ASP A 1 341 ? 11.165 -9.600 6.017 1.00 86.50 341 ASP A CA 1
ATOM 2609 C C . ASP A 1 341 ? 12.297 -8.985 6.858 1.00 86.50 341 ASP A C 1
ATOM 2611 O O . ASP A 1 341 ? 13.282 -9.646 7.179 1.00 86.50 341 ASP A O 1
ATOM 2615 N N . THR A 1 342 ? 12.197 -7.693 7.176 1.00 82.81 342 THR A N 1
ATOM 2616 C CA . THR A 1 342 ? 13.178 -6.999 8.015 1.00 82.81 342 THR A CA 1
ATOM 2617 C C . THR A 1 342 ? 13.071 -7.494 9.457 1.00 82.81 342 THR A C 1
ATOM 2619 O O . THR A 1 342 ? 11.964 -7.731 9.941 1.00 82.81 342 THR A O 1
ATOM 2622 N N . ASP A 1 343 ? 14.208 -7.591 10.153 1.00 82.06 343 ASP A N 1
ATOM 2623 C CA . ASP A 1 343 ? 14.273 -7.978 11.566 1.00 82.06 343 ASP A CA 1
ATOM 2624 C C . ASP A 1 343 ? 13.248 -7.207 12.422 1.00 82.06 343 ASP A C 1
ATOM 2626 O O . ASP A 1 343 ? 13.071 -5.993 12.295 1.00 82.06 343 ASP A O 1
ATOM 2630 N N . ILE A 1 344 ? 12.573 -7.939 13.307 1.00 82.56 344 ILE A N 1
ATOM 2631 C CA . ILE A 1 344 ? 11.514 -7.457 14.197 1.00 82.56 344 ILE A CA 1
ATOM 2632 C C . ILE A 1 344 ? 12.061 -6.409 15.176 1.00 82.56 344 ILE A C 1
ATOM 2634 O O . ILE A 1 344 ? 11.327 -5.507 15.586 1.00 82.56 344 ILE A O 1
ATOM 2638 N N . HIS A 1 345 ? 13.343 -6.507 15.535 1.00 81.50 345 HIS A N 1
ATOM 2639 C CA . HIS A 1 345 ? 14.010 -5.564 16.435 1.00 81.50 345 HIS A CA 1
ATOM 2640 C C . HIS A 1 345 ? 14.661 -4.380 15.710 1.00 81.50 345 HIS A C 1
ATOM 2642 O O . HIS A 1 345 ? 15.212 -3.487 16.362 1.00 81.50 345 HIS A O 1
ATOM 2648 N N . ALA A 1 346 ? 14.596 -4.336 14.376 1.00 81.50 346 ALA A N 1
ATOM 2649 C CA . ALA A 1 346 ? 15.186 -3.251 13.616 1.00 81.50 346 ALA A CA 1
ATOM 2650 C C . ALA A 1 346 ? 14.461 -1.930 13.904 1.00 81.50 346 ALA A C 1
ATOM 2652 O O . ALA A 1 346 ? 13.244 -1.817 13.770 1.00 81.50 346 ALA A O 1
ATOM 2653 N N . ASN A 1 347 ? 15.223 -0.888 14.243 1.00 83.69 347 ASN A N 1
ATOM 2654 C CA . ASN A 1 347 ? 14.678 0.440 14.525 1.00 83.69 347 ASN A CA 1
ATOM 2655 C C . ASN A 1 347 ? 14.445 1.258 13.240 1.00 83.69 347 ASN A C 1
ATOM 2657 O O . ASN A 1 347 ? 14.922 2.387 13.097 1.00 83.69 347 ASN A O 1
ATOM 2661 N N . VAL A 1 348 ? 13.757 0.663 12.265 1.00 88.31 348 VAL A N 1
ATOM 2662 C CA . VAL A 1 348 ? 13.425 1.288 10.979 1.00 88.31 348 VAL A CA 1
ATOM 2663 C C . VAL A 1 348 ? 11.965 1.031 10.632 1.00 88.31 348 VAL A C 1
ATOM 2665 O O . VAL A 1 348 ? 11.436 -0.044 10.893 1.00 88.31 348 VAL A O 1
ATOM 2668 N N . CYS A 1 349 ? 11.306 2.019 10.025 1.00 90.31 349 CYS A N 1
ATOM 2669 C CA . CYS A 1 349 ? 9.954 1.834 9.511 1.00 90.31 349 CYS A CA 1
ATOM 2670 C C . CYS A 1 349 ? 9.986 0.852 8.337 1.00 90.31 349 CYS A C 1
ATOM 2672 O O . CYS A 1 349 ? 10.764 1.036 7.394 1.00 90.31 349 CYS A O 1
ATOM 2674 N N . ARG A 1 350 ? 9.133 -0.173 8.382 1.00 93.31 350 ARG A N 1
ATOM 2675 C CA . ARG A 1 350 ? 9.053 -1.209 7.342 1.00 93.31 350 ARG A CA 1
ATOM 2676 C C . ARG A 1 350 ? 8.060 -0.874 6.233 1.00 93.31 350 ARG A C 1
ATOM 2678 O O . ARG A 1 350 ? 8.075 -1.530 5.195 1.00 93.31 350 ARG A O 1
ATOM 2685 N N . ILE A 1 351 ? 7.217 0.137 6.422 1.00 94.00 351 ILE A N 1
ATOM 2686 C CA . ILE A 1 351 ? 6.225 0.568 5.431 1.00 94.00 351 ILE A CA 1
ATOM 2687 C C . ILE A 1 351 ? 6.927 1.447 4.399 1.00 94.00 351 ILE A C 1
ATOM 2689 O O . ILE A 1 351 ? 7.416 2.514 4.746 1.00 94.00 351 ILE A O 1
ATOM 2693 N N . ALA A 1 352 ? 6.983 1.008 3.143 1.00 94.12 352 ALA A N 1
ATOM 2694 C CA . ALA A 1 352 ? 7.729 1.680 2.083 1.00 94.12 352 ALA A CA 1
ATOM 2695 C C . ALA A 1 352 ? 6.909 2.747 1.351 1.00 94.12 352 ALA A C 1
ATOM 2697 O O . ALA A 1 352 ? 7.380 3.868 1.144 1.00 94.12 352 ALA A O 1
ATOM 2698 N N . PHE A 1 353 ? 5.686 2.407 0.949 1.00 94.88 353 PHE A N 1
ATOM 2699 C CA . PHE A 1 353 ? 4.804 3.304 0.206 1.00 94.88 353 PHE A CA 1
ATOM 2700 C C . PHE A 1 353 ? 3.336 2.983 0.476 1.00 94.88 353 PHE A C 1
ATOM 2702 O O . PHE A 1 353 ? 2.995 1.886 0.921 1.00 94.88 353 PHE A O 1
ATOM 2709 N N . HIS A 1 354 ? 2.466 3.931 0.148 1.00 94.81 354 HIS A N 1
ATOM 2710 C CA . HIS A 1 354 ? 1.022 3.731 0.110 1.00 94.81 354 HIS A CA 1
ATOM 2711 C C . HIS A 1 354 ? 0.421 4.381 -1.136 1.00 94.81 354 HIS A C 1
ATOM 2713 O O . HIS A 1 354 ? 1.029 5.263 -1.743 1.00 94.81 354 HIS A O 1
ATOM 2719 N N . GLY A 1 355 ? -0.782 3.965 -1.510 1.00 93.25 355 GLY A N 1
ATOM 2720 C CA . GLY A 1 355 ? -1.553 4.619 -2.558 1.00 93.25 355 GLY A CA 1
ATOM 2721 C C . GLY A 1 355 ? -2.804 3.839 -2.919 1.00 93.25 355 GLY A C 1
ATOM 2722 O O . GLY A 1 355 ? -3.298 3.059 -2.115 1.00 93.25 355 GLY A O 1
ATOM 2723 N N . THR A 1 356 ? -3.357 4.072 -4.102 1.00 92.94 356 THR A N 1
ATOM 2724 C CA . THR A 1 356 ? -4.686 3.553 -4.473 1.00 92.94 356 THR A CA 1
ATOM 2725 C C . THR A 1 356 ? -4.629 2.825 -5.800 1.00 92.94 356 THR A C 1
ATOM 2727 O O . THR A 1 356 ? -3.975 3.301 -6.731 1.00 92.94 356 THR A O 1
ATOM 2730 N N . VAL A 1 357 ? -5.313 1.684 -5.910 1.00 92.69 357 VAL A N 1
ATOM 2731 C CA . VAL A 1 357 ? -5.451 0.978 -7.191 1.00 92.69 357 VAL A CA 1
ATOM 2732 C C . VAL A 1 357 ? -6.245 1.847 -8.164 1.00 92.69 357 VAL A C 1
ATOM 2734 O O . VAL A 1 357 ? -7.365 2.247 -7.860 1.00 92.69 357 VAL A O 1
ATOM 2737 N N . ARG A 1 358 ? -5.675 2.119 -9.344 1.00 91.31 358 ARG A N 1
ATOM 2738 C CA . ARG A 1 358 ? -6.313 2.915 -10.409 1.00 91.31 358 ARG A CA 1
ATOM 2739 C C . ARG A 1 358 ? -6.615 2.108 -11.665 1.00 91.31 358 ARG A C 1
ATOM 2741 O O . ARG A 1 358 ? -7.614 2.382 -12.317 1.00 91.31 358 ARG A O 1
ATOM 2748 N N . HIS A 1 359 ? -5.793 1.108 -11.989 1.00 91.31 359 HIS A N 1
ATOM 2749 C CA . HIS A 1 359 ? -6.018 0.228 -13.141 1.00 91.31 359 HIS A CA 1
ATOM 2750 C C . HIS A 1 359 ? -5.892 -1.248 -12.728 1.00 91.31 359 HIS A C 1
ATOM 2752 O O . HIS A 1 359 ? -4.773 -1.761 -12.647 1.00 91.31 359 HIS A O 1
ATOM 2758 N N . PRO A 1 360 ? -7.007 -1.928 -12.410 1.00 91.50 360 PRO A N 1
ATOM 2759 C CA . PRO A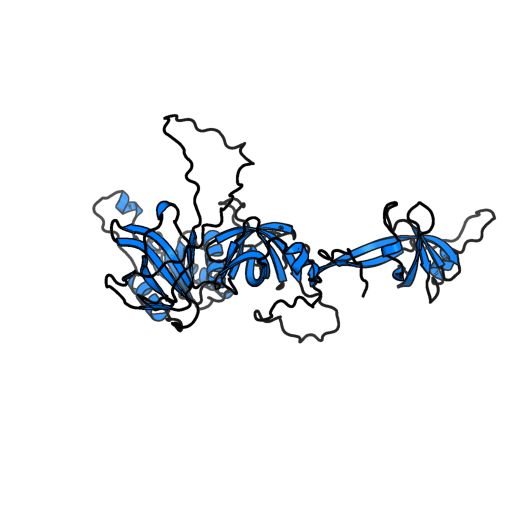 1 360 ? -7.008 -3.348 -12.063 1.00 91.50 360 PRO A CA 1
ATOM 2760 C C . PRO A 1 360 ? -6.873 -4.245 -13.305 1.00 91.50 360 PRO A C 1
ATOM 2762 O O . PRO A 1 360 ? -7.594 -4.038 -14.278 1.00 91.50 360 PRO A O 1
ATOM 2765 N N . MET A 1 361 ? -6.032 -5.284 -13.248 1.00 92.69 361 MET A N 1
ATOM 2766 C CA . MET A 1 361 ? -5.893 -6.297 -14.309 1.00 92.69 361 MET A CA 1
ATOM 2767 C C . MET A 1 361 ? -6.392 -7.658 -13.819 1.00 92.69 361 MET A C 1
ATOM 2769 O O . MET A 1 361 ? -5.856 -8.233 -12.866 1.00 92.69 361 MET A O 1
ATOM 2773 N N . THR A 1 362 ? -7.428 -8.171 -14.481 1.00 90.31 362 THR A N 1
ATOM 2774 C CA . THR A 1 362 ? -8.154 -9.387 -14.062 1.00 90.31 362 THR A CA 1
ATOM 2775 C C . THR A 1 362 ? -7.813 -10.619 -14.895 1.00 90.31 362 THR A C 1
ATOM 2777 O O . THR A 1 362 ? -8.050 -11.739 -14.446 1.00 90.31 362 THR A O 1
ATOM 2780 N N . SER A 1 363 ? -7.238 -10.453 -16.091 1.00 90.25 363 SER A N 1
ATOM 2781 C CA . SER A 1 363 ? -6.876 -11.586 -16.939 1.00 90.25 363 SER A CA 1
ATOM 2782 C C . SER A 1 363 ? -5.522 -12.172 -16.536 1.00 90.25 363 SER A C 1
ATOM 2784 O O . SER A 1 363 ? -4.577 -11.461 -16.202 1.00 90.25 363 SER A O 1
ATOM 2786 N N . LYS A 1 364 ? -5.386 -13.501 -16.611 1.00 88.19 364 LYS A N 1
ATOM 2787 C CA . LYS A 1 364 ? -4.092 -14.179 -16.404 1.00 88.19 364 LYS A CA 1
ATOM 2788 C C . LYS A 1 364 ? -3.081 -13.826 -17.510 1.00 88.19 364 LYS A C 1
ATOM 2790 O O . LYS A 1 364 ? -1.875 -13.862 -17.283 1.00 88.19 364 LYS A O 1
ATOM 2795 N N . GLY A 1 365 ? -3.583 -13.451 -18.691 1.00 89.00 365 GLY A N 1
ATOM 2796 C CA . GLY A 1 365 ? -2.828 -12.979 -19.855 1.00 89.00 365 GLY A CA 1
ATOM 2797 C C . GLY A 1 365 ? -2.503 -11.479 -19.854 1.00 89.00 365 GLY A C 1
ATOM 2798 O O . GLY A 1 365 ? -2.092 -10.958 -20.892 1.00 89.00 365 GLY A O 1
ATOM 2799 N N . TYR A 1 366 ? -2.645 -10.778 -18.719 1.00 90.94 366 TYR A N 1
ATOM 2800 C CA . TYR A 1 366 ? -2.516 -9.313 -18.624 1.00 90.94 366 TYR A CA 1
ATOM 2801 C C . TYR A 1 366 ? -1.235 -8.742 -19.257 1.00 90.94 366 TYR A C 1
ATOM 2803 O O . TYR A 1 366 ? -1.236 -7.628 -19.785 1.00 90.94 366 TYR A O 1
ATOM 2811 N N . ARG A 1 367 ? -0.133 -9.508 -19.251 1.00 88.38 367 ARG A N 1
ATOM 2812 C CA . ARG A 1 367 ? 1.145 -9.114 -19.869 1.00 88.38 367 ARG A CA 1
ATOM 2813 C C . ARG A 1 367 ? 1.039 -8.838 -21.366 1.00 88.38 367 ARG A C 1
ATOM 2815 O O . ARG A 1 367 ? 1.721 -7.953 -21.876 1.00 88.38 367 ARG A O 1
ATOM 2822 N N . GLU A 1 368 ? 0.200 -9.590 -22.059 1.00 87.50 368 GLU A N 1
ATOM 2823 C CA . GLU A 1 368 ? 0.074 -9.534 -23.511 1.00 87.50 368 GLU A CA 1
ATOM 2824 C C . GLU A 1 368 ? -1.138 -8.749 -23.998 1.00 87.50 368 GLU A C 1
ATOM 2826 O O . GLU A 1 368 ? -1.115 -8.241 -25.118 1.00 87.50 368 GLU A O 1
ATOM 2831 N N . GLU A 1 369 ? -2.191 -8.689 -23.189 1.00 88.00 369 GLU A N 1
ATOM 2832 C CA . GLU A 1 369 ? -3.464 -8.059 -23.544 1.00 88.00 369 GLU A CA 1
ATOM 2833 C C . GLU A 1 369 ? -3.518 -6.588 -23.123 1.00 88.00 369 GLU A C 1
ATOM 2835 O O . GLU A 1 369 ? -4.114 -5.756 -23.818 1.00 88.00 369 GLU A O 1
ATOM 2840 N N . GLU A 1 370 ? -2.902 -6.263 -21.984 1.00 87.94 370 GLU A N 1
ATOM 2841 C CA . GLU A 1 370 ? -2.976 -4.944 -21.356 1.00 87.94 370 GLU A CA 1
ATOM 2842 C C . GLU A 1 370 ? -1.602 -4.276 -21.287 1.00 87.94 370 GLU A C 1
ATOM 2844 O O . GLU A 1 370 ? -1.420 -3.201 -21.859 1.00 87.94 370 GLU A O 1
ATOM 2849 N N . LEU A 1 371 ? -0.603 -4.919 -20.668 1.00 87.50 371 LEU A N 1
ATOM 2850 C CA . LEU A 1 371 ? 0.714 -4.300 -20.460 1.00 87.50 371 LEU A CA 1
ATOM 2851 C C . LEU A 1 371 ? 1.431 -3.944 -21.763 1.00 87.50 371 LEU A C 1
ATOM 2853 O O . LEU A 1 371 ? 2.148 -2.945 -21.797 1.00 87.50 371 LEU A O 1
ATOM 2857 N N . SER A 1 372 ? 1.216 -4.694 -22.847 1.00 85.88 372 SER A N 1
ATOM 2858 C CA . SER A 1 372 ? 1.810 -4.369 -24.149 1.00 85.88 372 SER A CA 1
ATOM 2859 C C . SER A 1 372 ? 1.270 -3.077 -24.764 1.00 85.88 372 SER A C 1
ATOM 2861 O O . SER A 1 372 ? 1.906 -2.516 -25.655 1.00 85.88 372 SER A O 1
ATOM 2863 N N . LYS A 1 373 ? 0.103 -2.600 -24.313 1.00 85.69 373 LYS A N 1
ATOM 2864 C CA . LYS A 1 373 ? -0.470 -1.315 -24.737 1.00 85.69 373 LYS A CA 1
ATOM 2865 C C . LYS A 1 373 ? 0.175 -0.142 -23.998 1.00 85.69 373 LYS A C 1
ATOM 2867 O O . LYS A 1 373 ? 0.125 0.984 -24.488 1.00 85.69 373 LYS A O 1
ATOM 2872 N N . PHE A 1 374 ? 0.779 -0.387 -22.834 1.00 88.19 374 PHE A N 1
ATOM 2873 C CA . PHE A 1 374 ? 1.327 0.672 -21.996 1.00 88.19 374 PHE A CA 1
ATOM 2874 C C . PHE A 1 374 ? 2.714 1.100 -22.456 1.00 88.19 374 PHE A C 1
ATOM 2876 O O . PHE A 1 374 ? 3.644 0.306 -22.613 1.00 88.19 374 PHE A O 1
ATOM 2883 N N . LYS A 1 375 ? 2.876 2.412 -22.598 1.00 87.12 375 LYS A N 1
ATOM 2884 C CA . LYS A 1 375 ? 4.103 3.042 -23.084 1.00 87.12 375 LYS A CA 1
ATOM 2885 C C . LYS A 1 375 ? 5.069 3.348 -21.938 1.00 87.12 375 LYS A C 1
ATOM 2887 O O . LYS A 1 375 ? 5.426 4.500 -21.712 1.00 87.12 375 LYS A O 1
ATOM 2892 N N . ILE A 1 376 ? 5.507 2.317 -21.213 1.00 89.75 376 ILE A N 1
ATOM 2893 C CA . ILE A 1 376 ? 6.533 2.456 -20.164 1.00 89.75 376 ILE A CA 1
ATOM 2894 C C . ILE A 1 376 ? 7.911 2.261 -20.796 1.00 89.75 376 ILE A C 1
ATOM 2896 O O . ILE A 1 376 ? 8.226 1.165 -21.272 1.00 89.75 376 ILE A O 1
ATOM 2900 N N . PHE A 1 377 ? 8.739 3.304 -20.806 1.00 90.19 377 PHE A N 1
ATOM 2901 C CA . PHE A 1 377 ? 10.052 3.290 -21.447 1.00 90.19 377 PHE A CA 1
ATOM 2902 C C . PHE A 1 377 ? 11.197 3.523 -20.466 1.00 90.19 377 PHE A C 1
ATOM 2904 O O . PHE A 1 377 ? 11.049 4.171 -19.437 1.00 90.19 377 PHE A O 1
ATOM 2911 N N . LYS A 1 378 ? 12.379 3.015 -20.817 1.00 90.00 378 LYS A N 1
ATOM 2912 C CA . LYS A 1 378 ? 13.644 3.331 -20.152 1.00 90.00 378 LYS A CA 1
ATOM 2913 C C . LYS A 1 378 ? 14.577 4.013 -21.140 1.00 90.00 378 LYS A C 1
ATOM 2915 O O . LYS A 1 378 ? 14.768 3.505 -22.250 1.00 90.00 378 LYS A O 1
ATOM 2920 N N . TRP A 1 379 ? 15.202 5.107 -20.715 1.00 86.88 379 TRP A N 1
ATOM 2921 C CA . TRP A 1 379 ? 16.290 5.716 -21.468 1.00 86.88 379 TRP A CA 1
ATOM 2922 C C . TRP A 1 379 ? 17.469 4.754 -21.579 1.00 86.88 379 TRP A C 1
ATOM 2924 O O . TRP A 1 379 ? 17.928 4.151 -20.599 1.00 86.88 379 TRP A O 1
ATOM 2934 N N . LYS A 1 380 ? 17.937 4.577 -22.808 1.00 87.88 380 LYS A N 1
ATOM 2935 C CA . LYS A 1 380 ? 19.154 3.849 -23.121 1.00 87.88 380 LYS A CA 1
ATOM 2936 C C . LYS A 1 380 ? 20.078 4.782 -23.866 1.00 87.88 380 LYS A C 1
ATOM 2938 O O . LYS A 1 380 ? 19.703 5.367 -24.873 1.00 87.88 380 LYS A O 1
ATOM 2943 N N . GLU A 1 381 ? 21.289 4.870 -23.351 1.00 89.06 381 GLU A N 1
ATOM 2944 C CA . GLU A 1 381 ? 22.382 5.572 -23.985 1.00 89.06 381 GLU A CA 1
ATOM 2945 C C . GLU A 1 381 ? 23.453 4.552 -24.349 1.00 89.06 381 GLU A C 1
ATOM 2947 O O . GLU A 1 381 ? 23.737 3.619 -23.586 1.00 89.06 381 GLU A O 1
ATOM 2952 N N . ARG A 1 382 ? 23.988 4.684 -25.557 1.00 89.62 382 ARG A N 1
ATOM 2953 C CA . ARG A 1 382 ? 25.145 3.930 -26.022 1.00 89.62 382 ARG A CA 1
ATOM 2954 C C . ARG A 1 382 ? 26.170 4.924 -26.523 1.00 89.62 382 ARG A C 1
ATOM 2956 O O . ARG A 1 382 ? 25.830 5.823 -27.285 1.00 89.62 382 ARG A O 1
ATOM 2963 N N . ILE A 1 383 ? 27.408 4.717 -26.103 1.00 90.62 383 ILE A N 1
ATOM 2964 C CA . ILE A 1 383 ? 28.541 5.543 -26.490 1.00 90.62 383 ILE A CA 1
ATOM 2965 C C . ILE A 1 383 ? 29.465 4.678 -27.341 1.00 90.62 383 ILE A C 1
ATOM 2967 O O . ILE A 1 383 ? 29.825 3.567 -26.953 1.00 90.62 383 ILE A O 1
ATOM 2971 N N . GLY A 1 384 ? 29.792 5.175 -28.524 1.00 90.62 384 GLY A N 1
ATOM 2972 C CA . GLY A 1 384 ? 30.725 4.577 -29.464 1.00 90.62 384 GLY A CA 1
ATOM 2973 C C . GLY A 1 384 ? 31.864 5.535 -29.780 1.00 90.62 384 GLY A C 1
ATOM 2974 O O . GLY A 1 384 ? 31.915 6.662 -29.288 1.00 90.62 384 GLY A O 1
ATOM 2975 N N . ALA A 1 385 ? 32.770 5.083 -30.636 1.00 89.75 385 ALA A N 1
ATOM 2976 C CA . ALA A 1 385 ? 33.908 5.869 -31.092 1.00 89.75 385 ALA A CA 1
ATOM 2977 C C . ALA A 1 385 ? 33.917 5.960 -32.616 1.00 89.75 385 ALA A C 1
ATOM 2979 O O . ALA A 1 385 ? 33.462 5.043 -33.309 1.00 89.75 385 ALA A O 1
ATOM 2980 N N . VAL A 1 386 ? 34.490 7.041 -33.136 1.00 89.56 386 VAL A N 1
ATOM 2981 C CA . VAL A 1 386 ? 34.790 7.157 -34.563 1.00 89.56 386 VAL A CA 1
ATOM 2982 C C . VAL A 1 386 ? 35.965 6.229 -34.900 1.00 89.56 386 VAL A C 1
ATOM 2984 O O . VAL A 1 386 ? 36.991 6.220 -34.217 1.00 89.56 386 VAL A O 1
ATOM 2987 N N . ASP A 1 387 ? 35.802 5.380 -35.916 1.00 88.06 387 ASP A N 1
ATOM 2988 C CA . ASP A 1 387 ? 36.876 4.515 -36.419 1.00 88.06 387 ASP A CA 1
ATOM 2989 C C . ASP A 1 387 ? 37.671 5.213 -37.519 1.00 88.06 387 ASP A C 1
ATOM 2991 O O . ASP A 1 387 ? 38.892 5.311 -37.434 1.00 88.06 387 ASP A O 1
ATOM 2995 N N . ARG A 1 388 ? 36.963 5.686 -38.549 1.00 86.31 388 ARG A N 1
ATOM 2996 C CA . ARG A 1 388 ? 37.532 6.422 -39.680 1.00 86.31 388 ARG A CA 1
ATOM 2997 C C . ARG A 1 388 ? 36.471 7.247 -40.394 1.00 86.31 388 ARG A C 1
ATOM 2999 O O . ARG A 1 388 ? 35.287 6.898 -40.369 1.00 86.31 388 ARG A O 1
ATOM 3006 N N . LEU A 1 389 ? 36.928 8.282 -41.081 1.00 87.75 389 LEU A N 1
ATOM 3007 C CA . LEU A 1 389 ? 36.139 9.058 -42.024 1.00 87.75 389 LEU A CA 1
ATOM 3008 C C . LEU A 1 389 ? 36.054 8.311 -43.369 1.00 87.75 389 LEU A C 1
ATOM 3010 O O . LEU A 1 389 ? 37.032 7.690 -43.790 1.00 87.75 389 LEU A O 1
ATOM 3014 N N . VAL A 1 390 ? 34.884 8.326 -44.010 1.00 86.50 390 VAL A N 1
ATOM 3015 C CA . VAL A 1 390 ? 34.714 7.846 -45.396 1.00 86.50 390 VAL A CA 1
ATOM 3016 C C . VAL A 1 390 ? 34.701 9.046 -46.332 1.00 86.50 390 VAL A C 1
ATOM 3018 O O . VAL A 1 390 ? 35.561 9.129 -47.199 1.00 86.50 390 VAL A O 1
ATOM 3021 N N . ASP A 1 391 ? 33.794 9.990 -46.065 1.00 84.94 391 ASP A N 1
ATOM 3022 C CA . ASP A 1 391 ? 33.597 11.233 -46.816 1.00 84.94 391 ASP A CA 1
ATOM 3023 C C . ASP A 1 391 ? 33.334 12.387 -45.832 1.00 84.94 391 ASP A C 1
ATOM 3025 O O . ASP A 1 391 ? 33.053 12.144 -44.658 1.00 84.94 391 ASP A O 1
ATOM 3029 N N . GLU A 1 392 ? 33.297 13.635 -46.305 1.00 85.31 392 GLU A N 1
ATOM 3030 C CA . GLU A 1 392 ? 33.046 14.849 -45.490 1.00 85.31 392 GLU A CA 1
ATOM 3031 C C . GLU A 1 392 ? 31.704 14.858 -44.731 1.00 85.31 392 GLU A C 1
ATOM 3033 O O . GLU A 1 392 ? 31.464 15.696 -43.859 1.00 85.31 392 GLU A O 1
ATOM 3038 N N . ARG A 1 393 ? 30.809 13.925 -45.072 1.00 88.06 393 ARG A N 1
ATOM 3039 C CA . ARG A 1 393 ? 29.480 13.740 -44.469 1.00 88.06 393 ARG A CA 1
ATOM 3040 C C . ARG A 1 393 ? 29.281 12.362 -43.848 1.00 88.06 393 ARG A C 1
ATOM 3042 O O . ARG A 1 393 ? 28.235 12.113 -43.262 1.00 88.06 393 ARG A O 1
ATOM 3049 N N . THR A 1 394 ? 30.256 11.466 -43.961 1.00 89.88 394 THR A N 1
ATOM 3050 C CA . THR A 1 394 ? 30.081 10.055 -43.613 1.00 89.88 394 THR A CA 1
ATOM 3051 C C . THR A 1 394 ? 31.233 9.554 -42.763 1.00 89.88 394 THR A C 1
ATOM 3053 O O . THR A 1 394 ? 32.389 9.565 -43.188 1.00 89.88 394 THR A O 1
ATOM 3056 N N . ILE A 1 395 ? 30.906 8.966 -41.616 1.00 91.00 395 ILE A N 1
ATOM 3057 C CA . ILE A 1 395 ? 31.880 8.278 -40.762 1.00 91.00 395 ILE A CA 1
ATOM 3058 C C . ILE A 1 395 ? 31.537 6.801 -40.607 1.00 91.00 395 ILE A C 1
ATOM 3060 O O . ILE A 1 395 ? 30.379 6.383 -40.698 1.00 91.00 395 ILE A O 1
ATOM 3064 N N . ILE A 1 396 ? 32.558 6.017 -40.274 1.00 90.38 396 ILE A N 1
ATOM 3065 C CA . ILE A 1 396 ? 32.389 4.663 -39.755 1.00 90.38 396 ILE A CA 1
ATOM 3066 C C . ILE A 1 396 ? 32.577 4.703 -38.242 1.00 90.38 396 ILE A C 1
ATOM 3068 O O . ILE A 1 396 ? 33.656 5.030 -37.743 1.00 90.38 396 ILE A O 1
ATOM 3072 N N . GLY A 1 397 ? 31.524 4.340 -37.516 1.00 89.44 397 GLY A N 1
ATOM 3073 C CA . GLY A 1 397 ? 31.544 4.168 -36.070 1.00 89.44 397 GLY A CA 1
ATOM 3074 C C . GLY A 1 397 ? 31.934 2.747 -35.664 1.00 89.44 397 GLY A C 1
ATOM 3075 O O . GLY A 1 397 ? 31.627 1.769 -36.355 1.00 89.44 397 GLY A O 1
ATOM 3076 N N . LYS A 1 398 ? 32.591 2.623 -34.509 1.00 89.38 398 LYS A N 1
ATOM 3077 C CA . LYS A 1 398 ? 32.901 1.352 -33.836 1.00 89.38 398 LYS A CA 1
ATOM 3078 C C . LYS A 1 398 ? 32.485 1.390 -32.366 1.00 89.38 398 LYS A C 1
ATOM 3080 O O . LYS A 1 398 ? 32.205 2.448 -31.809 1.00 89.38 398 LYS A O 1
ATOM 3085 N N . ASN A 1 399 ? 32.462 0.219 -31.732 1.00 86.62 399 ASN A N 1
ATOM 3086 C CA . ASN A 1 399 ? 32.227 0.030 -30.293 1.00 86.62 399 ASN A CA 1
ATOM 3087 C C . ASN A 1 399 ? 30.862 0.510 -29.751 1.00 86.62 399 ASN A C 1
ATOM 3089 O O . ASN A 1 399 ? 30.667 0.506 -28.543 1.00 86.62 399 ASN A O 1
ATOM 3093 N N . LEU A 1 400 ? 29.896 0.850 -30.614 1.00 86.00 400 LEU A N 1
ATOM 3094 C CA . LEU A 1 400 ? 28.521 1.184 -30.204 1.00 86.00 400 LEU A CA 1
ATOM 3095 C C . LEU A 1 400 ? 27.623 -0.064 -30.073 1.00 86.00 400 LEU A C 1
ATOM 3097 O O . LEU A 1 400 ? 26.726 -0.128 -29.227 1.00 86.00 400 LEU A O 1
ATOM 3101 N N . PHE A 1 401 ? 27.855 -1.069 -30.923 1.00 86.44 401 PHE A N 1
ATOM 3102 C CA . PHE A 1 401 ? 27.072 -2.302 -31.012 1.00 86.44 401 PHE A CA 1
ATOM 3103 C C . PHE A 1 401 ? 27.956 -3.528 -30.757 1.00 86.44 401 PHE A C 1
ATOM 3105 O O . PHE A 1 401 ? 29.104 -3.584 -31.193 1.00 86.44 401 PHE A O 1
ATOM 3112 N N . LYS A 1 402 ? 27.413 -4.536 -30.062 1.00 84.19 402 LYS A N 1
ATOM 3113 C CA . LYS A 1 402 ? 28.051 -5.861 -29.960 1.00 84.19 402 LYS A CA 1
ATOM 3114 C C . LYS A 1 402 ? 27.895 -6.602 -31.293 1.00 84.19 402 LYS A C 1
ATOM 3116 O O . LYS A 1 402 ? 26.915 -6.346 -31.990 1.00 84.19 402 LYS A O 1
ATOM 3121 N N . LYS A 1 403 ? 28.796 -7.545 -31.601 1.00 78.94 403 LYS A N 1
ATOM 3122 C CA . LYS A 1 403 ? 28.809 -8.308 -32.869 1.00 78.94 403 LYS A CA 1
ATOM 3123 C C . LYS A 1 403 ? 27.459 -8.957 -33.218 1.00 78.94 403 LYS A C 1
ATOM 3125 O O . LYS A 1 403 ? 27.082 -8.936 -34.380 1.00 78.94 403 LYS A O 1
ATOM 3130 N N . ASP A 1 404 ? 26.700 -9.405 -32.218 1.00 79.50 404 ASP A N 1
ATOM 3131 C CA . ASP A 1 404 ? 25.402 -10.081 -32.406 1.00 79.50 404 ASP A CA 1
ATOM 3132 C C . ASP A 1 404 ? 24.191 -9.128 -32.416 1.00 79.50 404 ASP A C 1
ATOM 3134 O O . ASP A 1 404 ? 23.037 -9.555 -32.348 1.00 79.50 404 ASP A O 1
ATOM 3138 N N . THR A 1 405 ? 24.415 -7.811 -32.429 1.00 83.38 405 THR A N 1
ATOM 3139 C CA . THR A 1 405 ? 23.310 -6.843 -32.405 1.00 83.38 405 THR A CA 1
ATOM 3140 C C . THR A 1 405 ? 22.774 -6.627 -33.814 1.00 83.38 405 THR A C 1
ATOM 3142 O O . THR A 1 405 ? 23.524 -6.197 -34.684 1.00 83.38 405 THR A O 1
ATOM 3145 N N . ASN A 1 406 ? 21.469 -6.823 -34.031 1.00 83.50 406 ASN A N 1
ATOM 3146 C CA . ASN A 1 406 ? 20.847 -6.436 -35.296 1.00 83.50 406 ASN A CA 1
ATOM 3147 C C . ASN A 1 406 ? 20.820 -4.894 -35.426 1.00 83.50 406 ASN A C 1
ATOM 3149 O O . ASN A 1 406 ? 20.043 -4.223 -34.738 1.00 83.50 406 ASN A O 1
ATOM 3153 N N . ILE A 1 407 ? 21.686 -4.355 -36.293 1.00 83.56 407 ILE A N 1
ATOM 3154 C CA . ILE A 1 407 ? 21.847 -2.917 -36.572 1.00 83.56 407 ILE A CA 1
ATOM 3155 C C . ILE A 1 407 ? 20.654 -2.371 -37.374 1.00 83.56 407 ILE A C 1
ATOM 3157 O O . ILE A 1 407 ? 20.348 -1.188 -37.263 1.00 83.56 407 ILE A O 1
ATOM 3161 N N . GLU A 1 408 ? 19.916 -3.223 -38.094 1.00 83.00 408 GLU A N 1
ATOM 3162 C CA . GLU A 1 408 ? 18.753 -2.825 -38.905 1.00 83.00 408 GLU A CA 1
ATOM 3163 C C . GLU A 1 408 ? 17.670 -2.129 -38.069 1.00 83.00 408 GLU A C 1
ATOM 3165 O O . GLU A 1 408 ? 16.995 -1.216 -38.534 1.00 83.00 408 GLU A O 1
ATOM 3170 N N . LYS A 1 409 ? 17.552 -2.496 -36.787 1.00 84.12 409 LYS A N 1
ATOM 3171 C CA . LYS A 1 409 ? 16.601 -1.882 -35.845 1.00 84.12 409 LYS A CA 1
ATOM 3172 C C . LYS A 1 409 ? 16.964 -0.455 -35.432 1.00 84.12 409 LYS A C 1
ATOM 3174 O O . LYS A 1 409 ? 16.157 0.200 -34.782 1.00 84.12 409 LYS A O 1
ATOM 3179 N N . PHE A 1 410 ? 18.184 -0.020 -35.734 1.00 85.88 410 PHE A N 1
ATOM 3180 C CA . PHE A 1 410 ? 18.710 1.300 -35.400 1.00 85.88 410 PHE A CA 1
ATOM 3181 C C . PHE A 1 410 ? 18.893 2.175 -36.643 1.00 85.88 410 PHE A C 1
ATOM 3183 O O . PHE A 1 410 ? 19.394 3.290 -36.533 1.00 85.88 410 PHE A O 1
ATOM 3190 N N . LEU A 1 411 ? 18.510 1.696 -37.830 1.00 86.88 411 LEU A N 1
ATOM 3191 C CA . LEU A 1 411 ? 18.598 2.497 -39.047 1.00 86.88 411 LEU A CA 1
ATOM 3192 C C . LEU A 1 411 ? 17.756 3.762 -38.907 1.00 86.88 411 LEU A C 1
ATOM 3194 O O . LEU A 1 411 ? 16.664 3.736 -38.340 1.00 86.88 411 LEU A O 1
ATOM 3198 N N . ARG A 1 412 ? 18.283 4.862 -39.443 1.00 87.75 412 ARG A N 1
ATOM 3199 C CA . ARG A 1 412 ? 17.711 6.213 -39.388 1.00 87.75 412 ARG A CA 1
ATOM 3200 C C . ARG A 1 412 ? 17.623 6.830 -37.992 1.00 87.75 412 ARG A C 1
ATOM 3202 O O . ARG A 1 412 ? 17.131 7.944 -37.882 1.00 87.75 412 ARG A O 1
ATOM 3209 N N . MET A 1 413 ? 18.124 6.162 -36.952 1.00 89.19 413 MET A N 1
ATOM 3210 C CA . MET A 1 413 ? 18.228 6.777 -35.633 1.00 89.19 413 MET A CA 1
ATOM 3211 C C . MET A 1 413 ? 19.291 7.867 -35.621 1.00 89.19 413 MET A C 1
ATOM 3213 O O . MET A 1 413 ? 20.381 7.685 -36.172 1.00 89.19 413 MET A O 1
ATOM 3217 N N . GLU A 1 414 ? 18.974 8.964 -34.950 1.00 89.62 414 GLU A N 1
ATOM 3218 C CA . GLU A 1 414 ? 19.852 10.090 -34.709 1.00 89.62 414 GLU A CA 1
ATOM 3219 C C . GLU A 1 414 ? 20.995 9.713 -33.761 1.00 89.62 414 GLU A C 1
ATOM 3221 O O . GLU A 1 414 ? 20.800 9.135 -32.687 1.00 89.62 414 GLU A O 1
ATOM 3226 N N . ILE A 1 415 ? 22.210 10.070 -34.155 1.00 90.19 415 ILE A N 1
ATOM 3227 C CA . ILE A 1 415 ? 23.420 9.990 -33.348 1.00 90.19 415 ILE A CA 1
ATOM 3228 C C . ILE A 1 415 ? 23.995 11.389 -33.223 1.00 90.19 415 ILE A C 1
ATOM 3230 O O . ILE A 1 415 ? 24.141 12.108 -34.213 1.00 90.19 415 ILE A O 1
ATOM 3234 N N . ARG A 1 416 ? 24.397 11.739 -32.004 1.00 90.06 416 ARG A N 1
ATOM 3235 C CA . ARG A 1 416 ? 25.093 12.987 -31.719 1.00 90.06 416 ARG A CA 1
ATOM 3236 C C . ARG A 1 416 ? 26.589 12.740 -31.575 1.00 90.06 416 ARG A C 1
ATOM 3238 O O . ARG A 1 416 ? 26.998 11.821 -30.867 1.00 90.06 416 ARG A O 1
ATOM 3245 N N . LEU A 1 417 ? 27.402 13.557 -32.228 1.00 88.62 417 LEU A N 1
ATOM 3246 C CA . LEU A 1 417 ? 28.837 13.628 -31.958 1.00 88.62 417 LEU A CA 1
ATOM 3247 C C . LEU A 1 417 ? 29.089 14.418 -30.668 1.00 88.62 417 LEU A C 1
ATOM 3249 O O . LEU A 1 417 ? 28.310 15.305 -30.317 1.00 88.62 417 LEU A O 1
ATOM 3253 N N . SER A 1 418 ? 30.207 14.155 -29.989 1.00 87.50 418 SER A N 1
ATOM 3254 C CA . SER A 1 418 ? 30.658 14.988 -28.858 1.00 87.50 418 SER A CA 1
ATOM 3255 C C . SER A 1 418 ? 30.872 16.457 -29.234 1.00 87.50 418 SER A C 1
ATOM 3257 O O . SER A 1 418 ? 30.765 17.323 -28.376 1.00 87.50 418 SER A O 1
ATOM 3259 N N . THR A 1 419 ? 31.111 16.734 -30.517 1.00 83.44 419 THR A N 1
ATOM 3260 C CA . THR A 1 419 ? 31.222 18.079 -31.104 1.00 83.44 419 THR A CA 1
ATOM 3261 C C . THR A 1 419 ? 29.871 18.793 -31.247 1.00 83.44 419 THR A C 1
ATOM 3263 O O . THR A 1 419 ? 29.818 19.964 -31.606 1.00 83.44 419 THR A O 1
ATOM 3266 N N . GLY A 1 420 ? 28.758 18.102 -30.975 1.00 82.94 420 GLY A N 1
ATOM 3267 C CA . GLY A 1 420 ? 27.401 18.645 -31.027 1.00 82.94 420 GLY A CA 1
ATOM 3268 C C . GLY A 1 420 ? 26.646 18.372 -32.329 1.00 82.94 420 GLY A C 1
ATOM 3269 O O . GLY A 1 420 ? 25.420 18.511 -32.330 1.00 82.94 420 GLY A O 1
ATOM 3270 N N . THR A 1 421 ? 27.325 17.929 -33.395 1.00 88.00 421 THR A N 1
ATOM 3271 C CA . THR A 1 421 ? 26.714 17.633 -34.700 1.00 88.00 421 THR A CA 1
ATOM 3272 C C . THR A 1 421 ? 25.797 16.411 -34.644 1.00 88.00 421 THR A C 1
ATOM 3274 O O . THR A 1 421 ? 26.103 15.421 -33.974 1.00 88.00 421 THR A O 1
ATOM 3277 N N . ILE A 1 422 ? 24.681 16.464 -35.371 1.00 89.69 422 ILE A N 1
ATOM 3278 C CA . ILE A 1 422 ? 23.667 15.403 -35.413 1.00 89.69 422 ILE A CA 1
ATOM 3279 C C . ILE A 1 422 ? 23.717 14.721 -36.783 1.00 89.69 422 ILE A C 1
ATOM 3281 O O . ILE A 1 422 ? 23.720 15.381 -37.823 1.00 89.69 422 ILE A O 1
ATOM 3285 N N . GLY A 1 423 ? 23.775 13.394 -36.779 1.00 90.50 423 GLY A N 1
ATOM 3286 C CA . GLY A 1 423 ? 23.701 12.549 -37.969 1.00 90.50 423 GLY A CA 1
ATOM 3287 C C . GLY A 1 423 ? 22.749 11.382 -37.743 1.00 90.50 423 GLY A C 1
ATOM 3288 O O . GLY A 1 423 ? 22.173 11.259 -36.669 1.00 90.50 423 GLY A O 1
ATOM 3289 N N . HIS A 1 424 ? 22.589 10.506 -38.729 1.00 92.06 424 HIS A N 1
ATOM 3290 C CA . HIS A 1 424 ? 21.748 9.316 -38.622 1.00 92.06 424 HIS A CA 1
ATOM 3291 C C . HIS A 1 424 ? 22.466 8.047 -39.084 1.00 92.06 424 HIS A C 1
ATOM 3293 O O . HIS A 1 424 ? 23.341 8.079 -39.952 1.00 92.06 424 HIS A O 1
ATOM 3299 N N . ILE A 1 425 ? 22.097 6.906 -38.501 1.00 91.19 425 ILE A N 1
ATOM 3300 C CA . ILE A 1 425 ? 22.661 5.599 -38.869 1.00 91.19 425 ILE A CA 1
ATOM 3301 C C . ILE A 1 425 ? 22.112 5.168 -40.233 1.00 91.19 425 ILE A C 1
ATOM 3303 O O . ILE A 1 425 ? 20.904 5.016 -40.401 1.00 91.19 425 ILE A O 1
ATOM 3307 N N . GLU A 1 426 ? 22.994 4.928 -41.198 1.00 89.94 426 GLU A N 1
ATOM 3308 C CA . GLU A 1 426 ? 22.611 4.605 -42.578 1.00 89.94 426 GLU A CA 1
ATOM 3309 C C . GLU A 1 426 ? 22.599 3.096 -42.842 1.00 89.94 426 GLU A C 1
ATOM 3311 O O . GLU A 1 426 ? 21.653 2.577 -43.427 1.00 89.94 426 GLU A O 1
ATOM 3316 N N . SER A 1 427 ? 23.650 2.377 -42.431 1.00 88.56 427 SER A N 1
ATOM 3317 C CA . SER A 1 427 ? 23.791 0.936 -42.689 1.00 88.56 427 SER A CA 1
ATOM 3318 C C . SER A 1 427 ? 24.824 0.261 -41.779 1.00 88.56 427 SER A C 1
ATOM 3320 O O . SER A 1 427 ? 25.668 0.908 -41.151 1.00 88.56 427 SER A O 1
ATOM 3322 N N . SER A 1 428 ? 24.774 -1.072 -41.701 1.00 88.25 428 SER A N 1
ATOM 3323 C CA . SER A 1 428 ? 25.826 -1.887 -41.082 1.00 88.25 428 SER A CA 1
ATOM 3324 C C . SER A 1 428 ? 27.076 -1.947 -41.964 1.00 88.25 428 SER A C 1
ATOM 3326 O O . SER A 1 428 ? 26.969 -2.084 -43.181 1.00 88.25 428 SER A O 1
ATOM 3328 N N . PHE A 1 429 ? 28.265 -1.933 -41.359 1.00 84.00 429 PHE A N 1
ATOM 3329 C CA . PHE A 1 429 ? 29.544 -1.979 -42.069 1.00 84.00 429 PHE A CA 1
ATOM 3330 C C . PHE A 1 429 ? 30.395 -3.184 -41.619 1.00 84.00 429 PHE A C 1
ATOM 3332 O O . PHE A 1 429 ? 31.053 -3.166 -40.579 1.00 84.00 429 PHE A O 1
ATOM 3339 N N . GLY A 1 430 ? 30.423 -4.251 -42.423 1.00 79.31 430 GLY A N 1
ATOM 3340 C CA . GLY A 1 430 ? 31.228 -5.455 -42.158 1.00 79.31 430 GLY A CA 1
ATOM 3341 C C . GLY A 1 430 ? 30.754 -6.309 -40.965 1.00 79.31 430 GLY A C 1
ATOM 3342 O O . GLY A 1 430 ? 29.670 -6.115 -40.428 1.00 79.31 430 GLY A O 1
ATOM 3343 N N . LYS A 1 431 ? 31.580 -7.282 -40.539 1.00 71.69 431 LYS A N 1
ATOM 3344 C CA . LYS A 1 431 ? 31.211 -8.327 -39.549 1.00 71.69 431 LYS A CA 1
ATOM 3345 C C . LYS A 1 431 ? 31.550 -8.000 -38.080 1.00 71.69 431 LYS A C 1
ATOM 3347 O O . LYS A 1 431 ? 31.340 -8.825 -37.199 1.00 71.69 431 LYS A O 1
ATOM 3352 N N . ASN A 1 432 ? 32.092 -6.811 -37.798 1.00 75.88 432 ASN A N 1
ATOM 3353 C CA . ASN A 1 432 ? 32.615 -6.438 -36.471 1.00 75.88 432 ASN A CA 1
ATOM 3354 C C . ASN A 1 432 ? 31.734 -5.428 -35.710 1.00 75.88 432 ASN A C 1
ATOM 3356 O O . ASN A 1 432 ? 32.239 -4.712 -34.850 1.00 75.88 432 ASN A O 1
ATOM 3360 N N . GLY A 1 433 ? 30.439 -5.333 -36.034 1.00 79.06 433 GLY A N 1
ATOM 3361 C CA . GLY A 1 433 ? 29.530 -4.376 -35.385 1.00 79.06 433 GLY A CA 1
ATOM 3362 C C . GLY A 1 433 ? 29.852 -2.906 -35.688 1.00 79.06 433 GLY A C 1
ATOM 3363 O O . GLY A 1 433 ? 29.447 -2.022 -34.933 1.00 79.06 433 GLY A O 1
ATOM 3364 N N . LYS A 1 434 ? 30.601 -2.637 -36.769 1.00 88.50 434 LYS A N 1
ATOM 3365 C CA . LYS A 1 434 ? 30.803 -1.278 -37.280 1.00 88.50 434 LYS A CA 1
ATOM 3366 C C . LYS A 1 434 ? 29.573 -0.853 -38.079 1.00 88.50 434 LYS A C 1
ATOM 3368 O O . LYS A 1 434 ? 28.837 -1.689 -38.602 1.00 88.50 434 LYS A O 1
ATOM 3373 N N . PHE A 1 435 ? 29.351 0.445 -38.167 1.00 90.75 435 PHE A N 1
ATOM 3374 C CA . PHE A 1 435 ? 28.166 1.021 -38.796 1.00 90.75 435 PHE A CA 1
ATOM 3375 C C . PHE A 1 435 ? 28.528 2.346 -39.457 1.00 90.75 435 PHE A C 1
ATOM 3377 O O . PHE A 1 435 ? 29.487 3.010 -39.054 1.00 90.75 435 PHE A O 1
ATOM 3384 N N . LYS A 1 436 ? 27.775 2.700 -40.491 1.00 91.06 436 LYS A N 1
ATOM 3385 C CA . LYS A 1 436 ? 27.922 3.940 -41.245 1.00 91.06 436 LYS A CA 1
ATOM 3386 C C . LYS A 1 436 ? 26.952 4.977 -40.680 1.00 91.06 436 LYS A C 1
ATOM 3388 O O . LYS A 1 436 ? 25.776 4.665 -40.482 1.00 91.06 436 LYS A O 1
ATOM 3393 N N . VAL A 1 437 ? 27.446 6.179 -40.405 1.00 91.38 437 VAL A N 1
ATOM 3394 C CA . VAL A 1 437 ? 26.634 7.315 -39.945 1.00 91.38 437 VAL A CA 1
ATOM 3395 C C . VAL A 1 437 ? 26.794 8.450 -40.939 1.00 91.38 437 VAL A C 1
ATOM 3397 O O . VAL A 1 437 ? 27.924 8.806 -41.282 1.00 91.38 437 VAL A O 1
ATOM 3400 N N . TYR A 1 438 ? 25.669 9.001 -41.376 1.00 92.38 438 TYR A N 1
ATOM 3401 C CA . TYR A 1 438 ? 25.607 10.120 -42.301 1.00 92.38 438 TYR A CA 1
ATOM 3402 C C . TYR A 1 438 ? 25.189 11.397 -41.568 1.00 92.38 438 TYR A C 1
ATOM 3404 O O . TYR A 1 438 ? 24.226 11.397 -40.802 1.00 92.38 438 TYR A O 1
ATOM 3412 N N . PHE A 1 439 ? 25.897 12.492 -41.818 1.00 90.56 439 PHE A N 1
ATOM 3413 C CA . PHE A 1 439 ? 25.665 13.808 -41.232 1.00 90.56 439 PHE A CA 1
ATOM 3414 C C . PHE A 1 439 ? 25.190 14.768 -42.326 1.00 90.56 439 PHE A C 1
ATOM 3416 O O . PHE A 1 439 ? 26.002 15.191 -43.154 1.00 90.56 439 PHE A O 1
ATOM 3423 N N . PRO A 1 440 ? 23.897 15.148 -42.343 1.00 87.06 440 PRO A N 1
ATOM 3424 C CA . PRO A 1 440 ? 23.359 16.069 -43.345 1.00 87.06 440 PRO A CA 1
ATOM 3425 C C . PRO A 1 440 ? 24.096 17.413 -43.391 1.00 87.06 440 PRO A C 1
ATOM 3427 O O . PRO A 1 440 ? 24.332 17.943 -44.474 1.00 87.06 440 PRO A O 1
ATOM 3430 N N . SER A 1 441 ? 24.510 17.918 -42.227 1.00 84.25 441 SER A N 1
ATOM 3431 C CA . SER A 1 441 ? 25.211 19.199 -42.071 1.00 84.25 441 SER A CA 1
ATOM 3432 C C . SER A 1 441 ? 26.742 19.091 -42.156 1.00 84.25 441 SER A C 1
ATOM 3434 O O . SER A 1 441 ? 27.427 20.074 -41.894 1.00 84.25 441 SER A O 1
ATOM 3436 N N . GLY A 1 442 ? 27.289 17.919 -42.508 1.00 84.62 442 GLY A N 1
ATOM 3437 C CA . GLY A 1 442 ? 28.730 17.636 -42.447 1.00 84.62 442 GLY A CA 1
ATOM 3438 C C . GLY A 1 442 ? 29.194 17.153 -41.068 1.00 84.62 442 GLY A C 1
ATOM 3439 O O . GLY A 1 442 ? 28.487 17.302 -40.076 1.00 84.62 442 GLY A O 1
ATOM 3440 N N . VAL A 1 443 ? 30.371 16.520 -41.003 1.00 80.12 443 VAL A N 1
ATOM 3441 C CA . VAL A 1 443 ? 30.895 15.911 -39.756 1.00 80.12 443 VAL A CA 1
ATOM 3442 C C . VAL A 1 443 ? 31.540 16.959 -38.819 1.00 80.12 443 VAL A C 1
ATOM 3444 O O . VAL A 1 443 ? 31.659 16.727 -37.616 1.00 80.12 443 VAL A O 1
ATOM 3447 N N . GLY A 1 444 ? 31.863 18.148 -39.344 1.00 82.00 444 GLY A N 1
ATOM 3448 C CA . GLY A 1 444 ? 32.496 19.260 -38.625 1.00 82.00 444 GLY A CA 1
ATOM 3449 C C . GLY A 1 444 ? 34.026 19.253 -38.731 1.00 82.00 444 GLY A C 1
ATOM 3450 O O . GLY A 1 444 ? 34.648 18.191 -38.814 1.00 82.00 444 GLY A O 1
ATOM 3451 N N . ASP A 1 445 ? 34.631 20.442 -38.716 1.00 78.00 445 ASP A N 1
ATOM 3452 C CA . ASP A 1 445 ? 36.058 20.651 -39.022 1.00 78.00 445 ASP A CA 1
ATOM 3453 C C . ASP A 1 445 ? 37.000 19.914 -38.059 1.00 78.00 445 ASP A C 1
ATOM 3455 O O . ASP A 1 445 ? 38.040 19.397 -38.465 1.00 78.00 445 ASP A O 1
ATOM 3459 N N . GLU A 1 446 ? 36.608 19.786 -36.791 1.00 80.19 446 GLU A N 1
ATOM 3460 C CA . GLU A 1 446 ? 37.376 19.071 -35.766 1.00 80.19 446 GLU A CA 1
ATOM 3461 C C . GLU A 1 446 ? 37.527 17.577 -36.095 1.00 80.19 446 GLU A C 1
ATOM 3463 O O . GLU A 1 446 ? 38.610 17.001 -35.982 1.00 80.19 446 GLU A O 1
ATOM 3468 N N . VAL A 1 447 ? 36.453 16.941 -36.573 1.00 79.38 447 VAL A N 1
ATOM 3469 C CA . VAL A 1 447 ? 36.485 15.520 -36.942 1.00 79.38 447 VAL A CA 1
ATOM 3470 C C . VAL A 1 447 ? 37.260 15.320 -38.245 1.00 79.38 447 VAL A C 1
ATOM 3472 O O . VAL A 1 447 ? 37.984 14.332 -38.386 1.00 79.38 447 VAL A O 1
ATOM 3475 N N . MET A 1 448 ? 37.161 16.276 -39.173 1.00 79.75 448 MET A N 1
ATOM 3476 C CA . MET A 1 448 ? 37.935 16.286 -40.417 1.00 79.75 448 MET A CA 1
ATOM 3477 C C . MET A 1 448 ? 39.439 16.405 -40.147 1.00 79.75 448 MET A C 1
ATOM 3479 O O . MET A 1 448 ? 40.220 15.658 -40.735 1.00 79.75 448 MET A O 1
ATOM 3483 N N . ALA A 1 449 ? 39.853 17.274 -39.221 1.00 78.88 449 ALA A N 1
ATOM 3484 C CA . ALA A 1 449 ? 41.257 17.439 -38.848 1.00 78.88 449 ALA A CA 1
ATOM 3485 C C . ALA A 1 449 ? 41.842 16.178 -38.187 1.00 78.88 449 ALA A C 1
ATOM 3487 O O . ALA A 1 449 ? 42.978 15.798 -38.470 1.00 78.88 449 ALA A O 1
ATOM 3488 N N . LEU A 1 450 ? 41.059 15.499 -37.342 1.00 79.31 450 LEU A N 1
ATOM 3489 C CA . LEU A 1 450 ? 41.510 14.312 -36.607 1.00 79.31 450 LEU A CA 1
ATOM 3490 C C . LEU A 1 450 ? 41.503 13.023 -37.447 1.00 79.31 450 LEU A C 1
ATOM 3492 O O . LEU A 1 450 ? 42.348 12.152 -37.235 1.00 79.31 450 LEU A O 1
ATOM 3496 N N . TYR A 1 451 ? 40.562 12.875 -38.388 1.00 78.62 451 TYR A N 1
ATOM 3497 C CA . TYR A 1 451 ? 40.337 11.614 -39.115 1.00 78.62 451 TYR A CA 1
ATOM 3498 C C . TYR A 1 451 ? 40.457 11.716 -40.646 1.00 78.62 451 TYR A C 1
ATOM 3500 O O . TYR A 1 451 ? 40.367 10.688 -41.319 1.00 78.62 451 TYR A O 1
ATOM 3508 N N . GLY A 1 452 ? 40.698 12.903 -41.209 1.00 66.69 452 GLY A N 1
ATOM 3509 C CA . GLY A 1 452 ? 40.846 13.150 -42.653 1.00 66.69 452 GLY A CA 1
ATOM 3510 C C . GLY A 1 452 ? 42.210 12.775 -43.254 1.00 66.69 452 GLY A C 1
ATOM 3511 O O . GLY A 1 452 ? 42.516 13.159 -44.382 1.00 66.69 452 GLY A O 1
ATOM 3512 N N . GLY A 1 453 ? 43.051 12.036 -42.522 1.00 59.56 453 GLY A N 1
ATOM 3513 C CA . GLY A 1 453 ? 44.397 11.654 -42.958 1.00 59.56 453 GLY A CA 1
ATOM 3514 C C . GLY A 1 453 ? 44.401 10.779 -44.220 1.00 59.56 453 GLY A C 1
ATOM 3515 O O . GLY A 1 453 ? 43.868 9.668 -44.226 1.00 59.56 453 GLY A O 1
ATOM 3516 N N . LYS A 1 454 ? 45.041 11.283 -45.285 1.00 44.84 454 LYS A N 1
ATOM 3517 C CA . LYS A 1 454 ? 45.217 10.632 -46.596 1.00 44.84 454 LYS A CA 1
ATOM 3518 C C . LYS A 1 454 ? 45.814 9.219 -46.482 1.00 44.84 454 LYS A C 1
ATOM 3520 O O . LYS A 1 454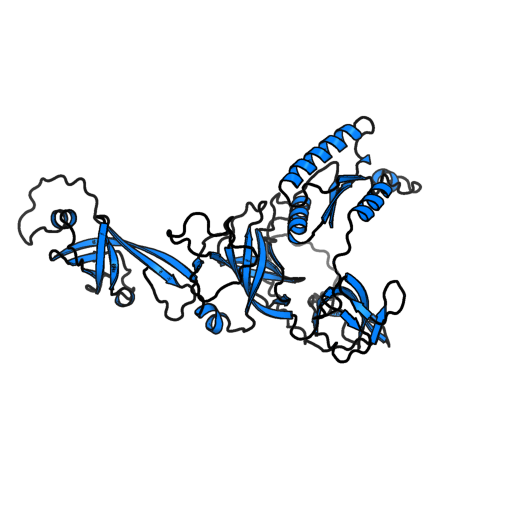 ? 46.759 8.975 -45.736 1.00 44.84 454 LYS A O 1
ATOM 3525 N N . LYS A 1 455 ? 45.307 8.294 -47.307 1.00 40.12 455 LYS A N 1
ATOM 3526 C CA . LYS A 1 455 ? 45.965 7.014 -47.619 1.00 40.12 455 LYS A CA 1
ATOM 3527 C C . LYS A 1 455 ? 47.357 7.276 -48.216 1.00 40.12 455 LYS A C 1
ATOM 3529 O O . LYS A 1 455 ? 47.443 7.847 -49.296 1.00 40.12 455 LYS A O 1
ATOM 3534 N N . GLY A 1 456 ? 48.393 6.742 -47.567 1.00 38.34 456 GLY A N 1
ATOM 3535 C CA . GLY A 1 456 ? 49.725 6.521 -48.141 1.00 38.34 456 GLY A CA 1
ATOM 3536 C C . GLY A 1 456 ? 50.754 7.610 -47.825 1.00 38.34 456 GLY A C 1
ATOM 3537 O O . GLY A 1 456 ? 50.622 8.736 -48.287 1.00 38.34 456 GLY A O 1
ATOM 3538 N N . GLY A 1 457 ? 51.809 7.238 -47.092 1.00 32.78 457 GLY A N 1
ATOM 3539 C CA . GLY A 1 457 ? 53.019 8.049 -46.907 1.00 32.78 457 GLY A CA 1
ATOM 3540 C C . GLY A 1 457 ? 53.403 8.267 -45.441 1.00 32.78 457 GLY A C 1
ATOM 3541 O O . GLY A 1 457 ? 52.571 8.665 -44.639 1.00 32.78 457 GLY A O 1
ATOM 3542 N N . ASN A 1 458 ? 54.661 7.948 -45.124 1.00 31.77 458 ASN A N 1
ATOM 3543 C CA . ASN A 1 458 ? 55.396 8.080 -43.858 1.00 31.77 458 ASN A CA 1
ATOM 3544 C C . ASN A 1 458 ? 54.810 8.979 -42.751 1.00 31.77 458 ASN A C 1
ATOM 3546 O O . ASN A 1 458 ? 54.561 10.165 -42.946 1.00 31.77 458 ASN A O 1
ATOM 3550 N N . LYS A 1 459 ? 54.744 8.423 -41.533 1.00 34.31 459 LYS A N 1
ATOM 3551 C CA . LYS A 1 459 ? 54.638 9.188 -40.284 1.00 34.31 459 LYS A CA 1
ATOM 3552 C C . LYS A 1 459 ? 56.009 9.773 -39.937 1.00 34.31 459 LYS A C 1
ATOM 3554 O O . LYS A 1 459 ? 56.856 9.051 -39.421 1.00 34.31 459 LYS A O 1
ATOM 3559 N N . GLU A 1 460 ? 56.169 11.074 -40.133 1.00 30.47 460 GLU A N 1
ATOM 3560 C CA . GLU A 1 460 ? 57.035 11.887 -39.281 1.00 30.47 460 GLU A CA 1
ATOM 3561 C C . GLU A 1 460 ? 56.182 12.806 -38.404 1.00 30.47 460 GLU A C 1
ATOM 3563 O O . GLU A 1 460 ? 55.051 13.177 -38.715 1.00 30.47 460 GLU A O 1
ATOM 3568 N N . THR A 1 461 ? 56.723 13.025 -37.220 1.00 36.72 461 THR A N 1
ATOM 3569 C CA . THR A 1 461 ? 56.131 13.553 -35.997 1.00 36.72 461 THR A CA 1
ATOM 3570 C C . THR A 1 461 ? 55.780 15.037 -36.053 1.00 36.72 461 THR A C 1
ATOM 3572 O O . THR A 1 461 ? 56.577 15.834 -36.532 1.00 36.72 461 THR A O 1
ATOM 3575 N N . GLY A 1 462 ? 54.679 15.413 -35.391 1.00 32.97 462 GLY A N 1
ATOM 3576 C CA . GLY A 1 462 ? 54.539 16.743 -34.788 1.00 32.97 462 GLY A CA 1
ATOM 3577 C C . GLY A 1 462 ? 53.258 17.499 -35.131 1.00 32.97 462 GLY A C 1
ATOM 3578 O O . GLY A 1 462 ? 53.263 18.347 -36.009 1.00 32.97 462 GLY A O 1
ATOM 3579 N N . ALA A 1 463 ? 52.186 17.261 -34.371 1.00 30.42 463 ALA A N 1
ATOM 3580 C CA . ALA A 1 463 ? 51.178 18.280 -34.069 1.00 30.42 463 ALA A CA 1
ATOM 3581 C C . ALA A 1 463 ? 50.405 17.856 -32.812 1.00 30.42 463 ALA A C 1
ATOM 3583 O O . ALA A 1 463 ? 49.764 16.806 -32.784 1.00 30.42 463 ALA A O 1
ATOM 3584 N N . SER A 1 464 ? 50.507 18.651 -31.747 1.00 38.34 464 SER A N 1
ATOM 3585 C CA . SER A 1 464 ? 49.768 18.439 -30.507 1.00 38.34 464 SER A CA 1
ATOM 3586 C C . SER A 1 464 ? 48.307 18.853 -30.703 1.00 38.34 464 SER A C 1
ATOM 3588 O O . SER A 1 464 ? 48.002 20.044 -30.741 1.00 38.34 464 SER A O 1
ATOM 3590 N N . SER A 1 465 ? 47.394 17.890 -30.801 1.00 38.84 465 SER A N 1
ATOM 3591 C CA . SER A 1 465 ? 45.958 18.156 -30.702 1.00 38.84 465 SER A CA 1
ATOM 3592 C C . SER A 1 465 ? 45.479 17.779 -29.303 1.00 38.84 465 SER A C 1
ATOM 3594 O O . SER A 1 465 ? 45.368 16.602 -28.965 1.00 38.84 465 SER A O 1
ATOM 3596 N N . THR A 1 466 ? 45.175 18.789 -28.494 1.00 37.75 466 THR A N 1
ATOM 3597 C CA . THR A 1 466 ? 44.519 18.725 -27.175 1.00 37.75 466 THR A CA 1
ATOM 3598 C C . THR A 1 466 ? 43.037 18.311 -27.243 1.00 37.75 466 THR A C 1
ATOM 3600 O O . THR A 1 466 ? 42.278 18.577 -26.316 1.00 37.75 466 THR A O 1
ATOM 3603 N N . ALA A 1 467 ? 42.603 17.651 -28.319 1.00 51.22 467 ALA A N 1
ATOM 3604 C CA . ALA A 1 467 ? 41.237 17.172 -28.498 1.00 51.22 467 ALA A CA 1
ATOM 3605 C C . ALA A 1 467 ? 41.191 15.658 -28.246 1.00 51.22 467 ALA A C 1
ATOM 3607 O O . ALA A 1 467 ? 41.886 14.880 -28.902 1.00 51.22 467 ALA A O 1
ATOM 3608 N N . GLY A 1 468 ? 40.408 15.238 -27.249 1.00 59.56 468 GLY A N 1
ATOM 3609 C CA . GLY A 1 468 ? 40.176 13.823 -26.958 1.00 59.56 468 GLY A CA 1
ATOM 3610 C C . GLY A 1 468 ? 39.484 13.088 -28.121 1.00 59.56 468 GLY A C 1
ATOM 3611 O O . GLY A 1 468 ? 39.004 13.715 -29.064 1.00 59.56 468 GLY A O 1
ATOM 3612 N N . PRO A 1 469 ? 39.404 11.746 -28.079 1.00 76.31 469 PRO A N 1
ATOM 3613 C CA . PRO A 1 469 ? 38.732 10.977 -29.122 1.00 76.31 469 PRO A CA 1
ATOM 3614 C C . PRO A 1 469 ? 37.253 11.377 -29.235 1.00 76.31 469 PRO A C 1
ATOM 3616 O O . PRO A 1 469 ? 36.522 11.374 -28.244 1.00 76.31 469 PRO A O 1
ATOM 3619 N N . VAL A 1 470 ? 36.805 11.673 -30.456 1.00 83.31 470 VAL A N 1
ATOM 3620 C CA . VAL A 1 470 ? 35.416 12.058 -30.739 1.00 83.31 470 VAL A CA 1
ATOM 3621 C C . VAL A 1 470 ? 34.492 10.864 -30.492 1.00 83.31 470 VAL A C 1
ATOM 3623 O O . VAL A 1 470 ? 34.710 9.762 -31.014 1.00 83.31 470 VAL A O 1
ATOM 3626 N N . THR A 1 471 ? 33.447 11.076 -29.690 1.00 88.88 471 THR A N 1
ATOM 3627 C CA . THR A 1 471 ? 32.501 10.018 -29.309 1.00 88.88 471 THR A CA 1
ATOM 3628 C C . THR A 1 471 ? 31.171 10.151 -30.040 1.00 88.88 471 THR A C 1
ATOM 3630 O O . THR A 1 471 ? 30.740 11.244 -30.406 1.00 88.88 471 THR A O 1
ATOM 3633 N N . LEU A 1 472 ? 30.531 9.004 -30.270 1.00 88.44 472 LEU A N 1
ATOM 3634 C CA . LEU A 1 472 ? 29.205 8.887 -30.870 1.00 88.44 472 LEU A CA 1
ATOM 3635 C C . LEU A 1 472 ? 28.207 8.520 -29.782 1.00 88.44 472 LEU A C 1
ATOM 3637 O O . LEU A 1 472 ? 28.301 7.432 -29.218 1.00 88.44 472 LEU A O 1
ATOM 3641 N N . VAL A 1 473 ? 27.246 9.392 -29.512 1.00 89.69 473 VAL A N 1
ATOM 3642 C CA . VAL A 1 473 ? 26.221 9.187 -28.490 1.00 89.69 473 VAL A CA 1
ATOM 3643 C C . VAL A 1 473 ? 24.890 8.890 -29.169 1.00 89.69 473 VAL A C 1
ATOM 3645 O O . VAL A 1 473 ? 24.317 9.731 -29.861 1.00 89.69 473 VAL A O 1
ATOM 3648 N N . LEU A 1 474 ? 24.393 7.674 -28.957 1.00 89.19 474 LEU A N 1
ATOM 3649 C CA . LEU A 1 474 ? 23.068 7.234 -29.378 1.00 89.19 474 LEU A CA 1
ATOM 3650 C C . LEU A 1 474 ? 22.171 7.142 -28.142 1.00 89.19 474 LEU A C 1
ATOM 3652 O O . LEU A 1 474 ? 22.358 6.254 -27.303 1.00 89.19 474 LEU A O 1
ATOM 3656 N N . ARG A 1 475 ? 21.172 8.021 -28.048 1.00 88.44 475 ARG A N 1
ATOM 3657 C CA . ARG A 1 475 ? 20.172 8.014 -26.974 1.00 88.44 475 ARG A CA 1
ATOM 3658 C C . ARG A 1 475 ? 18.812 7.630 -27.539 1.00 88.44 475 ARG A C 1
ATOM 3660 O O . ARG A 1 475 ? 18.357 8.250 -28.488 1.00 88.44 475 ARG A O 1
ATOM 3667 N N . PHE A 1 476 ? 18.162 6.622 -26.965 1.00 88.00 476 PHE A N 1
ATOM 3668 C CA . PHE A 1 476 ? 16.854 6.143 -27.418 1.00 88.00 476 PHE A CA 1
ATOM 3669 C C . PHE A 1 476 ? 16.000 5.625 -26.258 1.00 88.00 476 PHE A C 1
ATOM 3671 O O . PHE A 1 476 ? 16.501 5.224 -25.200 1.00 88.00 476 PHE A O 1
ATOM 3678 N N . LYS A 1 477 ? 14.687 5.603 -26.470 1.00 87.88 477 LYS A N 1
ATOM 3679 C CA . LYS A 1 477 ? 13.688 5.021 -25.575 1.00 87.88 477 LYS A CA 1
ATOM 3680 C C . LYS A 1 477 ? 13.521 3.546 -25.904 1.00 87.88 477 LYS A C 1
ATOM 3682 O O . LYS A 1 477 ? 13.276 3.169 -27.050 1.00 87.88 477 LYS A O 1
ATOM 3687 N N . LYS A 1 478 ? 13.637 2.696 -24.885 1.00 86.94 478 LYS A N 1
ATOM 3688 C CA . LYS A 1 478 ? 13.301 1.273 -24.977 1.00 86.94 478 LYS A CA 1
ATOM 3689 C C . LYS A 1 478 ? 12.054 0.995 -24.148 1.00 86.94 478 LYS A C 1
ATOM 3691 O O . LYS A 1 478 ? 12.117 1.089 -22.922 1.00 86.94 478 LYS A O 1
ATOM 3696 N N . PHE A 1 479 ? 10.963 0.610 -24.801 1.00 86.44 479 PHE A N 1
ATOM 3697 C CA . PHE A 1 479 ? 9.739 0.198 -24.115 1.00 86.44 479 PHE A CA 1
ATOM 3698 C C . PHE A 1 479 ? 9.922 -1.157 -23.424 1.00 86.44 479 PHE A C 1
ATOM 3700 O O . PHE A 1 479 ? 10.570 -2.062 -23.959 1.00 86.44 479 PHE A O 1
ATOM 3707 N N . LEU A 1 480 ? 9.405 -1.280 -22.201 1.00 84.12 480 LEU A N 1
ATOM 3708 C CA . LEU A 1 480 ? 9.584 -2.475 -21.371 1.00 84.12 480 LEU A CA 1
ATOM 3709 C C . LEU A 1 480 ? 8.705 -3.644 -21.824 1.00 84.12 480 LEU A C 1
ATOM 3711 O O . LEU A 1 480 ? 9.176 -4.780 -21.804 1.00 84.12 480 LEU A O 1
ATOM 3715 N N . TYR A 1 481 ? 7.464 -3.355 -22.219 1.00 83.12 481 TYR A N 1
ATOM 3716 C CA . TYR A 1 481 ? 6.416 -4.354 -22.460 1.00 83.12 481 TYR A CA 1
ATOM 3717 C C . TYR A 1 481 ? 5.968 -4.439 -23.929 1.00 83.12 481 TYR A C 1
ATOM 3719 O O . TYR A 1 481 ? 5.053 -5.188 -24.253 1.00 83.12 481 TYR A O 1
ATOM 3727 N N . ASP A 1 482 ? 6.622 -3.709 -24.837 1.00 80.06 482 ASP A N 1
ATOM 3728 C CA . ASP A 1 482 ? 6.309 -3.756 -26.269 1.00 80.06 482 ASP A CA 1
ATOM 3729 C C . ASP A 1 482 ? 6.759 -5.089 -26.894 1.00 80.06 482 ASP A C 1
ATOM 3731 O O . ASP A 1 482 ? 7.937 -5.459 -26.801 1.00 80.06 482 ASP A O 1
ATOM 3735 N N . LYS A 1 483 ? 5.835 -5.798 -27.563 1.00 74.88 483 LYS A N 1
ATOM 3736 C CA . LYS A 1 483 ? 6.094 -7.113 -28.185 1.00 74.88 483 LYS A CA 1
ATOM 3737 C C . LYS A 1 483 ? 7.163 -7.018 -29.277 1.00 74.88 483 LYS A C 1
ATOM 3739 O O . LYS A 1 483 ? 8.042 -7.873 -29.375 1.00 74.88 483 LYS A O 1
ATOM 3744 N N . GLU A 1 484 ? 7.141 -5.929 -30.040 1.00 71.25 484 GLU A N 1
ATOM 3745 C CA . GLU A 1 484 ? 8.070 -5.677 -31.147 1.00 71.25 484 GLU A CA 1
ATOM 3746 C C . GLU A 1 484 ? 9.441 -5.168 -30.670 1.00 71.25 484 GLU A C 1
ATOM 3748 O O . GLU A 1 484 ? 10.394 -5.085 -31.452 1.00 71.25 484 GLU A O 1
ATOM 3753 N N . LYS A 1 485 ? 9.576 -4.870 -29.365 1.00 70.31 485 LYS A N 1
ATOM 3754 C CA . LYS A 1 485 ? 10.763 -4.252 -28.756 1.00 70.31 485 LYS A CA 1
ATOM 3755 C C . LYS A 1 485 ? 11.198 -3.003 -29.533 1.00 70.31 485 LYS A C 1
ATOM 3757 O O . LYS A 1 485 ? 12.404 -2.813 -29.742 1.00 70.31 485 LYS A O 1
ATOM 3762 N N . ARG A 1 486 ? 10.238 -2.179 -29.978 1.00 71.38 486 ARG A N 1
ATOM 3763 C CA . ARG A 1 486 ? 10.540 -0.965 -30.739 1.00 71.38 486 ARG A CA 1
ATOM 3764 C C . ARG A 1 486 ? 11.399 -0.034 -29.899 1.00 71.38 486 ARG A C 1
ATOM 3766 O O . ARG A 1 486 ? 11.236 0.106 -28.683 1.00 71.38 486 ARG A O 1
ATOM 3773 N N . MET A 1 487 ? 12.360 0.564 -30.579 1.00 79.50 487 MET A N 1
ATOM 3774 C CA . MET A 1 487 ? 13.256 1.568 -30.038 1.00 79.50 487 MET A CA 1
ATOM 3775 C C . MET A 1 487 ? 12.889 2.865 -30.740 1.00 79.50 487 MET A C 1
ATOM 3777 O O . MET A 1 487 ? 12.792 2.887 -31.963 1.00 79.50 487 MET A O 1
ATOM 3781 N N . VAL A 1 488 ? 12.604 3.902 -29.964 1.00 78.75 488 VAL A N 1
ATOM 3782 C CA . VAL A 1 488 ? 12.077 5.172 -30.474 1.00 78.75 488 VAL A CA 1
ATOM 3783 C C . VAL A 1 488 ? 12.980 6.295 -29.984 1.00 78.75 488 VAL A C 1
ATOM 3785 O O . VAL A 1 488 ? 13.504 6.224 -28.871 1.00 78.75 488 VAL A O 1
ATOM 3788 N N . GLN A 1 489 ? 13.190 7.302 -30.817 1.00 77.94 489 GLN A N 1
ATOM 3789 C CA . GLN A 1 489 ? 13.822 8.564 -30.440 1.00 77.94 489 GLN A CA 1
ATOM 3790 C C . GLN A 1 489 ? 12.776 9.673 -30.472 1.00 77.94 489 GLN A C 1
ATOM 3792 O O . GLN A 1 489 ? 11.702 9.465 -31.035 1.00 77.94 489 GLN A O 1
ATOM 3797 N N . ASP A 1 490 ? 13.060 10.760 -29.760 1.00 63.25 490 ASP A N 1
ATOM 3798 C CA . ASP A 1 490 ? 12.148 11.904 -29.681 1.00 63.25 490 ASP A CA 1
ATOM 3799 C C . ASP A 1 490 ? 12.110 12.712 -30.974 1.00 63.25 490 ASP A C 1
ATOM 3801 O O . ASP A 1 490 ? 13.161 12.755 -31.651 1.00 63.25 490 ASP A O 1
#

Solvent-accessible surface area (backbone atoms only — not comparable to full-atom values): 28132 Å² total; per-residue (Å²): 8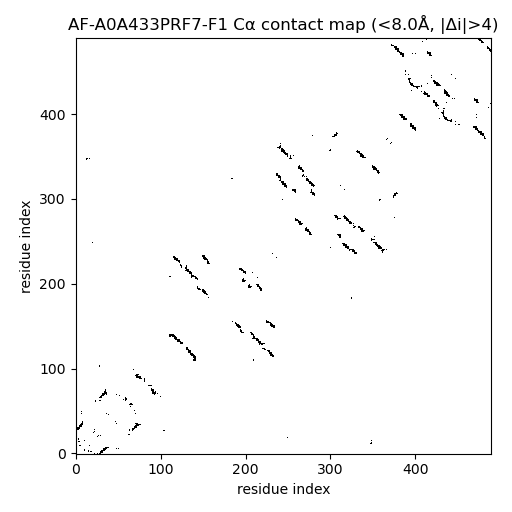2,80,48,75,34,46,58,87,76,44,85,44,56,68,49,52,46,51,49,51,51,37,71,76,73,43,96,55,54,37,36,33,32,32,51,50,69,81,38,60,78,94,50,28,65,65,52,48,53,54,50,50,55,54,49,45,60,63,29,56,84,45,97,49,49,84,42,56,74,45,74,26,17,86,53,45,59,58,74,56,37,76,76,38,97,80,60,76,78,43,68,42,57,59,68,60,51,54,50,50,46,64,74,64,65,70,85,70,92,66,46,56,65,70,66,31,32,30,45,35,66,40,46,43,67,42,90,98,73,20,22,36,36,32,30,37,28,72,31,8,38,52,52,57,70,45,83,87,50,42,25,35,48,46,45,58,65,75,82,78,80,84,76,75,88,74,95,71,96,75,88,78,80,97,83,86,83,92,82,86,84,81,80,79,76,69,81,52,75,73,47,72,41,52,47,72,44,34,38,41,94,97,37,82,46,61,64,52,33,27,74,42,64,40,37,40,31,23,70,68,59,79,31,90,52,29,54,45,39,45,35,28,35,78,82,56,55,44,61,26,38,30,32,33,22,45,32,38,48,36,89,69,31,81,72,86,50,52,43,69,38,76,35,41,32,32,34,80,95,45,74,43,52,21,39,33,39,36,28,32,77,64,85,70,94,83,69,72,100,76,75,65,79,78,54,93,81,68,72,78,60,62,88,51,63,27,35,55,34,70,47,75,52,84,58,78,28,40,32,41,36,40,36,77,55,73,40,67,39,48,78,65,32,55,34,38,35,23,50,77,91,54,65,89,83,50,90,57,45,44,52,45,30,37,36,35,43,66,45,84,31,64,50,94,58,34,67,72,76,49,44,34,66,37,44,39,25,37,86,41,77,40,63,21,34,67,69,44,59,78,50,77,33,30,37,32,36,30,72,56,43,55,65,88,54,75,56,78,76,47,51,69,39,61,32,34,37,74,88,68,46,62,25,27,29,69,47,78,43,79,86,73,29,24,31,34,35,39,18,91,84,35,65,51,71,70,53,45,73,77,42,61,74,74,88,82,81,83,91,77,89,88,79,94,70,95,68,76,87,63,34,35,42,37,63,35,36,38,41,76,42,39,87,83,56,58,64,46,69,135

pLDDT: mean 79.47, std 19.33, range [23.77, 96.44]

Foldseek 3Di:
DEQEAELVPGQFLVSVLVLLVCLVPPQAYAYEHEDLLPDDPVCSVVSNVVSVVVVLVVCCVTSHNVHHYYYWYQFHPPVVCVVPVPDDRDIGPVVVVVVSCVVGDDDPDWAQDDKWKWKFQAWDADPPFAIKTWTATAAHKDFAPDPQQFWFWWADFDPPPPPPDDDDDDDDDPDDDPDDDPPAPDGPPRGGKHFHWKDAPNHTDGMDTHGGTIMTGTHHDDRNRHRITMIIRPPQKAWFQKFKWKKAWDPQAPDKAFQQDWWFKDWPPDTFIWRKWKKAQDPDPDDPPPPDLPPLPDADDQQGAIETDGIDDNHIIMMMTRTPHTDIHGAFTKMWTFHPVDDPPDRGHGTTIITTTRGGHRDPVCLPPPVQSHNYWYKDKFKWFFPAADDQFKTKIPDRDQLPDDCVLQFQAWKAKPVGFIWTWHAADDRGRITMTGGPVTPDPVRCVVHVDDPDDDDDDDDDDPDDTMMIMGIWIFGDRHPVRHIHDD

Radius of gyration: 32.38 Å; Cα contacts (8 Å, |Δi|>4): 964; chains: 1; bounding box: 92×65×95 Å

Nearest PDB structures (foldseek):
  5izl-assembly1_A  TM=9.229E-01  e=8.631E-50  Homo sapiens
  5izm-assembly2_B  TM=9.316E-01  e=1.728E-45  Homo sapiens
  5izl-assembly2_B  TM=9.051E-01  e=1.550E-45  Homo sapiens
  7zjw-assembly1_E  TM=8.311E-01  e=6.148E-44  Homo sapiens
  5izk-assembly1_A  TM=8.493E-01  e=1.797E-39  Homo sapiens

Mean predicted aligned error: 12.59 Å

Secondary structure (DSSP, 8-state):
-EEEEETTTBS-HHHHHHHHHHHHH-S--EEEEE-GGGS-TTTHHHHHHHHHHHHHHHHTTSTTTT--EEEEEEEETHHHHTT-TT---EEESHHHHHHHHHHH--------SS--EEEEEEEEEETTTEEEEEEEEEESEEETT-TT--EEEEE-PPPP----------PPPSS---S------------EE-EEEEEETTEEESEEETT-EEEEEES---STT-SSEEEE-TTSEEEEEEEEEEEEE-TT--S--BTT-EEEEEETTEEEEEEEEEEEE---S-S-TTS----TT----TTSEEEE-SB--SS-EEEEEEEEEEEEEETT-EEEEE-TTS-TT-SS--EEEEEEEEEEE--TTHHHHTGGGSEEEEEEEEEEEEEEEEETTEEEEESSS-TT--GGGGTT-EEEETTS-EEEEEEEETTTTEEEEE-TT-S-HHHHHHH-PPSS----------PPPPEEEEEEEEESS-TT--EE--